Protein AF-A0A7X5E9X2-F1 (afdb_monomer_lite)

Secondary structure (DSSP, 8-state):
-PEEHHHHHHHHHHHHHTTPEE-TT-EEEE--HHHHHHHHHHH--SSS-HHHHHHHHHHHTTSEEE-TTGGGHHHHSS---HHHHHHTEEEEEEGGG--TTS-EEEEEESSTT-EEEEEEE-SSSEEEEEEETTTEEEEEEGGGS---EEEEETTEE-S--S-S-----EEEEEE-GGG-S--HHHHHHTT--EEEEE-B-TTSSBPTTHHHHHHHHHHTT-EEEEEEEE----SHHHHHHHHHHHHHHHTT---EEEEE---GGGTT-TTHHHHHHHHHHHHHHHTT-EEEEEE-HHHIIIIIGGGGGG-----EEEE--TTTT--EETT----GGG-THHHHS-S--SEEEEEEEEE-TTS-S-EEEEEE----S-------------EEEEEEEEE--SSSPEEEESSSSTTSPEEEEE-TT-EEEEEEEETTTEEE-SS-EEEGGGEEE-EEEE-SSSEEEEESSSS--GGGEEEEEETT-EEEEEEE-SSSEEEEE-TT--EEEEEGGGEEE-

Radius of gyration: 31.95 Å; chains: 1; bounding box: 90×64×77 Å

Foldseek 3Di:
DFAALVVLLVLLVCCVVLQEAEDPPAQFDAQDPVVLVVCCVPPNDPVCHNVLSVVSSVVGHRGTYHHFQSPCCVRLVDGDFPLVQLVQFPDKDWPVPDQLQDKFKWFDAPDNNGTHGIWIRNSPQWTWGCQDNVRGIDIDGPVVPNTTMTGHHPSYPPPPPDDPPPPPQQKEFEDACVLPFFQLLQLVVLPHQEYEYAAADPVLDGGPCRVVVVVSNVVNNRYYQYYEDADPDLALVVLLVSLVSSCVSCVPVAHEYEYEDDDPNQPPSAPRNLSSQCSNCCNQVVVPHHYAYEDELVRQVRHVLVCVVPRPHQEYEYEDAPPAQDADESPDDADPVRFRCVRHVNVWYQKYFHYQRYDGPRTPGGTTIMTGSHRRPDDPDPDDDPDFDKDFAQFKKFFADPDDWWFFFAAQDPPGDGQGTHGHGDIFTFGIATPPQWTAGPRHITHNVGIDFKKWFFAPDQKWFFFADQDPDPVGGPDIDGGRFMWGFRDDPDPFWTFTAHPVGDTGITTVVGIDID

Structure (mmCIF, N/CA/C/O backbone):
data_AF-A0A7X5E9X2-F1
#
_entry.id   AF-A0A7X5E9X2-F1
#
loop_
_atom_site.group_PDB
_atom_site.id
_atom_site.type_symbol
_atom_site.label_atom_id
_atom_site.label_alt_id
_atom_site.label_comp_id
_atom_site.label_asym_id
_atom_site.label_entity_id
_atom_site.label_seq_id
_atom_site.pdbx_PDB_ins_code
_atom_site.Cartn_x
_atom_site.Cartn_y
_atom_site.Cartn_z
_atom_site.occupancy
_atom_site.B_iso_or_equiv
_atom_site.auth_seq_id
_atom_site.auth_comp_id
_atom_site.auth_asym_id
_atom_site.auth_atom_id
_atom_site.pdbx_PDB_model_num
ATOM 1 N N . MET A 1 1 ? 10.759 -20.611 -21.727 1.00 53.44 1 MET A N 1
ATOM 2 C CA . MET A 1 1 ? 9.669 -19.755 -21.204 1.00 53.44 1 MET A CA 1
ATOM 3 C C . MET A 1 1 ? 10.205 -18.342 -21.038 1.00 53.44 1 MET A C 1
ATOM 5 O O . MET A 1 1 ? 11.260 -18.200 -20.434 1.00 53.44 1 MET A O 1
ATOM 9 N N . SER A 1 2 ? 9.533 -17.330 -21.590 1.00 65.50 2 SER A N 1
ATOM 10 C CA . SER A 1 2 ? 9.901 -15.914 -21.418 1.00 65.50 2 SER A CA 1
ATOM 11 C C . SER A 1 2 ? 9.785 -15.489 -19.949 1.00 65.50 2 SER A C 1
ATOM 13 O O . SER A 1 2 ? 8.759 -15.764 -19.325 1.00 65.50 2 SER A O 1
ATOM 15 N N . LYS A 1 3 ? 10.807 -14.822 -19.400 1.00 77.50 3 LYS A N 1
ATOM 16 C CA . LYS A 1 3 ? 10.822 -14.332 -18.006 1.00 77.50 3 LYS A CA 1
ATOM 17 C C . LYS A 1 3 ? 10.041 -13.030 -17.864 1.00 77.50 3 LYS A C 1
ATOM 19 O O . LYS A 1 3 ? 10.034 -12.218 -18.790 1.00 77.50 3 LYS A O 1
ATOM 24 N N . ASN A 1 4 ? 9.384 -12.814 -16.724 1.00 82.19 4 ASN A N 1
ATOM 25 C CA . ASN A 1 4 ? 8.644 -11.571 -16.488 1.00 82.19 4 ASN A CA 1
ATOM 26 C C . ASN A 1 4 ? 9.616 -10.391 -16.342 1.00 82.19 4 ASN A C 1
ATOM 28 O O . ASN A 1 4 ? 10.650 -10.521 -15.690 1.00 82.19 4 ASN A O 1
ATOM 32 N N . VAL A 1 5 ? 9.273 -9.220 -16.887 1.00 82.00 5 VAL A N 1
ATOM 33 C CA . VAL A 1 5 ? 10.124 -8.018 -16.798 1.00 82.00 5 VAL A CA 1
ATOM 34 C C . VAL A 1 5 ? 10.571 -7.680 -15.363 1.00 82.00 5 VAL A C 1
ATOM 36 O O . VAL A 1 5 ? 11.719 -7.284 -15.171 1.00 82.00 5 VAL A O 1
ATOM 39 N N . LYS A 1 6 ? 9.732 -7.909 -14.339 1.00 75.44 6 LYS A N 1
ATOM 40 C CA . LYS A 1 6 ? 10.089 -7.706 -12.920 1.00 75.44 6 LYS A CA 1
ATOM 41 C C . LYS A 1 6 ? 11.178 -8.668 -12.446 1.00 75.44 6 LYS A C 1
ATOM 43 O O . LYS A 1 6 ? 12.063 -8.260 -11.698 1.00 75.44 6 LYS A O 1
ATOM 48 N N . GLU A 1 7 ? 11.121 -9.927 -12.875 1.00 81.69 7 GLU A N 1
ATOM 49 C CA . GLU A 1 7 ? 12.140 -10.932 -12.547 1.00 81.69 7 GLU A CA 1
ATOM 50 C C . GLU A 1 7 ? 13.485 -10.538 -13.154 1.00 81.69 7 GLU A C 1
ATOM 52 O O . GLU A 1 7 ? 14.504 -10.575 -12.468 1.00 81.69 7 GLU A O 1
ATOM 57 N N . VAL A 1 8 ? 13.471 -10.080 -14.410 1.00 88.56 8 VAL A N 1
ATOM 58 C CA . VAL A 1 8 ? 14.677 -9.632 -15.114 1.00 88.56 8 VAL A CA 1
ATOM 59 C C . VAL A 1 8 ? 15.272 -8.393 -14.438 1.00 88.56 8 VAL A C 1
ATOM 61 O O . VAL A 1 8 ? 16.457 -8.384 -14.117 1.00 88.56 8 VAL A O 1
ATOM 64 N N . VAL A 1 9 ? 14.457 -7.378 -14.130 1.00 83.44 9 VAL A N 1
ATOM 65 C CA . VAL A 1 9 ? 14.899 -6.183 -13.382 1.00 83.44 9 VAL A CA 1
ATOM 66 C C . VAL A 1 9 ? 15.490 -6.565 -12.022 1.00 83.44 9 VAL A C 1
ATOM 68 O O . VAL A 1 9 ? 16.576 -6.103 -11.677 1.00 83.44 9 VAL A O 1
ATOM 71 N N . SER A 1 10 ? 14.816 -7.439 -11.264 1.00 77.75 10 SER A N 1
ATOM 72 C CA . SER A 1 10 ? 15.302 -7.902 -9.958 1.00 77.75 10 SER A CA 1
ATOM 73 C C . SER A 1 10 ? 16.638 -8.635 -10.067 1.00 77.75 10 SER A C 1
ATOM 75 O O . SER A 1 10 ? 17.515 -8.440 -9.227 1.00 77.75 10 SER A O 1
ATOM 77 N N . TYR A 1 11 ? 16.816 -9.453 -11.104 1.00 93.12 11 TYR A N 1
ATOM 78 C CA . TYR A 1 11 ? 18.072 -10.142 -11.367 1.00 93.12 11 TYR A CA 1
ATOM 79 C C . TYR A 1 11 ? 19.225 -9.155 -11.607 1.00 93.12 11 TYR A C 1
ATOM 81 O O . TYR A 1 11 ? 20.260 -9.267 -10.951 1.00 93.12 11 TYR A O 1
ATOM 89 N N . PHE A 1 12 ? 19.039 -8.143 -12.460 1.00 95.81 12 PHE A N 1
ATOM 90 C CA . PHE A 1 12 ? 20.083 -7.147 -12.721 1.00 95.81 12 PHE A CA 1
ATOM 91 C C . PHE A 1 12 ? 20.389 -6.267 -11.500 1.00 95.81 12 PHE A C 1
ATOM 93 O O . PHE A 1 12 ? 21.558 -6.034 -11.198 1.00 95.81 12 PHE A O 1
ATOM 100 N N . GLU A 1 13 ? 19.382 -5.841 -10.732 1.00 87.25 13 GLU A N 1
ATOM 101 C CA . GLU A 1 13 ? 19.626 -5.128 -9.466 1.00 87.25 13 GLU A CA 1
ATOM 102 C C . GLU A 1 13 ? 20.407 -6.009 -8.465 1.00 87.25 13 GLU A C 1
ATOM 104 O O . GLU A 1 13 ? 21.302 -5.515 -7.778 1.00 87.25 13 GLU A O 1
ATOM 109 N N . LYS A 1 14 ? 20.156 -7.329 -8.425 1.00 85.25 14 LYS A N 1
ATOM 110 C CA . LYS A 1 14 ? 20.931 -8.276 -7.598 1.00 85.25 14 LYS A CA 1
ATOM 111 C C . LYS A 1 14 ? 22.371 -8.448 -8.074 1.00 85.25 14 LYS A C 1
ATOM 113 O O . LYS A 1 14 ? 23.252 -8.554 -7.224 1.00 85.25 14 LYS A O 1
ATOM 118 N N . LEU A 1 15 ? 22.636 -8.456 -9.384 1.00 93.25 15 LEU A N 1
ATOM 119 C CA . LEU A 1 15 ? 24.012 -8.480 -9.897 1.00 93.25 15 LEU A CA 1
ATOM 120 C C . LEU A 1 15 ? 24.807 -7.286 -9.369 1.00 93.25 15 LEU A C 1
ATOM 122 O O . LEU A 1 15 ? 25.919 -7.458 -8.874 1.00 93.25 15 LEU A O 1
ATOM 126 N N . TYR A 1 16 ? 24.218 -6.091 -9.403 1.00 94.62 16 TYR A N 1
ATOM 127 C CA . TYR A 1 16 ? 24.865 -4.901 -8.863 1.00 94.62 16 TYR A CA 1
ATOM 128 C C . TYR A 1 16 ? 25.010 -4.958 -7.335 1.00 94.62 16 TYR A C 1
ATOM 130 O O . TYR A 1 16 ? 26.115 -4.783 -6.821 1.00 94.62 16 TYR A O 1
ATOM 138 N N . ALA A 1 17 ? 23.930 -5.252 -6.604 1.00 82.88 17 ALA A N 1
ATOM 139 C CA . ALA A 1 17 ? 23.932 -5.286 -5.139 1.00 82.88 17 ALA A CA 1
ATOM 140 C C . ALA A 1 17 ? 24.935 -6.304 -4.571 1.00 82.88 17 ALA A C 1
ATOM 142 O O . ALA A 1 17 ? 25.653 -6.011 -3.616 1.00 82.88 17 ALA A O 1
ATOM 143 N N . ASN A 1 18 ? 25.043 -7.470 -5.211 1.00 87.06 18 ASN A N 1
ATOM 144 C CA . ASN A 1 18 ? 25.974 -8.530 -4.822 1.00 87.06 18 ASN A CA 1
ATOM 145 C C . ASN A 1 18 ? 27.372 -8.350 -5.427 1.00 87.06 18 ASN A C 1
ATOM 147 O O . ASN A 1 18 ? 28.225 -9.231 -5.294 1.00 87.06 18 ASN A O 1
ATOM 151 N N . LYS A 1 19 ? 27.616 -7.211 -6.091 1.00 95.31 19 LYS A N 1
ATOM 152 C CA . LYS A 1 19 ? 28.882 -6.866 -6.734 1.00 95.31 19 LYS A CA 1
ATOM 153 C C . LYS A 1 19 ? 29.338 -7.996 -7.671 1.00 95.31 19 LYS A C 1
ATOM 155 O O . LYS A 1 19 ? 30.399 -8.570 -7.467 1.00 95.31 19 LYS A O 1
ATOM 160 N N . ALA A 1 20 ? 28.548 -8.389 -8.661 1.00 97.25 20 ALA A N 1
ATOM 161 C CA . ALA A 1 20 ? 28.956 -9.427 -9.609 1.00 97.25 20 ALA A CA 1
ATOM 162 C C . ALA A 1 20 ? 30.288 -9.066 -10.300 1.00 97.25 20 ALA A C 1
ATOM 164 O O . ALA A 1 20 ? 30.581 -7.891 -10.538 1.00 97.25 20 ALA A O 1
ATOM 165 N N . ILE A 1 21 ? 31.105 -10.078 -10.596 1.00 98.44 21 ILE A N 1
ATOM 166 C CA . ILE A 1 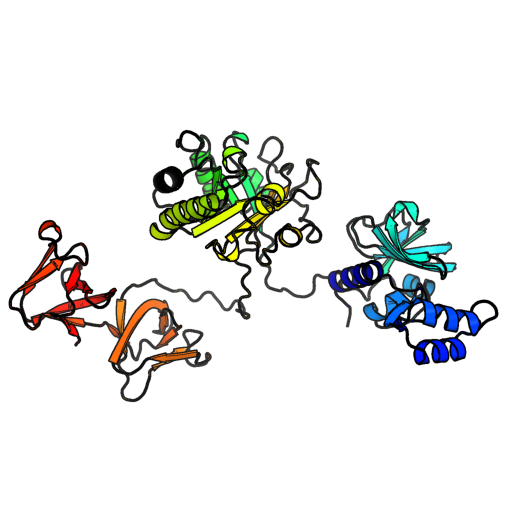21 ? 32.458 -9.933 -11.145 1.00 98.44 21 ILE A CA 1
ATOM 167 C C . ILE A 1 21 ? 32.439 -10.137 -12.656 1.00 98.44 21 ILE A C 1
ATOM 169 O O . ILE A 1 21 ? 31.809 -11.066 -13.159 1.00 98.44 21 ILE A O 1
ATOM 173 N N . TYR A 1 22 ? 33.144 -9.275 -13.391 1.00 98.56 22 TYR A N 1
ATOM 174 C CA . TYR A 1 22 ? 33.296 -9.465 -14.827 1.00 98.56 22 TYR A CA 1
ATOM 175 C C . TYR A 1 22 ? 34.230 -10.645 -15.091 1.00 98.56 22 TYR A C 1
ATOM 177 O O . TYR A 1 22 ? 35.417 -10.583 -14.756 1.00 98.56 22 TYR A O 1
ATOM 185 N N . LEU A 1 23 ? 33.704 -11.693 -15.721 1.00 98.25 23 LEU A N 1
ATOM 186 C CA . LEU A 1 23 ? 34.431 -12.916 -16.045 1.00 98.25 23 LEU A CA 1
ATOM 187 C C . LEU A 1 23 ? 34.164 -13.306 -17.502 1.00 98.25 23 LEU A C 1
ATOM 189 O O . LEU A 1 23 ? 33.044 -13.662 -17.854 1.00 98.25 23 LEU A O 1
ATOM 193 N N . TRP A 1 24 ? 35.196 -13.224 -18.341 1.00 97.69 24 TRP A N 1
ATOM 194 C CA . TRP A 1 24 ? 35.096 -13.472 -19.780 1.00 97.69 24 TRP A CA 1
ATOM 195 C C . TRP A 1 24 ? 34.615 -14.892 -20.102 1.00 97.69 24 TRP A C 1
ATOM 197 O O . TRP A 1 24 ? 35.242 -15.871 -19.678 1.00 97.69 24 TRP A O 1
ATOM 207 N N . GLY A 1 25 ? 33.522 -14.983 -20.868 1.00 95.44 25 GLY A N 1
ATOM 208 C CA . GLY A 1 25 ? 32.873 -16.231 -21.265 1.00 95.44 25 GLY A CA 1
ATOM 209 C C . GLY A 1 25 ? 31.906 -16.809 -20.228 1.00 95.44 25 GLY A C 1
ATOM 210 O O . GLY A 1 25 ? 31.318 -17.859 -20.477 1.00 95.44 25 GLY A O 1
ATOM 211 N N . ALA A 1 26 ? 31.751 -16.173 -19.061 1.00 97.50 26 ALA A N 1
ATOM 212 C CA . ALA A 1 26 ? 30.787 -16.604 -18.055 1.00 97.50 26 ALA A CA 1
ATOM 213 C C . ALA A 1 26 ? 29.387 -16.041 -18.339 1.00 97.50 26 ALA A C 1
ATOM 215 O O . ALA A 1 26 ? 29.221 -14.884 -18.729 1.00 97.50 26 ALA A O 1
ATOM 216 N N . ASN A 1 27 ? 28.384 -16.852 -18.033 1.00 96.56 27 ASN A N 1
ATOM 217 C CA . ASN A 1 27 ? 26.962 -16.672 -18.285 1.00 96.56 27 ASN A CA 1
ATOM 218 C C . ASN A 1 27 ? 26.158 -16.491 -16.986 1.00 96.56 27 ASN A C 1
ATOM 220 O O . ASN A 1 27 ? 25.036 -16.980 -16.860 1.00 96.56 27 ASN A O 1
ATOM 224 N N . GLY A 1 28 ? 26.729 -15.795 -15.997 1.00 92.31 28 GLY A N 1
ATOM 225 C CA . GLY A 1 28 ? 26.076 -15.541 -14.712 1.00 92.31 28 GLY A CA 1
ATOM 226 C C . GLY A 1 28 ? 26.182 -16.697 -13.717 1.00 92.31 28 GLY A C 1
ATOM 227 O O . GLY A 1 28 ? 25.336 -16.800 -12.826 1.00 92.31 28 GLY A O 1
ATOM 228 N N . GLU A 1 29 ? 27.188 -17.563 -13.851 1.00 94.81 29 GLU A N 1
ATOM 229 C CA . GLU A 1 29 ? 27.446 -18.659 -12.913 1.00 94.81 29 GLU A CA 1
ATOM 230 C C . GLU A 1 29 ? 28.222 -18.202 -11.666 1.00 94.81 29 GLU A C 1
ATOM 232 O O . GLU A 1 29 ? 28.869 -17.156 -11.647 1.00 94.81 29 GLU A O 1
ATOM 237 N N . ILE A 1 30 ? 28.193 -19.015 -10.607 1.00 95.12 30 ILE A N 1
ATOM 238 C CA . ILE A 1 30 ? 29.048 -18.804 -9.434 1.00 95.12 30 ILE A CA 1
ATOM 239 C C . ILE A 1 30 ? 30.503 -19.101 -9.796 1.00 95.12 30 ILE A C 1
ATOM 241 O O . ILE A 1 30 ? 30.813 -20.156 -10.345 1.00 95.12 30 ILE A O 1
ATOM 245 N N . ILE A 1 31 ? 31.402 -18.185 -9.440 1.00 97.44 31 ILE A N 1
ATOM 246 C CA . ILE A 1 31 ? 32.835 -18.312 -9.684 1.00 97.44 31 ILE A CA 1
ATOM 247 C C . ILE A 1 31 ? 33.413 -19.423 -8.809 1.00 97.44 31 ILE A C 1
ATOM 249 O O . ILE A 1 31 ? 33.545 -19.281 -7.590 1.00 97.44 31 ILE A O 1
ATOM 253 N N . THR A 1 32 ? 33.793 -20.516 -9.466 1.00 97.56 32 THR A N 1
ATOM 254 C CA . THR A 1 32 ? 34.533 -21.648 -8.904 1.00 97.56 32 THR A CA 1
ATOM 255 C C . THR A 1 32 ? 35.834 -21.859 -9.677 1.00 97.56 32 THR A C 1
ATOM 257 O O . THR A 1 32 ? 36.011 -21.326 -10.777 1.00 97.56 32 THR A O 1
ATOM 260 N N . LYS A 1 33 ? 36.759 -22.647 -9.115 1.00 95.81 33 LYS A N 1
ATOM 261 C CA . LYS A 1 33 ? 37.994 -23.008 -9.819 1.00 95.81 33 LYS A CA 1
ATOM 262 C C . LYS A 1 33 ? 37.675 -23.756 -11.117 1.00 95.81 33 LYS A C 1
ATOM 264 O O . LYS A 1 33 ? 38.172 -23.367 -12.169 1.00 95.81 33 LYS A O 1
ATOM 269 N N . ASP A 1 34 ? 36.759 -24.720 -11.051 1.00 97.62 34 ASP A N 1
ATOM 270 C CA . ASP A 1 34 ? 36.306 -25.501 -12.207 1.00 97.62 34 ASP A CA 1
ATOM 271 C C . ASP A 1 34 ? 35.678 -24.628 -13.297 1.00 97.62 34 ASP A C 1
ATOM 273 O O . ASP A 1 34 ? 35.927 -24.843 -14.485 1.00 97.62 34 ASP A O 1
ATOM 277 N N . LEU A 1 35 ? 34.898 -23.607 -12.911 1.00 97.25 35 LEU A N 1
ATOM 278 C CA . LEU A 1 35 ? 34.363 -22.634 -13.861 1.00 97.25 35 LEU A CA 1
ATOM 279 C C . LEU A 1 35 ? 35.505 -21.924 -14.592 1.00 97.25 35 LEU A C 1
ATOM 281 O O . LEU A 1 35 ? 35.532 -21.911 -15.820 1.00 97.25 35 LEU A O 1
ATOM 285 N N . CYS A 1 36 ? 36.457 -21.356 -13.852 1.00 97.81 36 CYS A N 1
ATOM 286 C CA . CYS A 1 36 ? 37.596 -20.648 -14.432 1.00 97.81 36 CYS A CA 1
ATOM 287 C C . CYS A 1 36 ? 38.446 -21.546 -15.343 1.00 97.81 36 CYS A C 1
ATOM 289 O O . CYS A 1 36 ? 38.874 -21.104 -16.408 1.00 97.81 36 CYS A O 1
ATOM 291 N N . ASP A 1 37 ? 38.658 -22.805 -14.963 1.00 96.69 37 ASP A N 1
ATOM 292 C CA . ASP A 1 37 ? 39.434 -23.768 -15.746 1.00 96.69 37 ASP A CA 1
ATOM 293 C C . ASP A 1 37 ? 38.720 -24.132 -17.055 1.00 96.69 37 ASP A C 1
ATOM 295 O O . ASP A 1 37 ? 39.335 -24.122 -18.128 1.00 96.69 37 ASP A O 1
ATOM 299 N N . ARG A 1 38 ? 37.402 -24.362 -16.995 1.00 98.00 38 ARG A N 1
ATOM 300 C CA . ARG A 1 38 ? 36.560 -24.595 -18.176 1.00 98.00 38 ARG A CA 1
ATOM 301 C C . ARG A 1 38 ? 36.560 -23.394 -19.119 1.00 98.00 38 ARG A C 1
ATOM 303 O O . ARG A 1 38 ? 36.712 -23.567 -20.331 1.00 98.00 38 ARG A O 1
ATOM 310 N N . LEU A 1 39 ? 36.379 -22.188 -18.583 1.00 97.69 39 LEU A N 1
ATOM 311 C CA . LEU A 1 39 ? 36.338 -20.966 -19.385 1.00 97.69 39 LEU A CA 1
ATOM 312 C C . LEU A 1 39 ? 37.690 -20.679 -20.034 1.00 97.69 39 LEU A C 1
ATOM 314 O O . LEU A 1 39 ? 37.720 -20.382 -21.223 1.00 97.69 39 LEU A O 1
ATOM 318 N N . PHE A 1 40 ? 38.802 -20.866 -19.318 1.00 97.94 40 PHE A N 1
ATOM 319 C CA . PHE A 1 40 ? 40.140 -20.755 -19.899 1.00 97.94 40 PHE A CA 1
ATOM 320 C C . PHE A 1 40 ? 40.332 -21.726 -21.069 1.00 97.94 40 PHE A C 1
ATOM 322 O O . PHE A 1 40 ? 40.741 -21.317 -22.154 1.00 97.94 40 PHE A O 1
ATOM 329 N N . LYS A 1 41 ? 39.969 -23.003 -20.891 1.00 97.62 41 LYS A N 1
ATOM 330 C CA . LYS A 1 41 ? 40.073 -24.005 -21.963 1.00 97.62 41 LYS A CA 1
ATOM 331 C C . LYS A 1 41 ? 39.269 -23.619 -23.211 1.00 97.62 41 LYS A C 1
ATOM 333 O O . LYS A 1 41 ? 39.672 -23.958 -24.317 1.00 97.62 41 LYS A O 1
ATOM 338 N N . THR A 1 42 ? 38.150 -22.920 -23.029 1.00 96.06 42 THR A N 1
ATOM 339 C CA . THR A 1 42 ? 37.213 -22.589 -24.112 1.00 96.06 42 THR A CA 1
ATOM 340 C C . THR A 1 42 ? 37.533 -21.253 -24.790 1.00 96.06 42 THR A C 1
ATOM 342 O O . THR A 1 42 ? 37.432 -21.145 -26.007 1.00 96.06 42 THR A O 1
ATOM 345 N N . TYR A 1 43 ? 37.919 -20.236 -24.017 1.00 95.25 43 TYR A N 1
ATOM 346 C CA . TYR A 1 43 ? 37.955 -18.837 -24.459 1.00 95.25 43 TYR A CA 1
ATOM 347 C C . TYR A 1 43 ? 39.320 -18.159 -24.283 1.00 95.25 43 TYR A C 1
ATOM 349 O O . TYR A 1 43 ? 39.409 -16.933 -24.399 1.00 95.25 43 TYR A O 1
ATOM 357 N N . SER A 1 44 ? 40.373 -18.924 -23.974 1.00 94.44 44 SER A N 1
ATOM 358 C CA . SER A 1 44 ? 41.711 -18.365 -23.772 1.00 94.44 44 SER A CA 1
ATOM 359 C C . SER A 1 44 ? 42.206 -17.552 -24.965 1.00 94.44 44 SER A C 1
ATOM 361 O O . SER A 1 44 ? 41.982 -17.869 -26.132 1.00 94.44 44 SER A O 1
ATOM 363 N N . SER A 1 45 ? 42.917 -16.478 -24.642 1.00 95.06 45 SER A N 1
ATOM 364 C CA . SER A 1 45 ? 43.611 -15.631 -25.605 1.00 95.06 45 SER A CA 1
ATOM 365 C C . SER A 1 45 ? 44.792 -14.942 -24.924 1.00 95.06 45 SER A C 1
ATOM 367 O O . SER A 1 45 ? 45.002 -15.095 -23.717 1.00 95.06 45 SER A O 1
ATOM 369 N N . SER A 1 46 ? 45.551 -14.137 -25.669 1.00 94.19 46 SER A N 1
ATOM 370 C CA . SER A 1 46 ? 46.585 -13.277 -25.079 1.00 94.19 46 SER A CA 1
ATOM 371 C C . SER A 1 46 ? 46.011 -12.293 -24.048 1.00 94.19 46 SER A C 1
ATOM 373 O O . SER A 1 46 ? 46.675 -11.979 -23.065 1.00 94.19 46 SER A O 1
ATOM 375 N N . THR A 1 47 ? 44.766 -11.837 -24.232 1.00 92.38 47 THR A N 1
ATOM 376 C CA . THR A 1 47 ? 44.057 -10.958 -23.286 1.00 92.38 47 THR A CA 1
ATOM 377 C C . THR A 1 47 ? 43.445 -11.734 -22.117 1.00 92.38 47 THR A C 1
ATOM 379 O O . THR A 1 47 ? 43.509 -11.280 -20.976 1.00 92.38 47 THR A O 1
ATOM 382 N N . TYR A 1 48 ? 42.876 -12.912 -22.381 1.00 95.94 48 TYR A N 1
ATOM 383 C CA . TYR A 1 48 ? 42.224 -13.766 -21.382 1.00 95.94 48 TYR A CA 1
ATOM 384 C C . TYR A 1 48 ? 43.097 -14.987 -21.086 1.00 95.94 48 TYR A C 1
ATOM 386 O O . TYR A 1 48 ? 42.771 -16.127 -21.417 1.00 95.94 48 TYR A O 1
ATOM 394 N N . SER A 1 49 ? 44.261 -14.719 -20.496 1.00 97.31 49 SER A N 1
ATOM 395 C CA . SER A 1 49 ? 45.268 -15.729 -20.170 1.00 97.31 49 SER A CA 1
ATOM 396 C C . SER A 1 49 ? 44.885 -16.566 -18.942 1.00 97.31 49 SER A C 1
ATOM 398 O O . SER A 1 49 ? 43.956 -16.243 -18.202 1.00 97.31 49 SER A O 1
ATOM 400 N N . ARG A 1 50 ? 45.652 -17.623 -18.651 1.00 97.62 50 ARG A N 1
ATOM 401 C CA . ARG A 1 50 ? 45.498 -18.410 -17.412 1.00 97.62 50 ARG A CA 1
ATOM 402 C C . ARG A 1 50 ? 45.531 -17.520 -16.167 1.00 97.62 50 ARG A C 1
ATOM 404 O O . ARG A 1 50 ? 44.698 -17.661 -15.274 1.00 97.62 50 ARG A O 1
ATOM 411 N N . GLN A 1 51 ? 46.444 -16.550 -16.162 1.00 97.88 51 GLN A N 1
ATOM 412 C CA . GLN A 1 51 ? 46.595 -15.582 -15.081 1.00 97.88 51 GLN A CA 1
ATOM 413 C C . GLN A 1 51 ? 45.344 -14.711 -14.902 1.00 97.88 51 GLN A C 1
ATOM 415 O O . GLN A 1 51 ? 44.967 -14.431 -13.767 1.00 97.88 51 GLN A O 1
ATOM 420 N N . TYR A 1 52 ? 44.666 -14.316 -15.988 1.00 98.00 52 TYR A N 1
ATOM 421 C CA . TYR A 1 52 ? 43.391 -13.593 -15.904 1.00 98.00 52 TYR A CA 1
ATOM 422 C C . TYR A 1 52 ? 42.346 -14.401 -15.119 1.00 98.00 52 TYR A C 1
ATOM 424 O O . TYR A 1 52 ? 41.774 -13.894 -14.153 1.00 98.00 52 TYR A O 1
ATOM 432 N N . TYR A 1 53 ? 42.144 -15.669 -15.485 1.00 98.25 53 TYR A N 1
ATOM 433 C CA . TYR A 1 53 ? 41.153 -16.535 -14.843 1.00 98.25 53 TYR A CA 1
ATOM 434 C C . TYR A 1 53 ? 41.505 -16.861 -13.386 1.00 98.25 53 TYR A C 1
ATOM 436 O O . TYR A 1 53 ? 40.620 -16.864 -12.528 1.00 98.25 53 TYR A O 1
ATOM 444 N N . ASP A 1 54 ? 42.787 -17.067 -13.074 1.00 97.75 54 ASP A N 1
ATOM 445 C CA . ASP A 1 54 ? 43.241 -17.255 -11.691 1.00 97.75 54 ASP A CA 1
ATOM 446 C C . ASP A 1 54 ? 43.051 -16.002 -10.834 1.00 97.75 54 ASP A C 1
ATOM 448 O O . ASP A 1 54 ? 42.619 -16.099 -9.684 1.00 97.75 54 ASP A O 1
ATOM 452 N N . ASN A 1 55 ? 43.320 -14.818 -11.387 1.00 97.81 55 ASN A N 1
ATOM 453 C CA . ASN A 1 55 ? 43.092 -13.559 -10.686 1.00 97.81 55 ASN A CA 1
ATOM 454 C C . ASN A 1 55 ? 41.598 -13.323 -10.438 1.00 97.81 55 ASN A C 1
ATOM 456 O O . ASN A 1 55 ? 41.225 -12.936 -9.333 1.00 97.81 55 ASN A O 1
ATOM 460 N N . LYS A 1 56 ? 40.733 -13.622 -11.416 1.00 97.62 56 LYS A N 1
ATOM 461 C CA . LYS A 1 56 ? 39.277 -13.519 -11.245 1.00 97.62 56 LYS A CA 1
ATOM 462 C C . LYS A 1 56 ? 38.716 -14.525 -10.248 1.00 97.62 56 LYS A C 1
ATOM 464 O O . LYS A 1 56 ? 37.832 -14.165 -9.474 1.00 97.62 56 LYS A O 1
ATOM 469 N N . PHE A 1 57 ? 39.262 -15.740 -10.199 1.00 97.75 57 PHE A N 1
ATOM 470 C CA . PHE A 1 57 ? 38.917 -16.695 -9.148 1.00 97.75 57 PHE A CA 1
ATOM 471 C C . PHE A 1 57 ? 39.272 -16.142 -7.761 1.00 97.75 57 PHE A C 1
ATOM 473 O O . PHE A 1 57 ? 38.417 -16.114 -6.881 1.00 97.75 57 PHE A O 1
ATOM 480 N N . LYS A 1 58 ? 40.492 -15.619 -7.582 1.00 97.56 58 LYS A N 1
ATOM 481 C CA . LYS A 1 58 ? 40.925 -15.003 -6.314 1.00 97.56 58 LYS A CA 1
ATOM 482 C C . LYS A 1 58 ? 40.079 -13.788 -5.919 1.00 97.56 58 LYS A C 1
ATOM 484 O O . LYS A 1 58 ? 39.782 -13.611 -4.746 1.00 97.56 58 LYS A O 1
ATOM 489 N N . GLU A 1 59 ? 39.691 -12.958 -6.885 1.00 96.38 59 GLU A N 1
ATOM 490 C CA . GLU A 1 59 ? 38.871 -11.759 -6.660 1.00 96.38 59 GLU A CA 1
ATOM 491 C C . GLU A 1 59 ? 37.414 -12.094 -6.287 1.00 96.38 59 GLU A C 1
ATOM 493 O O . GLU A 1 59 ? 36.770 -11.376 -5.515 1.00 96.38 59 GLU A O 1
ATOM 498 N N . GLY A 1 60 ? 36.869 -13.151 -6.890 1.00 94.44 60 GLY A N 1
ATOM 499 C CA . GLY A 1 60 ? 35.429 -13.339 -7.020 1.00 94.44 60 GLY A CA 1
ATOM 500 C C . GLY A 1 60 ? 34.868 -14.673 -6.550 1.00 94.44 60 GLY A C 1
ATOM 501 O O . GLY A 1 60 ? 33.670 -14.867 -6.731 1.00 94.44 60 GLY A O 1
ATOM 502 N N . ALA A 1 61 ? 35.669 -15.586 -5.989 1.00 96.00 61 ALA A N 1
ATOM 503 C CA . ALA A 1 61 ? 35.199 -16.913 -5.582 1.00 96.00 61 ALA A CA 1
ATOM 504 C C . ALA A 1 61 ? 33.892 -16.848 -4.766 1.00 96.00 61 ALA A C 1
ATOM 506 O O . ALA A 1 61 ? 33.762 -16.061 -3.827 1.00 96.00 61 ALA A O 1
ATOM 507 N N . GLY A 1 62 ? 32.902 -17.656 -5.156 1.00 91.38 62 GLY A N 1
ATOM 508 C CA . GLY A 1 62 ? 31.576 -17.682 -4.525 1.00 91.38 62 GLY A CA 1
ATOM 509 C C . GLY A 1 62 ? 30.617 -16.557 -4.948 1.00 91.38 62 GLY A C 1
ATOM 510 O O . GLY A 1 62 ? 29.449 -16.587 -4.566 1.00 91.38 62 GLY A O 1
ATOM 511 N N . ARG A 1 63 ? 31.056 -15.586 -5.758 1.00 94.88 63 ARG A N 1
ATOM 512 C CA . ARG A 1 63 ? 30.195 -14.540 -6.345 1.00 94.88 63 ARG A CA 1
ATOM 513 C C . ARG A 1 63 ? 29.790 -14.906 -7.767 1.00 94.88 63 ARG A C 1
ATOM 515 O O . ARG A 1 63 ? 30.390 -15.772 -8.393 1.00 94.88 63 ARG A O 1
ATOM 522 N N . ILE A 1 64 ? 28.772 -14.222 -8.282 1.00 96.06 64 ILE A N 1
ATOM 523 C CA . ILE A 1 64 ? 28.339 -14.374 -9.675 1.00 96.06 64 ILE A CA 1
ATOM 524 C C . ILE A 1 64 ? 29.393 -13.768 -10.610 1.00 96.06 64 ILE A C 1
ATOM 526 O O . ILE A 1 64 ? 29.808 -12.623 -10.414 1.00 96.06 64 ILE A O 1
ATOM 530 N N . GLY A 1 65 ? 29.793 -14.535 -11.622 1.00 97.50 65 GLY A N 1
ATOM 531 C CA . GLY A 1 65 ? 30.670 -14.142 -12.715 1.00 97.50 65 GLY A CA 1
ATOM 532 C C . GLY A 1 65 ? 29.913 -14.077 -14.037 1.00 97.50 65 GLY A C 1
ATOM 533 O O . GLY A 1 65 ? 29.177 -14.999 -14.379 1.00 97.50 65 GLY A O 1
ATOM 534 N N . ALA A 1 66 ? 30.090 -12.995 -14.790 1.00 98.06 66 ALA A N 1
ATOM 535 C CA . ALA A 1 66 ? 29.514 -12.856 -16.127 1.00 98.06 66 ALA A CA 1
ATOM 536 C C . ALA A 1 66 ? 30.321 -11.883 -16.988 1.00 98.06 66 ALA A C 1
ATOM 538 O O . ALA A 1 66 ? 30.905 -10.941 -16.453 1.00 98.06 66 ALA A O 1
ATOM 539 N N . ASP A 1 67 ? 30.311 -12.040 -18.309 1.00 97.81 67 ASP A N 1
ATOM 540 C CA . ASP A 1 67 ? 30.663 -10.938 -19.211 1.00 97.81 67 ASP A CA 1
ATOM 541 C C . ASP A 1 67 ? 29.426 -10.09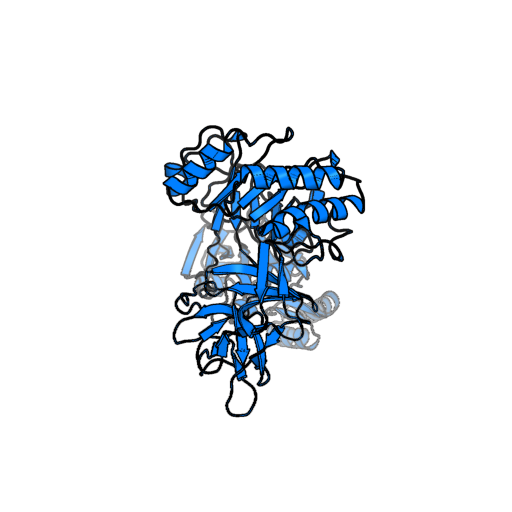9 -19.589 1.00 97.81 67 ASP A C 1
ATOM 543 O O . ASP A 1 67 ? 28.338 -10.279 -19.033 1.00 97.81 67 ASP A O 1
ATOM 547 N N . CYS A 1 68 ? 29.588 -9.110 -20.476 1.00 97.00 68 CYS A N 1
ATOM 548 C CA . CYS A 1 68 ? 28.504 -8.181 -20.808 1.00 97.00 68 CYS A CA 1
ATOM 549 C C . CYS A 1 68 ? 27.290 -8.881 -21.428 1.00 97.00 68 CYS A C 1
ATOM 551 O O . CYS A 1 68 ? 26.163 -8.623 -21.004 1.00 97.00 68 CYS A O 1
ATOM 553 N N . SER A 1 69 ? 27.505 -9.788 -22.380 1.00 97.38 69 SER A N 1
ATOM 554 C CA . SER A 1 69 ? 26.447 -10.606 -22.981 1.00 97.38 69 SER A CA 1
ATOM 555 C C . SER A 1 69 ? 25.999 -11.740 -22.071 1.00 97.38 69 SER A C 1
ATOM 557 O O . SER A 1 69 ? 24.799 -12.000 -21.975 1.00 97.38 69 SER A O 1
ATOM 559 N N . GLY A 1 70 ? 26.930 -12.385 -21.376 1.00 97.19 70 GLY A N 1
ATOM 560 C CA . GLY A 1 70 ? 26.648 -13.553 -20.559 1.00 97.19 70 GLY A CA 1
ATOM 561 C C . GLY A 1 70 ? 25.764 -13.241 -19.356 1.00 97.19 70 GLY A C 1
ATOM 562 O O . GLY A 1 70 ? 24.962 -14.077 -18.945 1.00 97.19 70 GLY A O 1
ATOM 563 N N . ALA A 1 71 ? 25.776 -11.996 -18.868 1.00 97.44 71 ALA A N 1
ATOM 564 C CA . ALA A 1 71 ? 24.828 -11.531 -17.854 1.00 97.44 71 ALA A CA 1
ATOM 565 C C . ALA A 1 71 ? 23.359 -11.634 -18.302 1.00 97.44 71 ALA A C 1
ATOM 567 O O . ALA A 1 71 ? 22.458 -11.656 -17.472 1.00 97.44 71 ALA A O 1
ATOM 568 N N . MET A 1 72 ? 23.084 -11.706 -19.604 1.00 97.19 72 MET A N 1
ATOM 569 C CA . MET A 1 72 ? 21.723 -11.860 -20.117 1.00 97.19 72 MET A CA 1
ATOM 570 C C . MET A 1 72 ? 21.253 -13.321 -20.079 1.00 97.19 72 MET A C 1
ATOM 572 O O . MET A 1 72 ? 20.052 -13.561 -19.948 1.00 97.19 72 MET A O 1
ATOM 576 N N . CYS A 1 73 ? 22.179 -14.287 -20.160 1.00 93.62 73 CYS A N 1
ATOM 577 C CA . CYS A 1 73 ? 21.894 -15.710 -20.365 1.00 93.62 73 CYS A CA 1
ATOM 578 C C . CYS A 1 73 ? 20.938 -16.316 -19.317 1.00 93.62 73 CYS A C 1
ATOM 580 O O . CYS A 1 73 ? 19.982 -16.989 -19.714 1.00 93.62 73 CYS A O 1
ATOM 582 N N . PRO A 1 74 ? 21.078 -16.047 -17.999 1.00 91.69 74 PRO A N 1
ATOM 583 C CA . PRO A 1 74 ? 20.164 -16.610 -17.000 1.00 91.69 74 PRO A CA 1
ATOM 584 C C . PRO A 1 74 ? 18.705 -16.183 -17.188 1.00 91.69 74 PRO A C 1
ATOM 586 O O . PRO A 1 74 ? 17.788 -16.912 -16.804 1.00 91.69 74 PRO A O 1
ATOM 589 N N . MET A 1 75 ? 18.484 -15.002 -17.773 1.00 91.06 75 MET A N 1
ATOM 590 C CA . MET A 1 75 ? 17.152 -14.439 -17.996 1.00 91.06 75 MET A CA 1
ATOM 591 C C . MET A 1 75 ? 16.615 -14.732 -19.398 1.00 91.06 75 MET A C 1
ATOM 593 O O . MET A 1 75 ? 15.421 -14.981 -19.556 1.00 91.06 75 MET A O 1
ATOM 597 N N . SER A 1 76 ? 17.476 -14.715 -20.412 1.00 89.62 76 SER A N 1
ATOM 598 C CA . SER A 1 76 ? 17.102 -14.980 -21.802 1.00 89.62 76 SER A CA 1
ATOM 599 C C . SER A 1 76 ? 16.917 -16.472 -22.093 1.00 89.62 76 SER A C 1
ATOM 601 O O . SER A 1 76 ? 16.148 -16.830 -22.986 1.00 89.62 76 SER A O 1
ATOM 603 N N . GLY A 1 77 ? 17.594 -17.340 -21.333 1.00 89.25 77 GLY A N 1
ATOM 604 C CA . GLY A 1 77 ? 17.627 -18.785 -21.547 1.00 89.25 77 GLY A CA 1
ATOM 605 C C . GLY A 1 77 ? 18.522 -19.224 -22.709 1.00 89.25 77 GLY A C 1
ATOM 606 O O . GLY A 1 77 ? 18.435 -20.376 -23.126 1.00 89.25 77 GLY A O 1
ATOM 607 N N . PHE A 1 78 ? 19.348 -18.330 -23.257 1.00 90.69 78 PHE A N 1
ATOM 608 C CA . PHE A 1 78 ? 20.314 -18.644 -24.309 1.00 90.69 78 PHE A CA 1
ATOM 609 C C . PHE A 1 78 ? 21.541 -17.736 -24.217 1.00 90.69 78 PHE A C 1
ATOM 611 O O . PHE A 1 78 ? 21.442 -16.603 -23.760 1.00 90.69 78 PHE A O 1
ATOM 618 N N . ASP A 1 79 ? 22.681 -18.202 -24.714 1.00 92.25 79 ASP A N 1
ATOM 619 C CA . ASP A 1 79 ? 23.903 -17.403 -24.811 1.00 92.25 79 ASP A CA 1
ATOM 620 C C . ASP A 1 79 ? 24.137 -16.933 -26.257 1.00 92.25 79 ASP A C 1
ATOM 622 O O . ASP A 1 79 ? 23.926 -17.677 -27.218 1.00 92.25 79 ASP A O 1
ATOM 626 N N . THR A 1 80 ? 24.510 -15.665 -26.424 1.00 95.25 80 THR A N 1
ATOM 627 C CA . THR A 1 80 ? 24.888 -15.067 -27.708 1.00 95.25 80 THR A CA 1
ATOM 628 C C . THR A 1 80 ? 25.591 -13.726 -27.490 1.00 95.25 80 THR A C 1
ATOM 630 O O . THR A 1 80 ? 25.497 -13.122 -26.426 1.00 95.25 80 THR A O 1
ATOM 633 N N . THR A 1 81 ? 26.257 -13.204 -28.520 1.00 97.31 81 THR A N 1
ATOM 634 C CA . THR A 1 81 ? 26.977 -11.925 -28.438 1.00 97.31 81 THR A CA 1
ATOM 635 C C . THR A 1 81 ? 26.033 -10.733 -28.238 1.00 97.31 81 THR A C 1
ATOM 637 O O . THR A 1 81 ? 24.834 -10.804 -28.518 1.00 97.31 81 THR A O 1
ATOM 640 N N . ALA A 1 82 ? 26.576 -9.577 -27.842 1.00 97.81 82 ALA A N 1
ATOM 641 C CA . ALA A 1 82 ? 25.819 -8.323 -27.790 1.00 97.81 82 ALA A CA 1
ATOM 642 C C . ALA A 1 82 ? 25.102 -8.007 -29.126 1.00 97.81 82 ALA A C 1
ATOM 644 O O . ALA A 1 82 ? 23.940 -7.594 -29.124 1.00 97.81 82 ALA A O 1
ATOM 645 N N . GLN A 1 83 ? 25.752 -8.280 -30.266 1.00 98.19 83 GLN A N 1
ATOM 646 C CA . GLN A 1 83 ? 25.132 -8.191 -31.594 1.00 98.19 83 GLN A CA 1
ATOM 647 C C . GLN A 1 83 ? 23.988 -9.198 -31.767 1.00 98.19 83 GLN A C 1
ATOM 649 O O . GLN A 1 83 ? 22.932 -8.840 -32.287 1.00 98.19 83 GLN A O 1
ATOM 654 N N . GLY A 1 84 ? 24.163 -10.443 -31.318 1.00 97.50 84 GLY A N 1
ATOM 655 C CA . GLY A 1 84 ? 23.117 -11.466 -31.356 1.00 97.50 84 GLY A CA 1
ATOM 656 C C . GLY A 1 84 ? 21.868 -11.055 -30.572 1.00 97.50 84 GLY A C 1
ATOM 657 O O . GLY A 1 84 ? 20.750 -11.162 -31.081 1.00 97.50 84 GLY A O 1
ATOM 658 N N . TYR A 1 85 ? 22.050 -10.497 -29.374 1.00 98.19 85 TYR A N 1
ATOM 659 C CA . TYR A 1 85 ? 20.958 -9.942 -28.574 1.00 98.19 85 TYR A CA 1
ATOM 660 C C . TYR A 1 85 ? 20.272 -8.764 -29.262 1.00 98.19 85 TYR A C 1
ATOM 662 O O . TYR A 1 85 ? 19.044 -8.741 -29.338 1.00 98.19 85 TYR A O 1
ATOM 670 N N . TYR A 1 86 ? 21.044 -7.823 -29.815 1.00 97.94 86 TYR A N 1
ATOM 671 C CA . TYR A 1 86 ? 20.494 -6.704 -30.579 1.00 97.94 86 TYR A CA 1
ATOM 672 C C . TYR A 1 86 ? 19.659 -7.186 -31.773 1.00 97.94 86 TYR A C 1
ATOM 674 O O . TYR A 1 86 ? 18.563 -6.681 -32.029 1.00 97.94 86 TYR A O 1
ATOM 682 N N . ASN A 1 87 ? 20.134 -8.209 -32.488 1.00 96.75 87 ASN A N 1
ATOM 683 C CA . ASN A 1 87 ? 19.439 -8.791 -33.633 1.00 96.75 87 ASN A CA 1
ATOM 684 C C . ASN A 1 87 ? 18.098 -9.424 -33.235 1.00 96.75 87 ASN A C 1
ATOM 686 O O . ASN A 1 87 ? 17.122 -9.243 -33.961 1.00 96.75 87 ASN A O 1
ATOM 690 N N . LYS A 1 88 ? 18.029 -10.066 -32.063 1.00 94.25 88 LYS A N 1
ATOM 691 C CA . LYS A 1 88 ? 16.838 -10.751 -31.528 1.00 94.25 88 LYS A CA 1
ATOM 692 C C . LYS A 1 88 ? 15.789 -9.834 -30.873 1.00 94.25 88 LYS A C 1
ATOM 694 O O . LYS A 1 88 ? 14.742 -10.326 -30.448 1.00 94.25 88 LYS A O 1
ATOM 699 N N . CYS A 1 89 ? 16.035 -8.529 -30.765 1.00 95.06 89 CYS A N 1
ATOM 700 C CA . CYS A 1 89 ? 15.031 -7.572 -30.287 1.00 95.06 89 CYS A CA 1
ATOM 701 C C . CYS A 1 89 ? 13.894 -7.386 -31.303 1.00 95.06 89 CYS A C 1
ATOM 703 O O . CYS A 1 89 ? 14.160 -7.226 -32.493 1.00 95.06 89 CYS A O 1
ATOM 705 N N . GLY A 1 90 ? 12.643 -7.358 -30.835 1.00 86.56 90 GLY A N 1
ATOM 706 C CA . GLY A 1 90 ? 11.468 -7.130 -31.685 1.00 86.56 90 GLY A CA 1
ATOM 707 C C . GLY A 1 90 ? 11.263 -5.665 -32.060 1.00 86.56 90 GLY A C 1
ATOM 708 O O . GLY A 1 90 ? 10.835 -5.371 -33.168 1.00 86.56 90 GLY A O 1
ATOM 709 N N . ALA A 1 91 ? 11.631 -4.742 -31.170 1.00 90.44 91 ALA A N 1
ATOM 710 C CA . ALA A 1 91 ? 11.668 -3.307 -31.451 1.00 90.44 91 ALA A CA 1
ATOM 711 C C . ALA A 1 91 ? 13.032 -2.733 -31.057 1.00 90.44 91 ALA A C 1
ATOM 713 O O . ALA A 1 91 ? 13.640 -3.192 -30.090 1.00 90.44 91 ALA A O 1
ATOM 714 N N . LYS A 1 92 ? 13.538 -1.760 -31.819 1.00 95.38 92 LYS A N 1
ATOM 715 C CA . LYS A 1 92 ? 14.886 -1.188 -31.662 1.00 95.38 92 LYS A CA 1
ATOM 716 C C . LYS A 1 92 ? 14.857 0.282 -32.060 1.00 95.38 92 LYS A C 1
ATOM 718 O O . LYS A 1 92 ? 14.056 0.662 -32.908 1.00 95.38 92 LYS A O 1
ATOM 723 N N . GLY A 1 93 ? 15.759 1.087 -31.513 1.00 94.06 93 GLY A N 1
ATOM 724 C CA . GLY A 1 93 ? 15.854 2.492 -31.900 1.00 94.06 93 GLY A CA 1
ATOM 725 C C . GLY A 1 93 ? 17.113 3.186 -31.403 1.00 94.06 93 GLY A C 1
ATOM 726 O O . GLY A 1 93 ? 17.943 2.594 -30.707 1.00 94.06 93 GLY A O 1
ATOM 727 N N . SER A 1 94 ? 17.249 4.460 -31.778 1.00 96.56 94 SER A N 1
ATOM 728 C CA . SER A 1 94 ? 18.264 5.360 -31.218 1.00 96.56 94 SER A CA 1
ATOM 729 C C . SER A 1 94 ? 18.040 5.529 -29.720 1.00 96.56 94 SER A C 1
ATOM 731 O O . SER A 1 94 ? 16.894 5.644 -29.275 1.00 96.56 94 SER A O 1
ATOM 733 N N . ILE A 1 95 ? 19.120 5.616 -28.943 1.00 96.81 95 ILE A N 1
ATOM 734 C CA . ILE A 1 95 ? 19.034 5.822 -27.493 1.00 96.81 95 ILE A CA 1
ATOM 735 C C . ILE A 1 95 ? 18.239 7.078 -27.110 1.00 96.81 95 ILE A C 1
ATOM 737 O O . ILE A 1 95 ? 17.572 7.084 -26.083 1.00 96.81 95 ILE A O 1
ATOM 741 N N . SER A 1 96 ? 18.253 8.120 -27.949 1.00 93.19 96 SER A N 1
ATOM 742 C CA . SER A 1 96 ? 17.515 9.370 -27.713 1.00 93.19 96 SER A CA 1
ATOM 743 C C . SER A 1 96 ? 15.995 9.178 -27.678 1.00 93.19 96 SER A C 1
ATOM 745 O O . SER A 1 96 ? 15.285 9.999 -27.109 1.00 93.19 96 SER A O 1
ATOM 747 N N . SER A 1 97 ? 15.507 8.082 -28.262 1.00 91.00 97 SER A N 1
ATOM 748 C CA . SER A 1 97 ? 14.089 7.714 -28.356 1.00 91.00 97 SER A CA 1
ATOM 749 C C . SER A 1 97 ? 13.700 6.551 -27.436 1.00 91.00 97 SER A C 1
ATOM 751 O O . SER A 1 97 ? 12.653 5.936 -27.624 1.00 91.00 97 SER A O 1
ATOM 753 N N . ILE A 1 98 ? 14.555 6.198 -26.473 1.00 92.00 98 ILE A N 1
ATOM 754 C CA . ILE A 1 98 ? 14.291 5.091 -25.551 1.00 92.00 98 ILE A CA 1
ATOM 755 C C . ILE A 1 98 ? 13.008 5.337 -24.729 1.00 92.00 98 ILE A C 1
ATOM 757 O O . ILE A 1 98 ? 12.816 6.441 -24.207 1.00 92.00 98 ILE A O 1
ATOM 761 N N . PRO A 1 99 ? 12.138 4.326 -24.557 1.00 79.81 99 PRO A N 1
ATOM 762 C CA . PRO A 1 99 ? 11.006 4.417 -23.637 1.00 79.81 99 PRO A CA 1
ATOM 763 C C . PRO A 1 99 ? 11.502 4.479 -22.183 1.00 79.81 99 PRO A C 1
ATOM 765 O O . PRO A 1 99 ? 11.984 3.488 -21.636 1.00 79.81 99 PRO A O 1
ATOM 768 N N . LYS A 1 100 ? 11.408 5.660 -21.557 1.00 78.19 100 LYS A N 1
ATOM 769 C CA . LYS A 1 100 ? 11.993 5.939 -20.227 1.00 78.19 100 LYS A CA 1
ATOM 770 C C . LYS A 1 100 ? 11.377 5.125 -19.083 1.00 78.19 100 LYS A C 1
ATOM 772 O O . LYS A 1 100 ? 12.002 4.972 -18.042 1.00 78.19 100 LYS A O 1
ATOM 777 N N . ASP A 1 101 ? 10.170 4.618 -19.273 1.00 75.00 101 ASP A N 1
ATOM 778 C CA . ASP A 1 101 ? 9.383 3.845 -18.311 1.00 75.00 101 ASP A CA 1
ATOM 779 C C . ASP A 1 101 ? 9.410 2.331 -18.589 1.00 75.00 101 ASP A C 1
ATOM 781 O O . ASP A 1 101 ? 8.729 1.556 -17.915 1.00 75.00 101 ASP A O 1
ATOM 785 N N . LYS A 1 102 ? 10.204 1.879 -19.570 1.00 78.44 102 LYS A N 1
ATOM 786 C CA . LYS A 1 102 ? 10.237 0.479 -20.001 1.00 78.44 102 LYS A CA 1
ATOM 787 C C . LYS A 1 102 ? 11.638 -0.102 -19.889 1.00 78.44 102 LYS A C 1
ATOM 789 O O . LYS A 1 102 ? 12.566 0.343 -20.557 1.00 78.44 102 LYS A O 1
ATOM 794 N N . ALA A 1 103 ? 11.780 -1.146 -19.074 1.00 90.38 103 ALA A N 1
ATOM 795 C CA . ALA A 1 103 ? 13.039 -1.874 -18.969 1.00 90.38 103 ALA A CA 1
ATOM 796 C C . ALA A 1 103 ? 13.387 -2.551 -20.304 1.00 90.38 103 ALA A C 1
ATOM 798 O O . ALA A 1 103 ? 12.541 -3.190 -20.931 1.00 90.38 103 ALA A O 1
ATOM 799 N N . CYS A 1 104 ? 14.620 -2.418 -20.771 1.00 95.62 104 CYS A N 1
ATOM 800 C CA . CYS A 1 104 ? 15.028 -2.941 -22.072 1.00 95.62 104 CYS A CA 1
ATOM 801 C C . CYS A 1 104 ? 16.545 -3.105 -22.154 1.00 95.62 104 CYS A C 1
ATOM 803 O O . CYS A 1 104 ? 17.280 -2.749 -21.236 1.00 95.62 104 CYS A O 1
ATOM 805 N N . LEU A 1 105 ? 17.033 -3.636 -23.270 1.00 98.50 105 LEU A N 1
ATOM 806 C CA . LEU A 1 105 ? 18.464 -3.724 -23.528 1.00 98.50 105 LEU A CA 1
ATOM 807 C C . LEU A 1 105 ? 18.967 -2.397 -24.094 1.00 98.50 105 LEU A C 1
ATOM 809 O O . LEU A 1 105 ? 18.271 -1.739 -24.872 1.00 98.50 105 LEU A O 1
ATOM 813 N N . VAL A 1 106 ? 20.186 -2.022 -23.726 1.00 98.50 106 VAL A N 1
ATOM 814 C CA . VAL A 1 106 ? 20.908 -0.872 -24.280 1.00 98.50 106 VAL A CA 1
ATOM 815 C C . VAL A 1 106 ? 22.261 -1.317 -24.804 1.00 98.50 106 VAL A C 1
ATOM 817 O O . VAL A 1 106 ? 22.861 -2.256 -24.286 1.00 98.50 106 VAL A O 1
ATOM 820 N N . PHE A 1 107 ? 22.733 -0.666 -25.863 1.00 98.56 107 PHE A N 1
ATOM 821 C CA . PHE A 1 107 ? 23.844 -1.165 -26.665 1.00 98.56 107 PHE A CA 1
ATOM 822 C C . PHE A 1 107 ? 24.844 -0.067 -27.038 1.00 98.56 107 PHE A C 1
ATOM 824 O O . PHE A 1 107 ? 24.475 1.097 -27.246 1.00 98.56 107 PHE A O 1
ATOM 831 N N . LYS A 1 108 ? 26.118 -0.463 -27.167 1.00 97.06 108 LYS A N 1
ATOM 832 C CA . LYS A 1 108 ? 27.218 0.355 -27.709 1.00 97.06 108 LYS A CA 1
ATOM 833 C C . LYS A 1 108 ? 27.880 -0.386 -28.873 1.00 97.06 108 LYS A C 1
ATOM 835 O O . LYS A 1 108 ? 27.847 -1.614 -28.951 1.00 97.06 108 LYS A O 1
ATOM 840 N N . GLY A 1 109 ? 28.465 0.374 -29.792 1.00 95.56 109 GLY A N 1
ATOM 841 C CA . GLY A 1 109 ? 29.097 -0.170 -30.990 1.00 95.56 109 GLY A CA 1
ATOM 842 C C . GLY A 1 109 ? 29.517 0.902 -31.990 1.00 95.56 109 GLY A C 1
ATOM 843 O O . GLY A 1 109 ? 29.283 2.102 -31.788 1.00 95.56 109 GLY A O 1
ATOM 844 N N . LYS A 1 110 ? 30.139 0.464 -33.087 1.00 96.25 110 LYS A N 1
ATOM 845 C CA . LYS A 1 110 ? 30.491 1.344 -34.214 1.00 96.25 110 LYS A CA 1
ATOM 846 C C . LYS A 1 110 ? 29.253 1.674 -35.053 1.00 96.25 110 LYS A C 1
ATOM 848 O O . LYS A 1 110 ? 29.037 2.835 -35.377 1.00 96.25 110 LYS A O 1
ATOM 853 N N . SER A 1 111 ? 28.413 0.673 -35.306 1.00 96.56 111 SER A N 1
ATOM 854 C CA . SER A 1 111 ? 27.142 0.765 -36.035 1.00 96.56 111 SER A CA 1
ATOM 855 C C . SER A 1 111 ? 26.153 -0.285 -35.509 1.00 96.56 111 SER A C 1
ATOM 857 O O . SER A 1 111 ? 26.521 -1.124 -34.686 1.00 96.56 111 SER A O 1
ATOM 859 N N . THR A 1 112 ? 24.913 -0.279 -36.002 1.00 94.06 112 THR A N 1
ATOM 860 C CA . THR A 1 112 ? 23.886 -1.292 -35.682 1.00 94.06 112 THR A CA 1
ATOM 861 C C . THR A 1 112 ? 24.243 -2.706 -36.161 1.00 94.06 112 THR A C 1
ATOM 863 O O . THR A 1 112 ? 23.699 -3.679 -35.639 1.00 94.06 112 THR A O 1
ATOM 866 N N . SER A 1 113 ? 25.191 -2.829 -37.096 1.00 95.88 113 SER A N 1
ATOM 867 C CA . SER A 1 113 ? 25.774 -4.101 -37.556 1.00 95.88 113 SER A CA 1
ATOM 868 C C . SER A 1 113 ? 27.104 -4.445 -36.868 1.00 95.88 113 SER A C 1
ATOM 870 O O . SER A 1 113 ? 27.731 -5.442 -37.209 1.00 95.88 113 SER A O 1
ATOM 872 N N . SER A 1 114 ? 27.569 -3.604 -35.937 1.00 96.62 114 SER A N 1
ATOM 873 C CA . SER A 1 114 ? 28.831 -3.774 -35.209 1.00 96.62 114 SER A CA 1
ATOM 874 C C . SER A 1 114 ? 28.675 -3.345 -33.744 1.00 96.62 114 SER A C 1
ATOM 876 O O . SER A 1 114 ? 29.368 -2.438 -33.258 1.00 96.62 114 SER A O 1
ATOM 878 N N . ILE A 1 115 ? 27.754 -4.003 -33.045 1.00 97.88 115 ILE A N 1
ATOM 879 C CA . ILE A 1 115 ? 27.511 -3.901 -31.605 1.00 97.88 115 ILE A CA 1
ATOM 880 C C . ILE A 1 115 ? 28.534 -4.754 -30.852 1.00 97.88 115 ILE A C 1
ATOM 882 O O . ILE A 1 115 ? 28.675 -5.946 -31.116 1.00 97.88 115 ILE A O 1
ATOM 886 N N . ASN A 1 116 ? 29.229 -4.149 -29.889 1.00 96.25 116 ASN A N 1
ATOM 887 C CA . ASN A 1 116 ? 30.276 -4.814 -29.107 1.00 96.25 116 ASN A CA 1
ATOM 888 C C . ASN A 1 116 ? 30.019 -4.809 -27.596 1.00 96.25 116 ASN A C 1
ATOM 890 O O . ASN A 1 116 ? 30.787 -5.413 -26.855 1.00 96.25 116 ASN A O 1
ATOM 894 N N . HIS A 1 117 ? 28.963 -4.139 -27.130 1.00 98.06 117 HIS A N 1
ATOM 895 C CA . HIS A 1 117 ? 28.644 -4.077 -25.709 1.00 98.06 117 HIS A CA 1
ATOM 896 C C . HIS A 1 117 ? 27.148 -3.934 -25.464 1.00 98.06 117 HIS A C 1
ATOM 898 O O . HIS A 1 117 ? 26.429 -3.325 -26.263 1.00 98.06 117 HIS A O 1
ATOM 904 N N . ILE A 1 118 ? 26.701 -4.467 -24.333 1.00 98.56 118 ILE A N 1
ATOM 905 C CA . ILE A 1 118 ? 25.299 -4.532 -23.937 1.00 98.56 118 ILE A CA 1
ATOM 906 C C . ILE A 1 118 ? 25.151 -4.261 -22.437 1.00 98.56 118 ILE A C 1
ATOM 908 O O . ILE A 1 118 ? 26.009 -4.623 -21.634 1.00 98.56 118 ILE A O 1
ATOM 912 N N . GLY A 1 119 ? 24.051 -3.614 -22.071 1.00 98.31 119 GLY A N 1
ATOM 913 C CA . GLY A 1 119 ? 23.599 -3.436 -20.698 1.00 98.31 119 GLY A CA 1
ATOM 914 C C . GLY A 1 119 ? 22.083 -3.564 -20.606 1.00 98.31 119 GLY A C 1
ATOM 915 O O . GLY A 1 119 ? 21.384 -3.650 -21.620 1.00 98.31 119 GLY A O 1
ATOM 916 N N . PHE A 1 120 ? 21.572 -3.562 -19.379 1.00 98.44 120 PHE A N 1
ATOM 917 C CA . PHE A 1 120 ? 20.146 -3.661 -19.102 1.00 98.44 120 PHE A CA 1
ATOM 918 C C . PHE A 1 120 ? 19.635 -2.368 -18.460 1.00 98.44 120 PHE A C 1
ATOM 920 O O . PHE A 1 120 ? 19.993 -2.024 -17.332 1.00 98.44 120 PHE A O 1
ATOM 927 N N . TYR A 1 121 ? 18.815 -1.626 -19.203 1.00 97.44 121 TYR A N 1
ATOM 928 C CA . TYR A 1 121 ? 18.109 -0.450 -18.714 1.00 97.44 121 TYR A CA 1
ATOM 929 C C . TYR A 1 121 ? 16.918 -0.876 -17.863 1.00 97.44 121 TYR A C 1
ATOM 931 O O . TYR A 1 121 ? 16.088 -1.671 -18.298 1.00 97.44 121 TYR A O 1
ATOM 939 N N . LEU A 1 122 ? 16.814 -0.321 -16.659 1.00 82.50 122 LEU A N 1
ATOM 940 C CA . LEU A 1 122 ? 15.835 -0.745 -15.659 1.00 82.50 122 LEU A CA 1
ATOM 941 C C . LEU A 1 122 ? 14.453 -0.087 -15.824 1.00 82.50 122 LEU A C 1
ATOM 943 O O . LEU A 1 122 ? 13.534 -0.433 -15.089 1.00 82.50 122 LEU A O 1
ATOM 947 N N . GLY A 1 123 ? 14.291 0.868 -16.749 1.00 80.19 123 GLY A N 1
ATOM 948 C CA . GLY A 1 123 ? 13.042 1.635 -16.896 1.00 80.19 123 GLY A CA 1
ATOM 949 C C . GLY A 1 123 ? 12.856 2.740 -15.847 1.00 80.19 123 GLY A C 1
ATOM 950 O O . GLY A 1 123 ? 11.745 3.209 -15.636 1.00 80.19 123 GLY A O 1
ATOM 951 N N . ASN A 1 124 ? 13.926 3.126 -15.142 1.00 75.50 124 ASN A N 1
ATOM 952 C CA . ASN A 1 124 ? 13.908 4.155 -14.091 1.00 75.50 124 ASN A CA 1
ATOM 953 C C . ASN A 1 124 ? 15.072 5.162 -14.213 1.00 75.50 124 ASN A C 1
ATOM 955 O O . ASN A 1 124 ? 15.467 5.790 -13.233 1.00 75.50 124 ASN A O 1
ATOM 959 N N . GLY A 1 125 ? 15.671 5.277 -15.402 1.00 82.44 125 GLY A N 1
ATOM 960 C CA . GLY A 1 125 ? 16.827 6.152 -15.643 1.00 82.44 125 GLY A CA 1
ATOM 961 C C . GLY A 1 125 ? 18.199 5.520 -15.371 1.00 82.44 125 GLY A C 1
ATOM 962 O O . GLY A 1 125 ? 19.212 6.145 -15.683 1.00 82.44 125 GLY A O 1
ATOM 963 N N . TYR A 1 126 ? 18.260 4.285 -14.864 1.00 91.81 126 TYR A N 1
ATOM 964 C CA . TYR A 1 126 ? 19.516 3.582 -14.584 1.00 91.81 126 TYR A CA 1
ATOM 965 C C . TYR A 1 126 ? 19.736 2.360 -15.477 1.00 91.81 126 TYR A C 1
ATOM 967 O O . TYR A 1 126 ? 18.790 1.694 -15.901 1.00 91.81 126 TYR A O 1
ATOM 975 N N . VAL A 1 127 ? 21.009 2.061 -15.730 1.00 97.44 127 VAL A N 1
ATOM 976 C CA . VAL A 1 127 ? 21.472 0.876 -16.454 1.00 97.44 127 VAL A CA 1
ATOM 977 C C . VAL A 1 127 ? 22.382 0.062 -15.549 1.00 97.44 127 VAL A C 1
ATOM 979 O O . VAL A 1 127 ? 23.277 0.622 -14.912 1.00 97.44 127 VAL A O 1
ATOM 982 N N . VAL A 1 128 ? 22.172 -1.253 -15.525 1.00 98.06 128 VAL A N 1
ATOM 983 C CA . VAL A 1 128 ? 23.126 -2.211 -14.963 1.00 98.06 128 VAL A CA 1
ATOM 984 C C . VAL A 1 128 ? 23.884 -2.878 -16.105 1.00 98.06 128 VAL A C 1
ATOM 986 O O . VAL A 1 128 ? 23.282 -3.349 -17.070 1.00 98.06 128 VAL A O 1
ATOM 989 N N . GLU A 1 129 ? 25.210 -2.911 -16.012 1.00 98.25 129 GLU A N 1
ATOM 990 C CA . GLU A 1 129 ? 26.071 -3.559 -17.001 1.00 98.25 129 GLU A CA 1
ATOM 991 C C . GLU A 1 129 ? 27.258 -4.256 -16.326 1.00 98.25 129 GLU A C 1
ATOM 993 O O . GLU A 1 129 ? 27.822 -3.747 -15.355 1.00 98.25 129 GLU A O 1
ATOM 998 N N . MET A 1 130 ? 27.683 -5.391 -16.886 1.00 98.38 130 MET A N 1
ATOM 999 C CA . MET A 1 130 ? 29.023 -5.926 -16.638 1.00 98.38 130 MET A CA 1
ATOM 1000 C C . MET A 1 130 ? 29.992 -5.108 -17.495 1.00 98.38 130 MET A C 1
ATOM 1002 O O . MET A 1 130 ? 30.178 -5.391 -18.677 1.00 98.38 130 MET A O 1
ATOM 1006 N N . LYS A 1 131 ? 30.543 -4.032 -16.928 1.00 96.69 131 LYS A N 1
ATOM 1007 C CA . LYS A 1 131 ? 31.200 -2.956 -17.684 1.00 96.69 131 LYS A CA 1
ATOM 1008 C C . LYS A 1 131 ? 32.530 -3.374 -18.296 1.00 96.69 131 LYS A C 1
ATOM 1010 O O . LYS A 1 131 ? 32.769 -3.123 -19.473 1.00 96.69 131 LYS A O 1
ATOM 1015 N N . SER A 1 132 ? 33.417 -3.946 -17.491 1.00 96.25 132 SER A N 1
ATOM 1016 C CA . SER A 1 132 ? 34.755 -4.363 -17.917 1.00 96.25 132 SER A CA 1
ATOM 1017 C C . SER A 1 132 ? 35.394 -5.261 -16.861 1.00 96.25 132 SER A C 1
ATOM 1019 O O . SER A 1 132 ? 34.946 -5.288 -15.716 1.00 96.25 132 SER A O 1
ATOM 1021 N N . SER A 1 133 ? 36.498 -5.930 -17.207 1.00 95.00 133 SER A N 1
ATOM 1022 C CA . SER A 1 133 ? 37.317 -6.664 -16.228 1.00 95.00 133 SER A CA 1
ATOM 1023 C C . SER A 1 133 ? 37.765 -5.791 -15.047 1.00 95.00 133 SER A C 1
ATOM 1025 O O . SER A 1 133 ? 37.893 -6.286 -13.933 1.00 95.00 133 SER A O 1
ATOM 1027 N N . LYS A 1 134 ? 37.995 -4.493 -15.268 1.00 95.44 134 LYS A N 1
ATOM 1028 C CA . LYS A 1 134 ? 38.444 -3.572 -14.218 1.00 95.44 134 LYS A CA 1
ATOM 1029 C C . LYS A 1 134 ? 37.293 -3.111 -13.325 1.00 95.44 134 LYS A C 1
ATOM 1031 O O . LYS A 1 134 ? 37.447 -3.053 -12.112 1.00 95.44 134 LYS A O 1
ATOM 1036 N N . ASP A 1 135 ? 36.160 -2.770 -13.933 1.00 96.62 135 ASP A N 1
ATOM 1037 C CA . ASP A 1 135 ? 35.053 -2.105 -13.236 1.00 96.62 135 ASP A CA 1
ATOM 1038 C C . ASP A 1 135 ? 33.971 -3.078 -12.747 1.00 96.62 135 ASP A C 1
ATOM 1040 O O . ASP A 1 135 ? 33.124 -2.699 -11.942 1.00 96.62 135 ASP A O 1
ATOM 1044 N N . ASN A 1 136 ? 33.991 -4.330 -13.216 1.00 98.31 136 ASN A N 1
ATOM 1045 C CA . ASN A 1 136 ? 33.010 -5.364 -12.892 1.00 98.31 136 ASN A CA 1
ATOM 1046 C C . ASN A 1 136 ? 31.557 -4.921 -13.185 1.00 98.31 136 ASN A C 1
ATOM 1048 O O . ASN A 1 136 ? 31.300 -4.244 -14.187 1.00 98.31 136 ASN A O 1
ATOM 1052 N N . CYS A 1 137 ? 30.588 -5.356 -12.372 1.00 98.19 137 CYS A N 1
ATOM 1053 C CA . CYS A 1 137 ? 29.201 -4.913 -12.467 1.00 98.19 137 CYS A CA 1
ATOM 1054 C C . CYS A 1 137 ? 29.043 -3.483 -11.941 1.00 98.19 137 CYS A C 1
ATOM 1056 O O . CYS A 1 13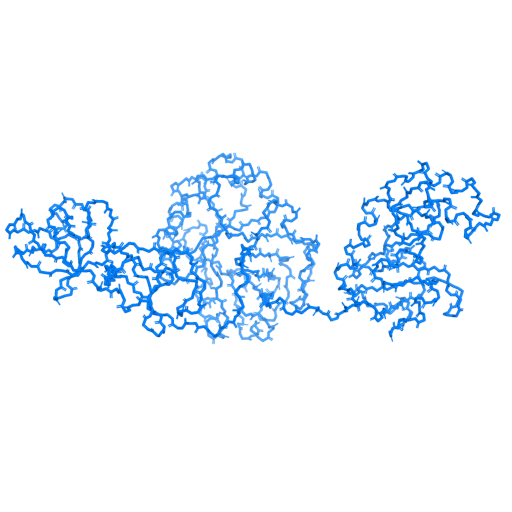7 ? 29.376 -3.194 -10.792 1.00 98.19 137 CYS A O 1
ATOM 1058 N N . VAL A 1 138 ? 28.443 -2.605 -12.742 1.00 97.50 138 VAL A N 1
ATOM 1059 C CA . VAL A 1 138 ? 28.143 -1.225 -12.343 1.00 97.50 138 VAL A CA 1
ATOM 1060 C C . VAL A 1 138 ? 26.674 -0.900 -12.563 1.00 97.50 138 VAL A C 1
ATOM 1062 O O . VAL A 1 138 ? 26.024 -1.461 -13.444 1.00 97.50 138 VAL A O 1
ATOM 1065 N N . ARG A 1 139 ? 26.176 0.064 -11.787 1.00 97.25 139 ARG A N 1
ATOM 1066 C CA . ARG A 1 139 ? 24.875 0.703 -11.981 1.00 97.25 139 ARG A CA 1
ATOM 1067 C C . ARG A 1 139 ? 25.101 2.188 -12.201 1.00 97.25 139 ARG A C 1
ATOM 1069 O O . ARG A 1 139 ? 25.538 2.891 -11.293 1.00 97.25 139 ARG A O 1
ATOM 1076 N N . SER A 1 140 ? 24.828 2.664 -13.405 1.00 95.19 140 SER A N 1
ATOM 1077 C CA . SER A 1 140 ? 25.078 4.051 -13.801 1.00 95.19 140 SER A CA 1
ATOM 1078 C C . SER A 1 140 ? 23.806 4.699 -14.335 1.00 95.19 140 SER A C 1
ATOM 1080 O O . SER A 1 140 ? 22.850 4.016 -14.711 1.00 95.19 140 SER A O 1
ATOM 1082 N N . LYS A 1 141 ? 23.756 6.034 -14.325 1.00 92.31 141 LYS A N 1
ATOM 1083 C CA . LYS A 1 141 ? 22.674 6.752 -15.003 1.00 92.31 141 LYS A CA 1
ATOM 1084 C C . LYS A 1 141 ? 22.785 6.483 -16.504 1.00 92.31 141 LYS A C 1
ATOM 1086 O O . LYS A 1 141 ? 23.885 6.460 -17.050 1.00 92.31 141 LYS A O 1
ATOM 1091 N N . LEU A 1 142 ? 21.650 6.327 -17.179 1.00 91.69 142 LEU A N 1
ATOM 1092 C CA . LEU A 1 142 ? 21.600 6.111 -18.627 1.00 91.69 142 LEU A CA 1
ATOM 1093 C C . LEU A 1 142 ? 22.426 7.167 -19.389 1.00 91.69 142 LEU A C 1
ATOM 1095 O O . LEU A 1 142 ? 23.200 6.833 -20.280 1.00 91.69 142 LEU A O 1
ATOM 1099 N N . GLU A 1 143 ? 22.319 8.428 -18.981 1.00 86.56 143 GLU A N 1
ATOM 1100 C CA . GLU A 1 143 ? 22.975 9.579 -19.617 1.00 86.56 143 GLU A CA 1
ATOM 1101 C C . GLU A 1 143 ? 24.509 9.523 -19.569 1.00 86.56 143 GLU A C 1
ATOM 1103 O O . GLU A 1 143 ? 25.175 10.080 -20.435 1.00 86.56 143 GLU A O 1
ATOM 1108 N N . THR A 1 144 ? 25.095 8.811 -18.601 1.00 80.88 144 THR A N 1
ATOM 1109 C CA . THR A 1 144 ? 26.556 8.747 -18.431 1.00 80.88 144 THR A CA 1
ATOM 1110 C C . THR A 1 144 ? 27.203 7.604 -19.215 1.00 80.88 144 THR A C 1
ATOM 1112 O O . THR A 1 144 ? 28.416 7.424 -19.156 1.00 80.88 144 THR A O 1
ATOM 1115 N N . GLY A 1 145 ? 26.412 6.761 -19.885 1.00 75.31 145 GLY A N 1
ATOM 1116 C CA . GLY A 1 145 ? 26.876 5.460 -20.368 1.00 75.31 145 GLY A CA 1
ATOM 1117 C C . GLY A 1 145 ? 27.373 5.397 -21.812 1.00 75.31 145 GLY A C 1
ATOM 1118 O O . GLY A 1 145 ? 27.745 4.312 -22.247 1.00 75.31 145 GLY A O 1
ATOM 1119 N N . SER A 1 146 ? 27.394 6.493 -22.574 1.00 91.75 146 SER A N 1
ATOM 1120 C CA . SER A 1 146 ? 27.732 6.493 -24.017 1.00 91.75 146 SER A CA 1
ATOM 1121 C C . SER A 1 146 ? 26.950 5.448 -24.840 1.00 91.75 146 SER A C 1
ATOM 1123 O O . SER A 1 146 ? 27.453 4.906 -25.827 1.00 91.75 146 SER A O 1
ATOM 1125 N N . TRP A 1 147 ? 25.726 5.120 -24.408 1.00 97.81 147 TRP A N 1
ATOM 1126 C CA . TRP A 1 147 ? 24.811 4.219 -25.111 1.00 97.81 147 TRP A CA 1
ATOM 1127 C C . TRP A 1 147 ? 24.380 4.847 -26.435 1.00 97.81 147 TRP A C 1
ATOM 1129 O O . TRP A 1 147 ? 24.187 6.055 -26.500 1.00 97.81 147 TRP A O 1
ATOM 1139 N N . LYS A 1 148 ? 24.230 4.043 -27.492 1.00 97.75 148 LYS A N 1
ATOM 1140 C CA . LYS A 1 148 ? 23.839 4.535 -28.828 1.00 97.75 148 LYS A CA 1
ATOM 1141 C C . LYS A 1 148 ? 22.479 4.015 -29.279 1.00 97.75 148 LYS A C 1
ATOM 1143 O O . LYS A 1 148 ? 21.747 4.731 -29.959 1.00 97.75 148 LYS A O 1
ATOM 1148 N N . TRP A 1 149 ? 22.114 2.804 -28.858 1.00 98.44 149 TRP A N 1
ATOM 1149 C CA . TRP A 1 149 ? 20.860 2.161 -29.251 1.00 98.44 149 TRP A CA 1
ATOM 1150 C C . TRP A 1 149 ? 20.192 1.453 -28.080 1.00 98.44 149 TRP A C 1
ATOM 1152 O O . TRP A 1 149 ? 20.860 1.042 -27.130 1.00 98.44 149 TRP A O 1
ATOM 1162 N N . TYR A 1 150 ? 18.881 1.266 -28.189 1.00 98.25 150 TYR A N 1
ATOM 1163 C CA . TYR A 1 150 ? 18.116 0.372 -27.328 1.00 98.25 150 TYR A CA 1
ATOM 1164 C C . TYR A 1 150 ? 17.458 -0.739 -28.151 1.00 98.25 150 TYR A C 1
ATOM 1166 O O . TYR A 1 150 ? 17.309 -0.633 -29.373 1.00 98.25 150 TYR A O 1
ATOM 1174 N N . GLY A 1 151 ? 17.044 -1.800 -27.467 1.00 96.00 151 GLY A N 1
ATOM 1175 C CA . GLY A 1 151 ? 16.255 -2.876 -28.046 1.00 96.00 151 GLY A CA 1
ATOM 1176 C C . GLY A 1 151 ? 15.330 -3.514 -27.017 1.00 96.00 151 GLY A C 1
ATOM 1177 O O . GLY A 1 151 ? 15.719 -3.743 -25.874 1.00 96.00 151 GLY A O 1
ATOM 1178 N N . ILE A 1 152 ? 14.099 -3.791 -27.433 1.00 93.25 152 ILE A N 1
ATOM 1179 C CA . ILE A 1 152 ? 13.071 -4.490 -26.666 1.00 93.25 152 ILE A CA 1
ATOM 1180 C C . ILE A 1 152 ? 13.154 -5.980 -27.037 1.00 93.25 152 ILE A C 1
ATOM 1182 O O . ILE A 1 152 ? 12.730 -6.355 -28.136 1.00 93.25 152 ILE A O 1
ATOM 1186 N N . PRO A 1 153 ? 13.749 -6.833 -26.187 1.00 91.88 153 PRO A N 1
ATOM 1187 C CA . PRO A 1 153 ? 13.887 -8.262 -26.456 1.00 91.88 153 PRO A CA 1
ATOM 1188 C C . PRO A 1 153 ? 12.552 -9.009 -26.444 1.00 91.88 153 PRO A C 1
ATOM 1190 O O . PRO A 1 153 ? 11.751 -8.845 -25.532 1.00 91.88 153 PRO A O 1
ATOM 1193 N N . ASN A 1 154 ? 12.359 -9.935 -27.385 1.00 86.69 154 ASN A N 1
ATOM 1194 C CA . ASN A 1 154 ? 11.152 -10.776 -27.429 1.00 86.69 154 ASN A CA 1
ATOM 1195 C C . ASN A 1 154 ? 11.121 -11.873 -26.348 1.00 86.69 154 ASN A C 1
ATOM 1197 O O . ASN A 1 154 ? 10.082 -12.472 -26.099 1.00 86.69 154 ASN A O 1
ATOM 1201 N N . TRP A 1 155 ? 12.261 -12.160 -25.713 1.00 86.19 155 TRP A N 1
ATOM 1202 C CA . TRP A 1 155 ? 12.379 -13.170 -24.655 1.00 86.19 155 TRP A CA 1
ATOM 1203 C C . TRP A 1 155 ? 11.999 -12.645 -23.263 1.00 86.19 155 TRP A C 1
ATOM 1205 O O . TRP A 1 155 ? 11.885 -13.435 -22.323 1.00 86.19 155 TRP A O 1
ATOM 1215 N N . ILE A 1 156 ? 11.760 -11.336 -23.128 1.00 86.00 156 ILE A N 1
ATOM 1216 C CA . ILE A 1 156 ? 11.161 -10.753 -21.927 1.00 86.00 156 ILE A CA 1
ATOM 1217 C C . ILE A 1 156 ? 9.654 -10.690 -22.127 1.00 86.00 156 ILE A C 1
ATOM 1219 O O . ILE A 1 156 ? 9.156 -10.101 -23.086 1.00 86.00 156 ILE A O 1
ATOM 1223 N N . ASN A 1 157 ? 8.922 -11.259 -21.175 1.00 81.06 157 ASN A N 1
ATOM 1224 C CA . ASN A 1 157 ? 7.493 -11.060 -21.098 1.00 81.06 157 ASN A CA 1
ATOM 1225 C C . ASN A 1 157 ? 7.206 -9.664 -20.528 1.00 81.06 157 ASN A C 1
ATOM 1227 O O . ASN A 1 157 ? 7.271 -9.438 -19.316 1.00 81.06 157 ASN A O 1
ATOM 1231 N N . TYR A 1 158 ? 6.937 -8.731 -21.441 1.00 71.06 158 TYR A N 1
ATOM 1232 C CA . TYR A 1 158 ? 6.445 -7.385 -21.139 1.00 71.06 158 TYR A CA 1
ATOM 1233 C C . TYR A 1 158 ? 4.941 -7.338 -20.930 1.00 71.06 158 TYR A C 1
ATOM 1235 O O . TYR A 1 158 ? 4.439 -6.393 -20.324 1.00 71.06 158 TYR A O 1
ATOM 1243 N N . SER A 1 159 ? 4.232 -8.355 -21.418 1.00 57.91 159 SER A N 1
ATOM 1244 C CA . SER A 1 159 ? 2.897 -8.647 -20.932 1.00 57.91 159 SER A CA 1
ATOM 1245 C C . SER A 1 159 ? 3.051 -8.900 -19.441 1.00 57.91 159 SER A C 1
ATOM 1247 O O . SER A 1 159 ? 3.847 -9.733 -19.007 1.00 57.91 159 SER A O 1
ATOM 1249 N N . SER A 1 160 ? 2.317 -8.152 -18.638 1.00 44.78 160 SER A N 1
ATOM 1250 C CA . SER A 1 160 ? 2.033 -8.529 -17.265 1.00 44.78 160 SER A CA 1
ATOM 1251 C C . SER A 1 160 ? 1.561 -9.994 -17.254 1.00 44.78 160 SER A C 1
ATOM 1253 O O . SER A 1 160 ? 0.414 -10.263 -17.599 1.00 44.78 160 SER A O 1
ATOM 1255 N N . THR A 1 161 ? 2.448 -10.961 -16.966 1.00 32.38 161 THR A N 1
ATOM 1256 C CA . THR A 1 161 ? 2.050 -12.366 -16.772 1.00 32.38 161 THR A CA 1
ATOM 1257 C C . THR A 1 161 ? 1.032 -12.438 -15.636 1.00 32.38 161 THR A C 1
ATOM 1259 O O . THR A 1 161 ? 1.047 -11.560 -14.771 1.00 32.38 161 THR A O 1
ATOM 1262 N N . PRO A 1 162 ? 0.299 -13.559 -15.569 1.00 31.61 162 PRO A N 1
ATOM 1263 C CA . PRO A 1 162 ? -1.159 -13.625 -15.610 1.00 31.61 162 PRO A CA 1
ATOM 1264 C C . PRO A 1 162 ? -1.791 -12.813 -14.481 1.00 31.61 162 PRO A C 1
ATOM 1266 O O . PRO A 1 162 ? -1.146 -12.493 -13.489 1.00 31.61 162 PRO A O 1
ATOM 1269 N N . THR A 1 163 ? -3.083 -12.542 -14.582 1.00 28.23 163 THR A N 1
ATOM 1270 C CA . THR A 1 163 ? -3.878 -12.137 -13.429 1.00 28.23 163 THR A CA 1
ATOM 1271 C C . THR A 1 163 ? -3.671 -13.116 -12.247 1.00 28.23 163 THR A C 1
ATOM 1273 O O . THR A 1 163 ? -4.456 -14.036 -12.049 1.00 28.23 163 THR A O 1
ATOM 1276 N N . LEU A 1 164 ? -2.677 -12.866 -11.374 1.00 29.23 164 LEU A N 1
ATOM 1277 C CA . LEU A 1 164 ? -3.016 -12.564 -9.986 1.00 29.23 164 LEU A CA 1
ATOM 1278 C C . LEU A 1 164 ? -4.217 -11.665 -10.143 1.00 29.23 164 LEU A C 1
ATOM 1280 O O . LEU A 1 164 ? -4.062 -10.652 -10.835 1.00 29.23 164 LEU A O 1
ATOM 1284 N N . ASN A 1 165 ? -5.395 -12.085 -9.665 1.00 26.98 165 ASN A N 1
ATOM 1285 C CA . ASN A 1 165 ? -6.545 -11.195 -9.596 1.00 26.98 165 ASN A CA 1
ATOM 1286 C C . ASN A 1 165 ? -5.983 -9.805 -9.380 1.00 26.98 165 ASN A C 1
ATOM 1288 O O . ASN A 1 165 ? -5.188 -9.606 -8.453 1.00 26.98 165 ASN A O 1
ATOM 1292 N N . ALA A 1 166 ? -6.266 -8.899 -10.312 1.00 32.53 166 ALA A N 1
ATOM 1293 C CA . ALA A 1 166 ? -6.155 -7.520 -9.961 1.00 32.53 166 ALA A CA 1
ATOM 1294 C C . ALA A 1 166 ? -7.014 -7.421 -8.687 1.00 32.53 166 ALA A C 1
ATOM 1296 O O . ALA A 1 166 ? -8.223 -7.253 -8.764 1.00 32.53 166 ALA A O 1
ATOM 1297 N N . SER A 1 167 ? -6.389 -7.480 -7.508 1.00 39.69 167 SER A N 1
ATOM 1298 C CA . SER A 1 167 ? -6.493 -6.327 -6.646 1.00 39.69 167 SER A CA 1
ATOM 1299 C C . SER A 1 167 ? -6.026 -5.211 -7.554 1.00 39.69 167 SER A C 1
ATOM 1301 O O . SER A 1 167 ? -4.831 -4.973 -7.733 1.00 39.69 167 SER A O 1
ATOM 1303 N N . SER A 1 168 ? -6.992 -4.690 -8.312 1.00 49.62 168 SER A N 1
ATOM 1304 C CA . SER A 1 168 ? -6.907 -3.442 -9.024 1.00 49.62 168 SER A CA 1
ATOM 1305 C C . SER A 1 168 ? -6.097 -2.552 -8.109 1.00 49.62 168 SER A C 1
ATOM 1307 O O . SER A 1 168 ? -6.483 -2.394 -6.953 1.00 49.62 168 SER A O 1
ATOM 1309 N N . ILE A 1 169 ? -4.934 -2.081 -8.562 1.00 63.00 169 ILE A N 1
ATOM 1310 C CA . ILE A 1 169 ? -4.239 -1.021 -7.844 1.00 63.00 169 ILE A CA 1
ATOM 1311 C C . ILE A 1 169 ? -5.246 0.121 -7.838 1.00 63.00 169 ILE A C 1
ATOM 1313 O O . ILE A 1 169 ? -5.457 0.793 -8.848 1.00 63.00 169 ILE A O 1
ATOM 1317 N N . ILE A 1 170 ? -5.973 0.227 -6.734 1.00 82.50 170 ILE A N 1
ATOM 1318 C CA . ILE A 1 170 ? -7.138 1.077 -6.637 1.00 82.50 170 ILE A CA 1
ATOM 1319 C C . ILE A 1 170 ? -6.588 2.467 -6.393 1.00 82.50 170 ILE A C 1
ATOM 1321 O O . ILE A 1 170 ? -5.982 2.739 -5.355 1.00 82.50 170 ILE A O 1
ATOM 1325 N N . LYS A 1 171 ? -6.745 3.338 -7.390 1.00 86.38 171 LYS A N 1
ATOM 1326 C CA . LYS A 1 171 ? -6.401 4.747 -7.256 1.00 86.38 171 LYS A CA 1
ATOM 1327 C C . LYS A 1 171 ? -7.402 5.408 -6.328 1.00 86.38 171 LYS A C 1
ATOM 1329 O O . LYS A 1 171 ? -8.604 5.392 -6.594 1.00 86.38 171 LYS A O 1
ATOM 1334 N N . CYS A 1 172 ? -6.873 6.007 -5.274 1.00 94.62 172 CYS A N 1
ATOM 1335 C CA . CYS A 1 172 ? -7.648 6.694 -4.262 1.00 94.62 172 CYS A CA 1
ATOM 1336 C C . CYS A 1 172 ? -7.087 8.101 -4.055 1.00 94.62 172 CYS A C 1
ATOM 1338 O O . CYS A 1 172 ? -5.872 8.297 -4.086 1.00 94.62 172 CYS A O 1
ATOM 1340 N N . VAL A 1 173 ? -7.962 9.076 -3.841 1.00 98.19 173 VAL A N 1
ATOM 1341 C CA . VAL A 1 173 ? -7.574 10.392 -3.313 1.00 98.19 173 VAL A CA 1
ATOM 1342 C C . VAL A 1 173 ? -7.859 10.428 -1.823 1.00 98.19 173 VAL A C 1
ATOM 1344 O O . VAL A 1 173 ? -8.810 9.791 -1.374 1.00 98.19 173 VAL A O 1
ATOM 1347 N N . ASP A 1 174 ? -7.086 11.181 -1.057 1.00 98.69 174 ASP A N 1
ATOM 1348 C CA . ASP A 1 174 ? -7.541 11.619 0.259 1.00 98.69 174 ASP A CA 1
ATOM 1349 C C . ASP A 1 174 ? -7.686 13.140 0.288 1.00 98.69 174 ASP A C 1
ATOM 1351 O O . ASP A 1 174 ? -6.914 13.870 -0.332 1.00 98.69 174 ASP A O 1
ATOM 1355 N N . VAL A 1 175 ? -8.790 13.614 0.874 1.00 98.62 175 VAL A N 1
ATOM 1356 C CA . VAL A 1 175 ? -9.200 15.023 0.788 1.00 98.62 175 VAL A CA 1
ATOM 1357 C C . VAL A 1 175 ? -9.798 15.529 2.095 1.00 98.62 175 VAL A C 1
ATOM 1359 O O . VAL A 1 175 ? -10.282 14.775 2.942 1.00 98.62 175 VAL A O 1
ATOM 1362 N N . SER A 1 176 ? -9.795 16.847 2.239 1.00 98.38 176 SER A N 1
ATOM 1363 C CA . SER A 1 176 ? -10.300 17.583 3.398 1.00 98.38 176 SER A CA 1
ATOM 1364 C C . SER A 1 176 ? -10.916 18.913 2.964 1.00 98.38 176 SER A C 1
ATOM 1366 O O . SER A 1 176 ? -11.063 19.187 1.769 1.00 98.38 176 SER A O 1
ATOM 1368 N N . SER A 1 177 ? -11.207 19.795 3.923 1.00 97.81 177 SER A N 1
ATOM 1369 C CA . SER A 1 177 ? -11.590 21.170 3.623 1.00 97.81 177 SER A CA 1
ATOM 1370 C C . SER A 1 177 ? -10.560 21.953 2.801 1.00 97.81 177 SER A C 1
ATOM 1372 O O . SER A 1 177 ? -10.937 22.919 2.138 1.00 97.81 177 SER A O 1
ATOM 1374 N N . TYR A 1 178 ? -9.280 21.557 2.813 1.00 96.94 178 TYR A N 1
ATOM 1375 C CA . TYR A 1 178 ? -8.214 22.264 2.091 1.00 96.94 178 TYR A CA 1
ATOM 1376 C C . TYR A 1 178 ? -8.381 22.233 0.567 1.00 96.94 178 TYR A C 1
ATOM 1378 O O . TYR A 1 178 ? -7.952 23.166 -0.106 1.00 96.94 178 TYR A O 1
ATOM 1386 N N . GLN A 1 179 ? -9.053 21.217 0.020 1.00 97.75 179 GLN A N 1
ATOM 1387 C CA . GLN A 1 179 ? -9.340 21.130 -1.414 1.00 97.75 179 GLN A CA 1
ATOM 1388 C C . GLN A 1 179 ? -10.528 22.012 -1.849 1.00 97.75 179 GLN A C 1
ATOM 1390 O O . GLN A 1 179 ? -10.800 22.142 -3.043 1.00 97.75 179 GLN A O 1
ATOM 1395 N N . GLY A 1 180 ? -11.233 22.653 -0.909 1.00 96.06 180 GLY A N 1
ATOM 1396 C CA . GLY A 1 180 ? -12.353 23.540 -1.210 1.00 96.06 180 GLY A CA 1
ATOM 1397 C C . GLY A 1 180 ? -13.547 22.802 -1.825 1.00 96.06 180 GLY A C 1
ATOM 1398 O O . GLY A 1 180 ? -14.015 21.802 -1.287 1.00 96.06 180 GLY A O 1
ATOM 1399 N N . ASN A 1 181 ? -14.098 23.337 -2.917 1.00 94.44 181 ASN A N 1
ATOM 1400 C CA . ASN A 1 181 ? -15.191 22.698 -3.652 1.00 94.44 181 ASN A CA 1
ATOM 1401 C C . ASN A 1 181 ? -14.623 21.745 -4.710 1.00 94.44 181 ASN A C 1
ATOM 1403 O O . ASN A 1 181 ? -13.940 22.189 -5.630 1.00 94.44 181 ASN A O 1
ATOM 1407 N N . ILE A 1 182 ? -14.954 20.457 -4.599 1.00 97.38 182 ILE A N 1
ATOM 1408 C CA . ILE A 1 182 ? -14.515 19.408 -5.526 1.00 97.38 182 ILE A CA 1
ATOM 1409 C C . ILE A 1 182 ? -15.629 19.092 -6.531 1.00 97.38 182 ILE A C 1
ATOM 1411 O O . ILE A 1 182 ? -16.779 18.869 -6.146 1.00 97.38 182 ILE A O 1
ATOM 1415 N N . ASN A 1 183 ? -15.284 19.021 -7.819 1.00 91.56 183 ASN A N 1
ATOM 1416 C CA . ASN A 1 183 ? -16.165 18.482 -8.854 1.00 91.56 183 ASN A CA 1
ATOM 1417 C C . ASN A 1 183 ? -15.960 16.964 -8.971 1.00 91.56 183 ASN A C 1
ATOM 1419 O O . ASN A 1 183 ? -15.110 16.486 -9.724 1.00 91.56 183 ASN A O 1
ATOM 1423 N N . TRP A 1 184 ? -16.759 16.207 -8.220 1.00 93.56 184 TRP A N 1
ATOM 1424 C CA . TRP A 1 184 ? -16.635 14.751 -8.123 1.00 93.56 184 TRP A CA 1
ATOM 1425 C C . TRP A 1 184 ? -16.918 14.008 -9.437 1.00 93.56 184 TRP A C 1
ATOM 1427 O O . TRP A 1 184 ? -16.315 12.965 -9.678 1.00 93.56 184 TRP A O 1
ATOM 1437 N N . SER A 1 185 ? -17.737 14.561 -10.339 1.00 84.94 185 SER A N 1
ATOM 1438 C CA . SER A 1 185 ? -17.962 13.978 -11.673 1.00 84.94 185 SER A CA 1
ATOM 1439 C C . SER A 1 185 ? -16.699 14.012 -12.534 1.00 84.94 185 SER A C 1
ATOM 1441 O O . SER A 1 185 ? -16.395 13.044 -13.235 1.00 84.94 185 SER A O 1
ATOM 1443 N N . LEU A 1 186 ? -15.926 15.102 -12.457 1.00 80.31 186 LEU A N 1
ATOM 1444 C CA . LEU A 1 186 ? -14.627 15.190 -13.129 1.00 80.31 186 LEU A CA 1
ATOM 1445 C C . LEU A 1 186 ? -13.587 14.275 -12.474 1.00 80.31 186 LEU A C 1
ATOM 1447 O O . LEU A 1 186 ? -12.829 13.629 -13.192 1.00 80.31 186 LEU A O 1
ATOM 1451 N N . VAL A 1 187 ? -13.604 14.145 -11.144 1.00 90.94 187 VAL A N 1
ATOM 1452 C CA . VAL A 1 187 ? -12.728 13.213 -10.410 1.00 90.94 187 VAL A CA 1
ATOM 1453 C C . VAL A 1 187 ? -12.997 11.763 -10.829 1.00 90.94 187 VAL A C 1
ATOM 1455 O O . VAL A 1 187 ? -12.061 11.026 -11.147 1.00 90.94 187 VAL A O 1
ATOM 1458 N N . LYS A 1 188 ? -14.277 11.373 -10.916 1.00 86.38 188 LYS A N 1
ATOM 1459 C CA . LYS A 1 188 ? -14.711 10.060 -11.414 1.00 86.38 188 LYS A CA 1
ATOM 1460 C C . LYS A 1 188 ? -14.248 9.829 -12.850 1.00 86.38 188 LYS A C 1
ATOM 1462 O O . LYS A 1 188 ? -13.678 8.784 -13.154 1.00 86.38 188 LYS A O 1
ATOM 1467 N N . SER A 1 189 ? -14.433 10.828 -13.714 1.00 78.19 189 SER A N 1
ATOM 1468 C CA . SER A 1 189 ? -14.023 10.775 -15.124 1.00 78.19 189 SER A CA 1
ATOM 1469 C C . SER A 1 189 ? -12.501 10.709 -15.300 1.00 78.19 189 SER A C 1
ATOM 1471 O O . SER A 1 189 ? -12.021 10.115 -16.260 1.00 78.19 189 SER A O 1
ATOM 1473 N N . ALA A 1 190 ? -11.731 11.260 -14.356 1.00 80.00 190 ALA A N 1
ATOM 1474 C CA . ALA A 1 190 ? -10.274 11.149 -14.327 1.00 80.00 190 ALA A CA 1
ATOM 1475 C C . ALA A 1 190 ? -9.780 9.742 -13.928 1.00 80.00 190 ALA A C 1
ATOM 1477 O O . ALA A 1 190 ? -8.583 9.470 -14.007 1.00 80.00 190 ALA A O 1
ATOM 1478 N N . GLY A 1 191 ? -10.681 8.839 -13.520 1.00 81.19 191 GLY A N 1
ATOM 1479 C CA . GLY A 1 191 ? -10.368 7.451 -13.177 1.00 81.19 191 GLY A CA 1
ATOM 1480 C C . GLY A 1 191 ? -10.217 7.180 -11.678 1.00 81.19 191 GLY A C 1
ATOM 1481 O O . GLY A 1 191 ? -9.853 6.063 -11.303 1.00 81.19 191 GLY A O 1
ATOM 1482 N N . ILE A 1 192 ? -10.512 8.155 -10.809 1.00 89.12 192 ILE A N 1
ATOM 1483 C CA . ILE A 1 192 ? -10.615 7.909 -9.365 1.00 89.12 192 ILE A CA 1
ATOM 1484 C C . ILE A 1 192 ? -11.955 7.249 -9.065 1.00 89.12 192 ILE A C 1
ATOM 1486 O O . ILE A 1 192 ? -13.017 7.779 -9.381 1.00 89.12 192 ILE A O 1
ATOM 1490 N N . ASN A 1 193 ? -11.897 6.099 -8.402 1.00 87.06 193 ASN A N 1
ATOM 1491 C CA . ASN A 1 193 ? -13.084 5.356 -7.984 1.00 87.06 193 ASN A CA 1
ATOM 1492 C C . ASN A 1 193 ? -13.187 5.213 -6.465 1.00 87.06 193 ASN A C 1
ATOM 1494 O O . ASN A 1 193 ? -14.166 4.649 -5.991 1.00 87.06 193 ASN A O 1
ATOM 1498 N N . HIS A 1 194 ? -12.197 5.720 -5.730 1.00 94.62 194 HIS A N 1
ATOM 1499 C CA . HIS A 1 194 ? -12.029 5.520 -4.298 1.00 94.62 194 HIS A CA 1
ATOM 1500 C C . HIS A 1 194 ? -11.564 6.816 -3.620 1.00 94.62 194 HIS A C 1
ATOM 1502 O O . HIS A 1 194 ? -10.805 7.592 -4.212 1.00 94.62 194 HIS A O 1
ATOM 1508 N N . ALA A 1 195 ? -12.028 7.065 -2.400 1.00 97.62 195 ALA A N 1
ATOM 1509 C CA . ALA A 1 195 ? -11.675 8.246 -1.624 1.00 97.62 195 ALA A CA 1
ATOM 1510 C C . ALA A 1 195 ? -11.561 7.948 -0.122 1.00 97.62 195 ALA A C 1
ATOM 1512 O O . ALA A 1 195 ? -12.313 7.143 0.429 1.00 97.62 195 ALA A O 1
ATOM 1513 N N . ILE A 1 196 ? -10.663 8.664 0.554 1.00 98.75 196 ILE A N 1
ATOM 1514 C CA . ILE A 1 196 ? -10.578 8.736 2.017 1.00 98.75 196 ILE A CA 1
ATOM 1515 C C . ILE A 1 196 ? -10.834 10.190 2.433 1.00 98.75 196 ILE A C 1
ATOM 1517 O O . ILE A 1 196 ? -10.257 11.121 1.874 1.00 98.75 196 ILE A O 1
ATOM 1521 N N . LEU A 1 197 ? -11.732 10.417 3.391 1.00 98.88 197 LEU A N 1
ATOM 1522 C CA . LEU A 1 197 ? -12.221 11.767 3.706 1.00 98.88 197 LEU A CA 1
ATOM 1523 C C . LEU A 1 197 ? -11.825 12.205 5.117 1.00 98.88 197 LEU A C 1
ATOM 1525 O O . LEU A 1 197 ? -12.000 11.454 6.077 1.00 98.88 197 LEU A O 1
ATOM 1529 N N . LYS A 1 198 ? -11.361 13.443 5.292 1.00 98.81 198 LYS A N 1
ATOM 1530 C CA . LYS A 1 198 ? -11.180 14.000 6.639 1.00 98.81 198 LYS A CA 1
ATOM 1531 C C . LYS A 1 198 ? -12.532 14.125 7.330 1.00 98.81 198 LYS A C 1
ATOM 1533 O O . LYS A 1 198 ? -13.419 14.786 6.797 1.00 98.81 198 LYS A O 1
ATOM 1538 N N . VAL A 1 199 ? -12.694 13.524 8.509 1.00 98.75 199 VAL A N 1
ATOM 1539 C CA . VAL A 1 199 ? -13.981 13.562 9.237 1.00 98.75 199 VAL A CA 1
ATOM 1540 C C . VAL A 1 199 ? -14.054 14.685 10.263 1.00 98.75 199 VAL A C 1
ATOM 1542 O O . VAL A 1 199 ? -15.126 15.236 10.498 1.00 98.75 199 VAL A O 1
ATOM 1545 N N . ILE A 1 200 ? -12.932 15.041 10.886 1.00 98.31 200 ILE A N 1
ATOM 1546 C CA . ILE A 1 200 ? -12.933 15.872 12.091 1.00 98.31 200 ILE A CA 1
ATOM 1547 C C . ILE A 1 200 ? -11.747 16.842 12.118 1.00 98.31 200 ILE A C 1
ATOM 1549 O O . ILE A 1 200 ? -10.664 16.570 11.594 1.00 98.31 200 ILE A O 1
ATOM 1553 N N . ARG A 1 201 ? -11.971 18.001 12.734 1.00 97.62 201 ARG A N 1
ATOM 1554 C CA . ARG A 1 201 ? -10.981 19.045 12.998 1.00 97.62 201 ARG A CA 1
ATOM 1555 C C . ARG A 1 201 ? -10.414 18.938 14.414 1.00 97.62 201 ARG A C 1
ATOM 1557 O O . ARG A 1 201 ? -10.970 18.282 15.289 1.00 97.62 201 ARG A O 1
ATOM 1564 N N . LYS A 1 202 ? -9.338 19.687 14.666 1.00 95.31 202 LYS A N 1
ATOM 1565 C CA . LYS A 1 202 ? -8.678 19.787 15.979 1.00 95.31 202 LYS A CA 1
ATOM 1566 C C . LYS A 1 202 ? -9.614 20.206 17.122 1.00 95.31 202 LYS A C 1
ATOM 1568 O O . LYS A 1 202 ? -9.425 19.768 18.252 1.00 95.31 202 LYS A O 1
ATOM 1573 N N . ASP A 1 203 ? -10.601 21.050 16.832 1.00 96.00 203 ASP A N 1
ATOM 1574 C CA . ASP A 1 203 ? -11.614 21.544 17.775 1.00 96.00 203 ASP A CA 1
ATOM 1575 C C . ASP A 1 203 ? -12.801 20.582 17.953 1.00 96.00 203 ASP A C 1
ATOM 1577 O O . ASP A 1 203 ? -13.803 20.948 18.558 1.00 96.00 203 ASP A O 1
ATOM 1581 N N . LEU A 1 204 ? -12.690 19.354 17.433 1.00 94.62 204 LEU A N 1
ATOM 1582 C CA . LEU A 1 204 ? -13.697 18.296 17.512 1.00 94.62 204 LEU A CA 1
ATOM 1583 C C . LEU A 1 204 ? -15.006 18.590 16.764 1.00 94.62 204 LEU A C 1
ATOM 1585 O O . LEU A 1 204 ? -15.975 17.838 16.886 1.00 94.62 204 LEU A O 1
ATOM 1589 N N . ASN A 1 205 ? -15.029 19.631 15.934 1.00 97.38 205 ASN A N 1
ATOM 1590 C CA . ASN A 1 205 ? -16.087 19.837 14.953 1.00 97.38 205 ASN A CA 1
ATOM 1591 C C . ASN A 1 205 ? -15.816 19.008 13.685 1.00 97.38 205 ASN A C 1
ATOM 1593 O O . ASN A 1 205 ? -14.654 18.702 13.395 1.00 97.38 205 ASN A O 1
ATOM 1597 N N . PRO A 1 206 ? -16.854 18.646 12.908 1.00 98.19 206 PRO A N 1
ATOM 1598 C CA . PRO A 1 206 ? -16.659 18.024 11.603 1.00 98.19 206 PRO A CA 1
ATOM 1599 C C . PRO A 1 206 ? -15.748 18.864 10.704 1.00 98.19 206 PRO A C 1
ATOM 1601 O O . PRO A 1 206 ? -15.771 20.097 10.767 1.00 98.19 206 PRO A O 1
ATOM 1604 N N . ASP A 1 207 ? -14.971 18.211 9.839 1.00 98.69 207 ASP A N 1
ATOM 1605 C CA . ASP A 1 207 ? -14.333 18.918 8.724 1.00 98.69 207 ASP A CA 1
ATOM 1606 C C . ASP A 1 207 ? -15.410 19.648 7.905 1.00 98.69 207 ASP A C 1
ATOM 1608 O O . ASP A 1 207 ? -16.474 19.097 7.614 1.00 98.69 207 ASP A O 1
ATOM 1612 N N . THR A 1 208 ? -15.160 20.914 7.560 1.00 98.44 208 THR A N 1
ATOM 1613 C CA . THR A 1 208 ? -16.189 21.791 6.974 1.00 98.44 208 THR A CA 1
ATOM 1614 C C . THR A 1 208 ? -16.638 21.344 5.585 1.00 98.44 208 THR A C 1
ATOM 1616 O O . THR A 1 208 ? -17.661 21.822 5.097 1.00 98.44 208 THR A O 1
ATOM 1619 N N . LYS A 1 209 ? -15.904 20.423 4.947 1.00 98.19 209 LYS A N 1
ATOM 1620 C CA . LYS A 1 209 ? -16.264 19.800 3.673 1.00 98.19 209 LYS A CA 1
ATOM 1621 C C . LYS A 1 209 ? -16.638 18.327 3.799 1.00 98.19 209 LYS A C 1
ATOM 1623 O O . LYS A 1 209 ? -16.977 17.736 2.778 1.00 98.19 209 LYS A O 1
ATOM 1628 N N . PHE A 1 210 ? -16.654 17.741 5.000 1.00 98.44 210 PHE A N 1
ATOM 1629 C CA . PHE A 1 210 ? -16.910 16.309 5.190 1.00 98.44 210 PHE A CA 1
ATOM 1630 C C . PHE A 1 210 ? -18.212 15.838 4.526 1.00 98.44 210 PHE A C 1
ATOM 1632 O O . PHE A 1 210 ? -18.172 14.978 3.651 1.00 98.44 210 PHE A O 1
ATOM 1639 N N . GLU A 1 211 ? -19.354 16.441 4.872 1.00 97.94 211 GLU A N 1
ATOM 1640 C CA . GLU A 1 211 ? -20.658 16.040 4.317 1.00 97.94 211 GLU A CA 1
ATOM 1641 C C . GLU A 1 211 ? -20.761 16.311 2.811 1.00 97.94 211 GLU A C 1
ATOM 1643 O O . GLU A 1 211 ? -21.302 15.500 2.061 1.00 97.94 211 GLU A O 1
ATOM 1648 N N . GLN A 1 212 ? -20.201 17.432 2.345 1.00 97.50 212 GLN A N 1
ATOM 1649 C CA . GLN A 1 212 ? -20.171 17.764 0.919 1.00 97.50 212 GLN A CA 1
ATOM 1650 C C . GLN A 1 212 ? -19.360 16.728 0.129 1.00 97.50 212 GLN A C 1
ATOM 1652 O O . GLN A 1 212 ? -19.796 16.285 -0.932 1.00 97.50 212 GLN A O 1
ATOM 1657 N N . ASN A 1 213 ? -18.202 16.320 0.648 1.00 97.88 213 ASN A N 1
ATOM 1658 C CA . ASN A 1 213 ? -17.337 15.328 0.021 1.00 97.88 213 ASN A CA 1
ATOM 1659 C C . ASN A 1 213 ? -17.950 13.927 0.077 1.00 97.88 213 ASN A C 1
ATOM 1661 O O . ASN A 1 213 ? -17.937 13.223 -0.930 1.00 97.88 213 ASN A O 1
ATOM 1665 N N . TRP A 1 214 ? -18.547 13.549 1.210 1.00 98.12 214 TRP A N 1
ATOM 1666 C CA . TRP A 1 214 ? -19.246 12.274 1.375 1.00 98.12 214 TRP A CA 1
ATOM 1667 C C . TRP A 1 214 ? -20.386 12.129 0.361 1.00 98.12 214 TRP A C 1
ATOM 1669 O O . TRP A 1 214 ? -20.453 11.151 -0.384 1.00 98.12 214 TRP A O 1
ATOM 1679 N N . ASN A 1 215 ? -21.262 13.133 0.283 1.00 94.94 215 ASN A N 1
ATOM 1680 C CA . ASN A 1 215 ? -22.392 13.127 -0.646 1.00 94.94 215 ASN A CA 1
ATOM 1681 C C . ASN A 1 215 ? -21.939 13.227 -2.106 1.00 94.94 215 ASN A C 1
ATOM 1683 O O . ASN A 1 215 ? -22.510 12.562 -2.968 1.00 94.94 215 ASN A O 1
ATOM 1687 N N . GLY A 1 216 ? -20.893 14.012 -2.373 1.00 87.81 216 GLY A N 1
ATOM 1688 C CA . GLY A 1 216 ? -20.295 14.138 -3.697 1.00 87.81 216 GLY A CA 1
ATOM 1689 C C . GLY A 1 216 ? -19.680 12.837 -4.212 1.00 87.81 216 GLY A C 1
ATOM 1690 O O . GLY A 1 216 ? -19.854 12.521 -5.382 1.00 87.81 216 GLY A O 1
ATOM 1691 N N . CYS A 1 217 ? -19.030 12.045 -3.353 1.00 93.56 217 CYS A N 1
ATOM 1692 C CA . CYS A 1 217 ? -18.548 10.711 -3.722 1.00 93.56 217 CYS A CA 1
ATOM 1693 C C . CYS A 1 217 ? -19.712 9.766 -4.050 1.00 93.56 217 CYS A C 1
ATOM 1695 O O . CYS A 1 217 ? -19.721 9.134 -5.108 1.00 93.56 217 CYS A O 1
ATOM 1697 N N . ASN A 1 218 ? -20.718 9.705 -3.169 1.00 91.88 218 ASN A N 1
ATOM 1698 C CA . ASN A 1 218 ? -21.861 8.804 -3.333 1.00 91.88 218 ASN A CA 1
ATOM 1699 C C . ASN A 1 218 ? -22.666 9.094 -4.605 1.00 91.88 218 ASN A C 1
ATOM 1701 O O . ASN A 1 218 ? -23.099 8.157 -5.271 1.00 91.88 218 ASN A O 1
ATOM 1705 N N . SER A 1 219 ? -22.846 10.368 -4.971 1.00 84.25 219 SER A N 1
ATOM 1706 C CA . SER A 1 219 ? -23.650 10.750 -6.141 1.00 84.25 219 SER A CA 1
ATOM 1707 C C . SER A 1 219 ? -23.053 10.297 -7.476 1.00 84.25 219 SER A C 1
ATOM 1709 O O . SER A 1 219 ? -23.793 10.119 -8.441 1.00 84.25 219 SER A O 1
ATOM 1711 N N . VAL A 1 220 ? -21.738 10.068 -7.534 1.00 81.75 220 VAL A N 1
ATOM 1712 C CA . VAL A 1 220 ? -21.024 9.605 -8.739 1.00 81.75 220 VAL A CA 1
ATOM 1713 C C . VAL A 1 220 ? -20.475 8.180 -8.597 1.00 81.75 220 VAL A C 1
ATOM 1715 O O . VAL A 1 220 ? -19.706 7.712 -9.442 1.00 81.75 220 VAL A O 1
ATOM 1718 N N . GLY A 1 221 ? -20.844 7.480 -7.519 1.00 85.31 221 GLY A N 1
ATOM 1719 C CA . GLY A 1 221 ? -20.404 6.113 -7.244 1.00 85.31 221 GLY A CA 1
ATOM 1720 C C . GLY A 1 221 ? -18.892 5.985 -7.027 1.00 85.31 221 GLY A C 1
ATOM 1721 O O . GLY A 1 221 ? -18.282 5.036 -7.523 1.00 85.31 221 GLY A O 1
ATOM 1722 N N . ILE A 1 222 ? -18.260 6.954 -6.360 1.00 90.75 222 ILE A N 1
ATOM 1723 C CA . ILE A 1 222 ? -16.906 6.805 -5.801 1.00 90.75 222 ILE A CA 1
ATOM 1724 C C . ILE A 1 222 ? -17.039 6.133 -4.433 1.00 90.75 222 ILE A C 1
ATOM 1726 O O . ILE A 1 222 ? -17.767 6.622 -3.570 1.00 90.75 222 ILE A O 1
ATOM 1730 N N . ALA A 1 223 ? -16.351 5.008 -4.245 1.00 91.50 223 ALA A N 1
ATOM 1731 C CA . ALA A 1 223 ? -16.313 4.294 -2.979 1.00 91.50 223 ALA A CA 1
ATOM 1732 C C . ALA A 1 223 ? -15.551 5.106 -1.921 1.00 91.50 223 ALA A C 1
ATOM 1734 O O . ALA A 1 223 ? -14.556 5.760 -2.221 1.00 91.50 223 ALA A O 1
ATOM 1735 N N . ILE A 1 224 ? -16.019 5.055 -0.676 1.00 95.56 224 ILE A N 1
ATOM 1736 C CA . ILE A 1 224 ? -15.366 5.715 0.456 1.00 95.56 224 ILE A CA 1
ATOM 1737 C C . ILE A 1 224 ? -14.675 4.634 1.292 1.00 95.56 224 ILE A C 1
ATOM 1739 O O . ILE A 1 224 ? -15.325 3.942 2.075 1.00 95.56 224 ILE A O 1
ATOM 1743 N N . ASP A 1 225 ? -13.361 4.474 1.126 1.00 91.19 225 ASP A N 1
ATOM 1744 C CA . ASP A 1 225 ? -12.566 3.440 1.817 1.00 91.19 225 ASP A CA 1
ATOM 1745 C C . ASP A 1 225 ? -12.318 3.754 3.288 1.00 91.19 225 ASP A C 1
ATOM 1747 O O . ASP A 1 225 ? -11.894 2.896 4.070 1.00 91.19 225 ASP A O 1
ATOM 1751 N N . GLY A 1 226 ? -12.599 4.987 3.690 1.00 97.31 226 GLY A N 1
ATOM 1752 C CA . GLY A 1 226 ? -12.570 5.365 5.080 1.00 97.31 226 GLY A CA 1
ATOM 1753 C C . GLY A 1 226 ? -12.658 6.855 5.307 1.00 97.31 226 GLY A C 1
ATOM 1754 O O . GLY A 1 226 ? -12.813 7.668 4.394 1.00 97.31 226 GLY A O 1
ATOM 1755 N N . VAL A 1 227 ? -12.510 7.194 6.576 1.00 98.88 227 VAL A N 1
ATOM 1756 C CA . VAL A 1 227 ? -12.316 8.559 7.032 1.00 98.88 227 VAL A CA 1
ATOM 1757 C C . VAL A 1 227 ? -11.079 8.651 7.902 1.00 98.88 227 VAL A C 1
ATOM 1759 O O . VAL A 1 227 ? -10.719 7.664 8.540 1.00 98.88 227 VAL A O 1
ATOM 1762 N N . TYR A 1 228 ? -10.446 9.818 7.968 1.00 98.88 228 TYR A N 1
ATOM 1763 C CA . TYR A 1 228 ? -9.271 10.009 8.816 1.00 98.88 228 TYR A CA 1
ATOM 1764 C C . TYR A 1 228 ? -9.449 11.109 9.861 1.00 98.88 228 TYR A C 1
ATOM 1766 O O . TYR A 1 228 ? -10.115 12.127 9.638 1.00 98.88 228 TYR A O 1
ATOM 1774 N N . ASN A 1 229 ? -8.825 10.877 11.014 1.00 98.81 229 ASN A N 1
ATOM 1775 C CA . ASN A 1 229 ? -8.707 11.822 12.114 1.00 98.81 229 ASN A CA 1
ATOM 1776 C C . ASN A 1 229 ? -7.232 12.157 12.345 1.00 98.81 229 ASN A C 1
ATOM 1778 O O . ASN A 1 229 ? -6.516 11.350 12.941 1.00 98.81 229 ASN A O 1
ATOM 1782 N N . TYR A 1 230 ? -6.823 13.354 11.916 1.00 98.62 230 TYR A N 1
ATOM 1783 C CA . TYR A 1 230 ? -5.518 13.928 12.243 1.00 98.62 230 TYR A CA 1
ATOM 1784 C C . TYR A 1 230 ? -5.418 14.123 13.757 1.00 98.62 230 TYR A C 1
ATOM 1786 O O . TYR A 1 230 ? -6.075 15.001 14.330 1.00 98.62 230 TYR A O 1
ATOM 1794 N N . SER A 1 231 ? -4.635 13.275 14.418 1.00 98.19 231 SER A N 1
ATOM 1795 C CA . SER A 1 231 ? -4.671 13.171 15.869 1.00 98.19 231 SER A CA 1
ATOM 1796 C C . SER A 1 231 ? -3.818 14.234 16.552 1.00 98.19 231 SER A C 1
ATOM 1798 O O . SER A 1 231 ? -2.648 14.423 16.248 1.00 98.19 231 SER A O 1
ATOM 1800 N N . TYR A 1 232 ? -4.398 14.867 17.571 1.00 98.25 232 TYR A N 1
ATOM 1801 C CA . TYR A 1 232 ? -3.671 15.695 18.540 1.00 98.25 232 TYR A CA 1
ATOM 1802 C C . TYR A 1 232 ? -3.760 15.102 19.952 1.00 98.25 232 TYR A C 1
ATOM 1804 O O . TYR A 1 232 ? -3.647 15.820 20.949 1.00 98.25 232 TYR A O 1
ATOM 1812 N N . ALA A 1 233 ? -4.088 13.813 20.067 1.00 98.00 233 ALA A N 1
ATOM 1813 C CA . ALA A 1 233 ? -4.261 13.166 21.356 1.00 98.00 233 ALA A CA 1
ATOM 1814 C C . ALA A 1 233 ? -2.894 12.868 21.982 1.00 98.00 233 ALA A C 1
ATOM 1816 O O . ALA A 1 233 ? -2.122 12.078 21.446 1.00 98.00 233 ALA A O 1
ATOM 1817 N N . THR A 1 234 ? -2.631 13.474 23.139 1.00 98.31 234 THR A N 1
ATOM 1818 C CA . THR A 1 234 ? -1.454 13.206 23.986 1.00 98.31 234 THR A CA 1
ATOM 1819 C C . THR A 1 234 ? -1.812 12.436 25.257 1.00 98.31 234 THR A C 1
ATOM 1821 O O . THR A 1 234 ? -0.947 12.144 26.076 1.00 98.31 234 THR A O 1
ATOM 1824 N N . THR A 1 235 ? -3.089 12.079 25.431 1.00 98.44 235 THR A N 1
ATOM 1825 C CA . THR A 1 235 ? -3.586 11.291 26.564 1.00 98.44 235 THR A CA 1
ATOM 1826 C C . THR A 1 235 ? -4.599 10.247 26.103 1.00 98.44 235 THR A C 1
ATOM 1828 O O . THR A 1 235 ? -5.337 10.451 25.135 1.00 98.44 235 THR A O 1
ATOM 1831 N N . VAL A 1 236 ? -4.689 9.140 26.844 1.00 98.50 236 VAL A N 1
ATOM 1832 C CA . VAL A 1 236 ? -5.696 8.082 26.640 1.00 98.50 236 VAL A CA 1
ATOM 1833 C C . VAL A 1 236 ? -7.125 8.633 26.703 1.00 98.50 236 VAL A C 1
ATOM 1835 O O . VAL A 1 236 ? -7.979 8.236 25.913 1.00 98.50 236 VAL A O 1
ATOM 1838 N N . ALA A 1 237 ? -7.393 9.561 27.627 1.00 96.69 237 ALA A N 1
ATOM 1839 C CA . ALA A 1 237 ? -8.708 10.178 27.772 1.00 96.69 237 ALA A CA 1
ATOM 1840 C C . ALA A 1 237 ? -9.095 10.973 26.517 1.00 96.69 237 ALA A C 1
ATOM 1842 O O . ALA A 1 237 ? -10.184 10.774 25.983 1.00 96.69 237 ALA A O 1
ATOM 1843 N N . LYS A 1 238 ? -8.178 11.800 25.994 1.00 97.88 238 LYS A N 1
ATOM 1844 C CA . LYS A 1 238 ? -8.410 12.551 24.756 1.00 97.88 238 LYS A CA 1
ATOM 1845 C C . LYS A 1 238 ? -8.635 11.617 23.569 1.00 97.88 238 LYS A C 1
ATOM 1847 O O . LYS A 1 238 ? -9.572 11.827 22.815 1.00 97.88 238 LYS A O 1
ATOM 1852 N N . ALA A 1 239 ? -7.842 10.553 23.448 1.00 98.44 239 ALA A N 1
ATOM 1853 C CA . ALA A 1 239 ? -7.995 9.567 22.379 1.00 98.44 239 ALA A CA 1
ATOM 1854 C C . ALA A 1 239 ? -9.408 8.953 22.345 1.00 98.44 239 ALA A C 1
ATOM 1856 O O . ALA A 1 239 ? -10.010 8.837 21.279 1.00 98.44 239 ALA A O 1
ATOM 1857 N N . LYS A 1 240 ? -9.968 8.620 23.516 1.00 98.19 240 LYS A N 1
ATOM 1858 C CA . LYS A 1 240 ? -11.344 8.112 23.629 1.00 98.19 240 LYS A CA 1
ATOM 1859 C C . LYS A 1 240 ? -12.378 9.163 23.230 1.00 98.19 240 LYS A C 1
ATOM 1861 O O . LYS A 1 240 ? -13.282 8.840 22.464 1.00 98.19 240 LYS A O 1
ATOM 1866 N N . THR A 1 241 ? -12.237 10.400 23.711 1.00 97.75 241 THR A N 1
ATOM 1867 C CA . THR A 1 241 ? -13.136 11.512 23.358 1.00 97.75 241 THR A CA 1
ATOM 1868 C C . THR A 1 241 ? -13.131 11.778 21.852 1.00 97.75 241 THR A C 1
ATOM 1870 O O . THR A 1 241 ? -14.194 11.884 21.240 1.00 97.75 241 THR A O 1
ATOM 1873 N N . ASP A 1 242 ? -11.949 11.820 21.238 1.00 98.38 242 ASP A N 1
ATOM 1874 C CA . ASP A 1 242 ? -11.784 12.074 19.806 1.00 98.38 242 ASP A CA 1
ATOM 1875 C C . ASP A 1 242 ? -12.429 10.942 18.988 1.00 98.38 242 ASP A C 1
ATOM 1877 O O . ASP A 1 242 ? -13.186 11.206 18.053 1.00 98.38 242 ASP A O 1
ATOM 1881 N N . ALA A 1 243 ? -12.213 9.678 19.378 1.00 98.44 243 ALA A N 1
ATOM 1882 C CA . ALA A 1 243 ? -12.844 8.519 18.743 1.00 98.44 243 ALA A CA 1
ATOM 1883 C C . ALA A 1 243 ? -14.378 8.544 18.868 1.00 98.44 243 ALA A C 1
ATOM 1885 O O . ALA A 1 243 ? -15.085 8.337 17.882 1.00 98.44 243 ALA A O 1
ATOM 1886 N N . GLN A 1 244 ? -14.914 8.849 20.054 1.00 98.06 244 GLN A N 1
ATOM 1887 C CA . GLN A 1 244 ? -16.360 8.980 20.275 1.00 98.06 244 GLN A CA 1
ATOM 1888 C C . GLN A 1 244 ? -16.967 10.087 19.409 1.00 98.06 244 GLN A C 1
ATOM 1890 O O . GLN A 1 244 ? -18.050 9.911 18.845 1.00 98.06 244 GLN A O 1
ATOM 1895 N N . LYS A 1 245 ? -16.265 11.215 19.258 1.00 98.19 245 LYS A N 1
ATOM 1896 C CA . LYS A 1 245 ? -16.734 12.308 18.410 1.00 98.19 245 LYS A CA 1
ATOM 1897 C C . LYS A 1 245 ? -16.724 11.926 16.933 1.00 98.19 245 LYS A C 1
ATOM 1899 O O . LYS A 1 245 ? -17.706 12.202 16.250 1.00 98.19 245 LYS A O 1
ATOM 1904 N N . VAL A 1 246 ? -15.691 11.230 16.458 1.00 98.75 246 VAL A N 1
ATOM 1905 C CA . VAL A 1 246 ? -15.668 10.671 15.096 1.00 98.75 246 VAL A CA 1
ATOM 1906 C C . VAL A 1 246 ? -16.869 9.757 14.851 1.00 98.75 246 VAL A C 1
ATOM 1908 O O . VAL A 1 246 ? -17.571 9.931 13.858 1.00 98.75 246 VAL A O 1
ATOM 1911 N N . LEU A 1 247 ? -17.175 8.845 15.779 1.00 98.19 247 LEU A N 1
ATOM 1912 C CA . LEU A 1 247 ? -18.344 7.964 15.670 1.00 98.19 247 LEU A CA 1
ATOM 1913 C C . LEU A 1 247 ? -19.669 8.740 15.630 1.00 98.19 247 LEU A C 1
ATOM 1915 O O . LEU A 1 247 ? -20.566 8.382 14.865 1.00 98.19 247 LEU A O 1
ATOM 1919 N N . SER A 1 248 ? -19.785 9.811 16.420 1.00 96.81 248 SER A N 1
ATOM 1920 C CA . SER A 1 248 ? -20.955 10.696 16.408 1.00 96.81 248 SER A CA 1
ATOM 1921 C C . SER A 1 248 ? -21.139 11.394 15.058 1.00 96.81 248 SER A C 1
ATOM 1923 O O . SER A 1 248 ? -22.269 11.488 14.592 1.00 96.81 248 SER A O 1
ATOM 1925 N N . ILE A 1 249 ? -20.055 11.845 14.419 1.00 97.62 249 ILE A N 1
ATOM 1926 C CA . ILE A 1 249 ? -20.099 12.488 13.094 1.00 97.62 249 ILE A CA 1
ATOM 1927 C C . ILE A 1 249 ? -20.444 11.461 12.006 1.00 97.62 249 ILE A C 1
ATOM 1929 O O . ILE A 1 249 ? -21.236 11.732 11.103 1.00 97.62 249 ILE A O 1
ATOM 1933 N N . LEU A 1 250 ? -19.897 10.246 12.103 1.00 96.94 250 LEU A N 1
ATOM 1934 C CA . LEU A 1 250 ? -20.203 9.166 11.164 1.00 96.94 250 LEU A CA 1
ATOM 1935 C C . LEU A 1 250 ? -21.670 8.735 11.226 1.00 96.94 250 LEU A C 1
ATOM 1937 O O . LEU A 1 250 ? -22.203 8.305 10.206 1.00 96.94 250 LEU A O 1
ATOM 1941 N N . ASN A 1 251 ? -22.334 8.883 12.377 1.00 91.94 251 ASN A N 1
ATOM 1942 C CA . ASN A 1 251 ? -23.768 8.632 12.543 1.00 91.94 251 ASN A CA 1
ATOM 1943 C C . ASN A 1 251 ? -24.212 7.264 11.974 1.00 91.94 251 ASN A C 1
ATOM 1945 O O . ASN A 1 251 ? -25.199 7.146 11.254 1.00 91.94 251 ASN A O 1
ATOM 1949 N N . GLY A 1 252 ? -23.420 6.221 12.240 1.00 89.56 252 GLY A N 1
ATOM 1950 C CA . GLY A 1 252 ? -23.698 4.851 11.792 1.00 89.56 252 GLY A CA 1
ATOM 1951 C C . GLY A 1 252 ? -23.150 4.480 10.408 1.00 89.56 252 GLY A C 1
ATOM 1952 O O . GLY A 1 252 ? -23.186 3.298 10.066 1.00 89.56 252 GLY A O 1
ATOM 1953 N N . ARG A 1 253 ? -22.607 5.430 9.632 1.00 92.75 253 ARG A N 1
ATOM 1954 C CA . ARG A 1 253 ? -22.013 5.182 8.305 1.00 92.75 253 ARG A CA 1
ATOM 1955 C C . ARG A 1 253 ? -20.721 4.371 8.421 1.00 92.75 253 ARG A C 1
ATOM 1957 O O . ARG A 1 253 ? -19.655 4.928 8.658 1.00 92.75 253 ARG A O 1
ATOM 1964 N N . LYS A 1 254 ? -20.830 3.047 8.286 1.00 89.50 254 LYS A N 1
ATOM 1965 C CA . LYS A 1 254 ? -19.721 2.098 8.462 1.00 89.50 254 LYS A CA 1
ATOM 1966 C C . LYS A 1 254 ? -18.646 2.260 7.391 1.00 89.50 254 LYS A C 1
ATOM 1968 O O . LYS A 1 254 ? -18.938 2.186 6.204 1.00 89.50 254 LYS A O 1
ATOM 1973 N N . CYS A 1 255 ? -17.409 2.437 7.840 1.00 91.88 255 CYS A N 1
ATOM 1974 C CA . CYS A 1 255 ? -16.203 2.525 7.023 1.00 91.88 255 CYS A CA 1
ATOM 1975 C C . CYS A 1 255 ? -14.964 2.275 7.907 1.00 91.88 255 CYS A C 1
ATOM 1977 O O . CYS A 1 255 ? -15.095 2.082 9.122 1.00 91.88 255 CYS A O 1
ATOM 1979 N N . THR A 1 256 ? -13.769 2.293 7.310 1.00 97.31 256 THR A N 1
ATOM 1980 C CA . THR A 1 256 ? -12.511 2.310 8.070 1.00 97.31 256 THR A CA 1
ATOM 1981 C C . THR A 1 256 ? -12.281 3.689 8.684 1.00 97.31 256 THR A C 1
ATOM 1983 O O . THR A 1 256 ? -12.394 4.703 7.996 1.00 97.31 256 THR A O 1
ATOM 1986 N N . VAL A 1 257 ? -11.913 3.739 9.963 1.00 98.75 257 VAL A N 1
ATOM 1987 C CA . VAL A 1 257 ? -11.432 4.954 10.627 1.00 98.75 257 VAL A CA 1
ATOM 1988 C C . VAL A 1 257 ? -9.913 4.888 10.739 1.00 98.75 257 VAL A C 1
ATOM 1990 O O . VAL A 1 257 ? -9.363 4.052 11.458 1.00 98.75 257 VAL A O 1
ATOM 1993 N N . TRP A 1 258 ? -9.246 5.788 10.025 1.00 98.88 258 TRP A N 1
ATOM 1994 C CA . TRP A 1 258 ? -7.800 5.950 10.023 1.00 98.88 258 TRP A CA 1
ATOM 1995 C C . TRP A 1 258 ? -7.383 6.928 11.123 1.00 98.88 258 TRP A C 1
ATOM 1997 O O . TRP A 1 258 ? -7.749 8.107 11.100 1.00 98.88 258 TRP A O 1
ATOM 2007 N N . LEU A 1 259 ? -6.617 6.440 12.098 1.00 98.88 259 LEU A N 1
ATOM 2008 C CA . LEU A 1 259 ? -5.924 7.298 13.051 1.00 98.88 259 LEU A CA 1
ATOM 2009 C C . LEU A 1 259 ? -4.641 7.806 12.399 1.00 98.88 259 LEU A C 1
ATOM 2011 O O . LEU A 1 259 ? -3.706 7.036 12.186 1.00 98.88 259 LEU A O 1
ATOM 2015 N N . ASP A 1 260 ? -4.629 9.091 12.080 1.00 98.81 260 ASP A N 1
ATOM 2016 C CA . ASP A 1 260 ? -3.512 9.770 11.438 1.00 98.81 260 ASP A CA 1
ATOM 2017 C C . ASP A 1 260 ? -2.535 10.276 12.517 1.00 98.81 260 ASP A C 1
ATOM 2019 O O . ASP A 1 260 ? -2.900 11.076 13.388 1.00 98.81 260 ASP A O 1
ATOM 2023 N N . LEU A 1 261 ? -1.324 9.703 12.500 1.00 98.69 261 LEU A N 1
ATOM 2024 C CA . LEU A 1 261 ? -0.244 9.904 13.465 1.00 98.69 261 LEU A CA 1
ATOM 2025 C C . LEU A 1 261 ? 0.984 10.504 12.780 1.00 98.69 261 LEU A C 1
ATOM 2027 O O . LEU A 1 261 ? 1.855 9.787 12.266 1.00 98.69 261 LEU A O 1
ATOM 2031 N N . GLU A 1 262 ? 1.068 11.827 12.829 1.00 97.69 262 GLU A N 1
ATOM 2032 C CA . GLU A 1 262 ? 2.208 12.578 12.301 1.00 97.69 262 GLU A CA 1
ATOM 2033 C C . GLU A 1 262 ? 2.485 13.908 13.026 1.00 97.69 262 GLU A C 1
ATOM 2035 O O . GLU A 1 262 ? 3.463 14.590 12.707 1.00 97.69 262 GLU A O 1
ATOM 2040 N N . ASP A 1 263 ? 1.677 14.279 14.030 1.00 98.25 263 ASP A N 1
ATOM 2041 C CA . ASP A 1 263 ? 1.818 15.566 14.712 1.00 98.25 263 ASP A CA 1
ATOM 2042 C C . ASP A 1 263 ? 2.995 15.590 15.695 1.00 98.25 263 ASP A C 1
ATOM 2044 O O . ASP A 1 263 ? 3.303 14.627 16.405 1.00 98.25 263 ASP A O 1
ATOM 2048 N N . LYS A 1 264 ? 3.629 16.757 15.799 1.00 97.75 264 LYS A N 1
ATOM 2049 C CA . LYS A 1 264 ? 4.754 16.984 16.710 1.00 97.75 264 LYS A CA 1
ATOM 2050 C C . LYS A 1 264 ? 4.386 16.779 18.179 1.00 97.75 264 LYS A C 1
ATOM 2052 O O . LYS A 1 264 ? 5.245 16.354 18.943 1.00 97.75 264 LYS A O 1
ATOM 2057 N N . CYS A 1 265 ? 3.143 17.037 18.591 1.00 97.81 265 CYS A N 1
ATOM 2058 C CA . CYS A 1 265 ? 2.729 16.881 19.989 1.00 97.81 265 CYS A CA 1
ATOM 2059 C C . CYS A 1 265 ? 2.757 15.422 20.469 1.00 97.81 265 CYS A C 1
ATOM 2061 O O . CYS A 1 265 ? 2.778 15.174 21.673 1.00 97.81 265 CYS A O 1
ATOM 2063 N N . GLN A 1 266 ? 2.775 14.467 19.536 1.00 98.19 266 GLN A N 1
ATOM 2064 C CA . GLN A 1 266 ? 2.831 13.037 19.826 1.00 98.19 266 GLN A CA 1
ATOM 2065 C C . GLN A 1 266 ? 4.262 12.477 19.792 1.00 98.19 266 GLN A C 1
ATOM 2067 O O . GLN A 1 266 ? 4.488 11.324 20.168 1.00 98.19 266 GLN A O 1
ATOM 2072 N N . GLN A 1 267 ? 5.243 13.286 19.382 1.00 97.31 267 GLN A N 1
ATOM 2073 C CA . GLN A 1 267 ? 6.654 12.910 19.391 1.00 97.31 267 GLN A CA 1
ATOM 2074 C C . GLN A 1 267 ? 7.169 12.833 20.832 1.00 97.31 267 GLN A C 1
ATOM 2076 O O . GLN A 1 267 ? 6.895 13.702 21.654 1.00 97.31 267 GLN A O 1
ATOM 2081 N N . GLY A 1 268 ? 7.931 11.785 21.150 1.00 92.75 268 GLY A N 1
ATOM 2082 C CA . GLY A 1 268 ? 8.548 11.636 22.475 1.00 92.75 268 GLY A CA 1
ATOM 2083 C C . GLY A 1 268 ? 7.608 11.189 23.604 1.00 92.75 268 GLY A C 1
ATOM 2084 O O . GLY A 1 268 ? 8.063 11.070 24.735 1.00 92.75 268 GLY A O 1
ATOM 2085 N N . LEU A 1 269 ? 6.341 10.856 23.320 1.00 96.88 269 LEU A N 1
ATOM 2086 C CA . LEU A 1 269 ? 5.413 10.297 24.321 1.00 96.88 269 LEU A CA 1
ATOM 2087 C C . LEU A 1 269 ? 5.840 8.917 24.862 1.00 96.88 269 LEU A C 1
ATOM 2089 O O . LEU A 1 269 ? 5.288 8.436 25.851 1.00 96.88 269 LEU A O 1
ATOM 2093 N N . GLY A 1 270 ? 6.796 8.254 24.210 1.00 97.06 270 GLY A N 1
ATOM 2094 C CA . GLY A 1 270 ? 7.241 6.921 24.599 1.00 97.06 270 GLY A CA 1
ATOM 2095 C C . GLY A 1 270 ? 6.108 5.895 24.503 1.00 97.06 270 GLY A C 1
ATOM 2096 O O . GLY A 1 270 ? 5.319 5.907 23.557 1.00 97.06 270 GLY A O 1
ATOM 2097 N N . SER A 1 271 ? 6.021 4.999 25.487 1.00 96.62 271 SER A N 1
ATOM 2098 C CA . SER A 1 271 ? 5.042 3.905 25.508 1.00 96.62 271 SER A CA 1
ATOM 2099 C C . SER A 1 271 ? 3.591 4.386 25.568 1.00 96.62 271 SER A C 1
ATOM 2101 O O . SER A 1 271 ? 2.706 3.664 25.108 1.00 96.62 271 SER A O 1
ATOM 2103 N N . LEU A 1 272 ? 3.347 5.615 26.041 1.00 98.00 272 LEU A N 1
ATOM 2104 C CA . LEU A 1 272 ? 2.014 6.218 26.082 1.00 98.00 272 LEU A CA 1
ATOM 2105 C C . LEU A 1 272 ? 1.388 6.336 24.684 1.00 98.00 272 LEU A C 1
ATOM 2107 O O . LEU A 1 272 ? 0.168 6.249 24.557 1.00 98.00 272 LEU A O 1
ATOM 2111 N N . LEU A 1 273 ? 2.195 6.475 23.623 1.00 98.50 273 LEU A N 1
ATOM 2112 C CA . LEU A 1 273 ? 1.684 6.520 22.250 1.00 98.50 273 LEU A CA 1
ATOM 2113 C C . LEU A 1 273 ? 0.922 5.237 21.885 1.00 98.50 273 LEU A C 1
ATOM 2115 O O . LEU A 1 273 ? -0.158 5.299 21.302 1.00 98.50 273 LEU A O 1
ATOM 2119 N N . LYS A 1 274 ? 1.438 4.069 22.284 1.00 98.06 274 LYS A N 1
ATOM 2120 C CA . LYS A 1 274 ? 0.752 2.784 22.090 1.00 98.06 274 LYS A CA 1
ATOM 2121 C C . LYS A 1 274 ? -0.577 2.744 22.852 1.00 98.06 274 LYS A C 1
ATOM 2123 O O . LYS A 1 274 ? -1.576 2.290 22.299 1.00 98.06 274 LYS A O 1
ATOM 2128 N N . ASP A 1 275 ? -0.606 3.246 24.083 1.00 98.06 275 ASP A N 1
ATOM 2129 C CA . ASP A 1 275 ? -1.823 3.247 24.902 1.00 98.06 275 ASP A CA 1
ATOM 2130 C C . ASP A 1 275 ? -2.889 4.200 24.328 1.00 98.06 275 ASP A C 1
ATOM 2132 O O . ASP A 1 275 ? -4.077 3.879 24.327 1.00 98.06 275 ASP A O 1
ATOM 2136 N N . ILE A 1 276 ? -2.471 5.338 23.760 1.00 98.75 276 ILE A N 1
ATOM 2137 C CA . ILE A 1 276 ? -3.325 6.263 22.994 1.00 98.75 276 ILE A CA 1
ATOM 2138 C C . ILE A 1 276 ? -3.919 5.567 21.764 1.00 98.75 276 ILE A C 1
ATOM 2140 O O . ILE A 1 276 ? -5.129 5.645 21.543 1.00 98.75 276 ILE A O 1
ATOM 2144 N N . ILE A 1 277 ? -3.091 4.848 20.997 1.00 98.81 277 ILE A N 1
ATOM 2145 C CA . ILE A 1 277 ? -3.523 4.078 19.821 1.00 98.81 277 ILE A CA 1
ATOM 2146 C C . ILE A 1 277 ? -4.569 3.031 20.215 1.00 98.81 277 ILE A C 1
ATOM 2148 O O . ILE A 1 277 ? -5.630 2.962 19.596 1.00 98.81 277 ILE A O 1
ATOM 2152 N N . HIS A 1 278 ? -4.300 2.225 21.248 1.00 98.56 278 HIS A N 1
ATOM 2153 C CA . HIS A 1 278 ? -5.235 1.196 21.716 1.00 98.56 278 HIS A CA 1
ATOM 2154 C C . HIS A 1 278 ? -6.541 1.802 22.220 1.00 98.56 278 HIS A C 1
ATOM 2156 O O . HIS A 1 278 ? -7.609 1.319 21.863 1.00 98.56 278 HIS A O 1
ATOM 2162 N N . ALA A 1 279 ? -6.474 2.891 22.986 1.00 97.81 279 ALA A N 1
ATOM 2163 C CA . ALA A 1 279 ? -7.659 3.557 23.506 1.00 97.81 279 ALA A CA 1
ATOM 2164 C C . ALA A 1 279 ? -8.564 4.108 22.396 1.00 97.81 279 ALA A C 1
ATOM 2166 O O . ALA A 1 279 ? -9.785 3.966 22.480 1.00 97.81 279 ALA A O 1
ATOM 2167 N N . TYR A 1 280 ? -7.975 4.707 21.357 1.00 98.81 280 TYR A N 1
ATOM 2168 C CA . TYR A 1 280 ? -8.714 5.166 20.184 1.00 98.81 280 TYR A CA 1
ATOM 2169 C C . TYR A 1 280 ? -9.336 3.980 19.436 1.00 98.81 280 TYR A C 1
ATOM 2171 O O . TYR A 1 280 ? -10.547 3.939 19.210 1.00 98.81 280 TYR A O 1
ATOM 2179 N N . ARG A 1 281 ? -8.512 2.979 19.104 1.00 98.56 281 ARG A N 1
ATOM 2180 C CA . ARG A 1 281 ? -8.927 1.761 18.404 1.00 98.56 281 ARG A CA 1
ATOM 2181 C C . ARG A 1 281 ? -10.088 1.066 19.098 1.00 98.56 281 ARG A C 1
ATOM 2183 O O . ARG A 1 281 ? -11.050 0.693 18.437 1.00 98.56 281 ARG A O 1
ATOM 2190 N N . ASP A 1 282 ? -9.991 0.847 20.405 1.00 97.12 282 ASP A N 1
ATOM 2191 C CA . ASP A 1 282 ? -10.963 0.044 21.140 1.00 97.12 282 ASP A CA 1
ATOM 2192 C C . ASP A 1 282 ? -12.348 0.698 21.126 1.00 97.12 282 ASP A C 1
ATOM 2194 O O . ASP A 1 282 ? -13.346 -0.011 21.016 1.00 97.12 282 ASP A O 1
ATOM 2198 N N . VAL A 1 283 ? -12.427 2.034 21.137 1.00 97.25 283 VAL A N 1
ATOM 2199 C CA . VAL A 1 283 ? -13.690 2.766 20.948 1.00 97.25 283 VAL A CA 1
ATOM 2200 C C . VAL A 1 283 ? -14.262 2.533 19.545 1.00 97.25 283 VAL A C 1
ATOM 2202 O O . VAL A 1 283 ? -15.436 2.180 19.419 1.00 97.25 283 VAL A O 1
ATOM 2205 N N . ILE A 1 284 ? -13.443 2.683 18.499 1.00 98.19 284 ILE A N 1
ATOM 2206 C CA . ILE A 1 284 ? -13.859 2.497 17.097 1.00 98.19 284 ILE A CA 1
ATOM 2207 C C . ILE A 1 284 ? -14.338 1.060 16.841 1.00 98.19 284 ILE A C 1
ATOM 2209 O O . ILE A 1 284 ? -15.451 0.842 16.355 1.00 98.19 284 ILE A O 1
ATOM 2213 N N . VAL A 1 285 ? -13.527 0.072 17.220 1.00 95.81 285 VAL A N 1
ATOM 2214 C CA . VAL A 1 285 ? -13.801 -1.351 16.977 1.00 95.81 285 VAL A CA 1
ATOM 2215 C C . VAL A 1 285 ? -14.986 -1.837 17.810 1.00 95.81 285 VAL A C 1
ATOM 2217 O O . VAL A 1 285 ? -15.827 -2.571 17.293 1.00 95.81 285 VAL A O 1
ATOM 2220 N N . SER A 1 286 ? -15.128 -1.392 19.065 1.00 87.19 286 SER A N 1
ATOM 2221 C CA . SER A 1 286 ? -16.292 -1.754 19.895 1.00 87.19 286 SER A CA 1
ATOM 2222 C C . SER A 1 286 ? -17.604 -1.204 19.335 1.00 87.19 286 SER A C 1
ATOM 2224 O O . SER A 1 286 ? -18.655 -1.816 19.513 1.00 87.19 286 SER A O 1
ATOM 2226 N N . ALA A 1 287 ? -17.555 -0.078 18.619 1.00 84.31 287 ALA A N 1
ATOM 2227 C CA . ALA A 1 287 ? -18.701 0.456 17.892 1.00 84.31 287 ALA A CA 1
ATOM 2228 C C . ALA A 1 287 ? -18.972 -0.280 16.564 1.00 84.31 287 ALA A C 1
ATOM 2230 O O . ALA A 1 287 ? -19.940 0.048 15.873 1.00 84.31 287 ALA A O 1
ATOM 2231 N N . GLY A 1 288 ? -18.147 -1.266 16.194 1.00 90.00 288 GLY A N 1
ATOM 2232 C CA . GLY A 1 288 ? -18.272 -2.085 14.989 1.00 90.00 288 GLY A CA 1
ATOM 2233 C C . GLY A 1 288 ? -17.806 -1.378 13.719 1.00 90.00 288 GLY A C 1
ATOM 2234 O O . GLY A 1 288 ? -18.495 -1.475 12.706 1.00 90.00 288 GLY A O 1
ATOM 2235 N N . TYR A 1 289 ? -16.745 -0.576 13.799 1.00 95.44 289 TYR A N 1
ATOM 2236 C CA . TYR A 1 289 ? -16.069 0.036 12.652 1.00 95.44 289 TYR A CA 1
ATOM 2237 C C . TYR A 1 289 ? -14.685 -0.588 12.479 1.00 95.44 289 TYR A C 1
ATOM 2239 O O . TYR A 1 289 ? -14.087 -1.056 13.452 1.00 95.44 289 TYR A O 1
ATOM 2247 N N . ASP A 1 290 ? -14.168 -0.547 11.256 1.00 95.69 290 ASP A N 1
ATOM 2248 C CA . ASP A 1 290 ? -12.789 -0.937 10.989 1.00 95.69 290 ASP A CA 1
ATOM 2249 C C . ASP A 1 290 ? -11.833 0.160 11.459 1.00 95.69 290 ASP A C 1
ATOM 2251 O O . ASP A 1 290 ? -12.157 1.348 11.431 1.00 95.69 290 ASP A O 1
ATOM 2255 N N . PHE A 1 291 ? -10.637 -0.235 11.885 1.00 98.19 291 PHE A N 1
ATOM 2256 C CA . PHE A 1 291 ? -9.605 0.673 12.374 1.00 98.19 291 PHE A CA 1
ATOM 2257 C C . PHE A 1 291 ? -8.310 0.468 11.592 1.00 98.19 291 PHE A C 1
ATOM 2259 O O . PHE A 1 291 ? -7.904 -0.670 11.362 1.00 98.19 291 PHE A O 1
ATOM 2266 N N . GLY A 1 292 ? -7.644 1.566 11.247 1.00 98.06 292 GLY A N 1
ATOM 2267 C CA . GLY A 1 292 ? -6.305 1.551 10.673 1.00 98.06 292 GLY A CA 1
ATOM 2268 C C . GLY A 1 292 ? -5.455 2.713 11.173 1.00 98.06 292 GLY A C 1
ATOM 2269 O O . GLY A 1 292 ? -5.963 3.663 11.770 1.00 98.06 292 GLY A O 1
ATOM 2270 N N . ILE A 1 293 ? -4.150 2.638 10.927 1.00 98.69 293 ILE A N 1
ATOM 2271 C CA . ILE A 1 293 ? -3.196 3.704 11.253 1.00 98.69 293 ILE A CA 1
ATOM 2272 C C . ILE A 1 293 ? -2.665 4.298 9.956 1.00 98.69 293 ILE A C 1
ATOM 2274 O O . ILE A 1 293 ? -2.210 3.554 9.082 1.00 98.69 293 ILE A O 1
ATOM 2278 N N . TYR A 1 294 ? -2.692 5.627 9.869 1.00 98.75 294 TYR A N 1
ATOM 2279 C CA . TYR A 1 294 ? -1.947 6.376 8.870 1.00 98.75 294 TYR A CA 1
ATOM 2280 C C . TYR A 1 294 ? -0.714 7.038 9.483 1.00 98.75 294 TYR A C 1
ATOM 2282 O O . TYR A 1 294 ? -0.783 7.571 10.590 1.00 98.75 294 TYR A O 1
ATOM 2290 N N . THR A 1 295 ? 0.426 6.954 8.793 1.00 98.62 295 THR A N 1
ATOM 2291 C CA . THR A 1 295 ? 1.682 7.593 9.217 1.00 98.62 295 THR A CA 1
ATOM 2292 C C . THR A 1 295 ? 2.742 7.570 8.102 1.00 98.62 295 THR A C 1
ATOM 2294 O O . THR A 1 295 ? 2.645 6.803 7.142 1.00 98.62 295 THR A O 1
ATOM 2297 N N . GLY A 1 296 ? 3.811 8.356 8.245 1.00 97.69 296 GLY A N 1
ATOM 2298 C CA . GLY A 1 296 ? 5.002 8.306 7.388 1.00 97.69 296 GLY A CA 1
ATOM 2299 C C . GLY A 1 296 ? 6.219 7.663 8.081 1.00 97.69 296 GLY A C 1
ATOM 2300 O O . GLY A 1 296 ? 6.315 7.701 9.309 1.00 97.69 296 GLY A O 1
ATOM 2301 N N . PRO A 1 297 ? 7.217 7.132 7.337 1.00 96.12 297 PRO A N 1
ATOM 2302 C CA . PRO A 1 297 ? 8.437 6.541 7.898 1.00 96.12 297 PRO A CA 1
ATOM 2303 C C . PRO A 1 297 ? 9.188 7.432 8.896 1.00 96.12 297 PRO A C 1
ATOM 2305 O O . PRO A 1 297 ? 9.827 6.914 9.809 1.00 96.12 297 PRO A O 1
ATOM 2308 N N . SER A 1 298 ? 9.125 8.757 8.728 1.00 95.88 298 SER A N 1
ATOM 2309 C CA . SER A 1 298 ? 9.767 9.733 9.618 1.00 95.88 298 SER A CA 1
ATOM 2310 C C . SER A 1 298 ? 9.159 9.762 11.019 1.00 95.88 298 SER A C 1
ATOM 2312 O O . SER A 1 298 ? 9.889 9.984 11.977 1.00 95.88 298 SER A O 1
ATOM 2314 N N . PHE A 1 299 ? 7.854 9.521 11.148 1.00 98.06 299 PHE A N 1
ATOM 2315 C CA . PHE A 1 299 ? 7.175 9.414 12.438 1.00 98.06 299 PHE A CA 1
ATOM 2316 C C . PHE A 1 299 ? 7.181 7.964 12.934 1.00 98.06 299 PHE A C 1
ATOM 2318 O O . PHE A 1 299 ? 7.499 7.686 14.091 1.00 98.06 299 PHE A O 1
ATOM 2325 N N . TYR A 1 300 ? 6.910 7.021 12.030 1.00 98.00 300 TYR A N 1
ATOM 2326 C CA . TYR A 1 300 ? 6.855 5.599 12.334 1.00 98.00 300 TYR A CA 1
ATOM 2327 C C . TYR A 1 300 ? 8.146 5.080 12.979 1.00 98.00 300 TYR A C 1
ATOM 2329 O O . TYR A 1 300 ? 8.096 4.494 14.058 1.00 98.00 300 TYR A O 1
ATOM 2337 N N . ASN A 1 301 ? 9.302 5.296 12.342 1.00 97.19 301 ASN A N 1
ATOM 2338 C CA . ASN A 1 301 ? 10.563 4.684 12.766 1.00 97.19 301 ASN A CA 1
ATOM 2339 C C . ASN A 1 301 ? 11.025 5.097 14.175 1.00 97.19 301 ASN A C 1
ATOM 2341 O O . ASN A 1 301 ? 11.407 4.212 14.937 1.00 97.19 301 ASN A O 1
ATOM 2345 N N . PRO A 1 302 ? 11.006 6.386 14.557 1.00 96.94 302 PRO A N 1
ATOM 2346 C CA . PRO A 1 302 ? 11.405 6.783 15.905 1.00 96.94 302 PRO A CA 1
ATOM 2347 C C . PRO A 1 302 ? 10.325 6.552 16.971 1.00 96.94 302 PRO A C 1
ATOM 2349 O O . PRO A 1 302 ? 10.678 6.281 18.117 1.00 96.94 302 PRO A O 1
ATOM 2352 N N . TYR A 1 303 ? 9.030 6.660 16.639 1.00 97.81 303 TYR A N 1
ATOM 2353 C CA . TYR A 1 303 ? 7.981 6.747 17.667 1.00 97.81 303 TYR A CA 1
ATOM 2354 C C . TYR A 1 303 ? 7.050 5.534 17.736 1.00 97.81 303 TYR A C 1
ATOM 2356 O O . TYR A 1 303 ? 6.623 5.166 18.827 1.00 97.81 303 TYR A O 1
ATOM 2364 N N . ILE A 1 304 ? 6.750 4.883 16.609 1.00 97.19 304 ILE A N 1
ATOM 2365 C CA . ILE A 1 304 ? 5.808 3.751 16.559 1.00 97.19 304 ILE A CA 1
ATOM 2366 C C . ILE A 1 304 ? 6.557 2.417 16.583 1.00 97.19 304 ILE A C 1
ATOM 2368 O O . ILE A 1 304 ? 6.202 1.528 17.361 1.00 97.19 304 ILE A O 1
ATOM 2372 N N . LYS A 1 305 ? 7.617 2.291 15.774 1.00 96.00 305 LYS A N 1
ATOM 2373 C CA . LYS A 1 305 ? 8.423 1.073 15.607 1.00 96.00 305 LYS A CA 1
ATOM 2374 C C . LYS A 1 305 ? 8.820 0.403 16.932 1.00 96.00 305 LYS A C 1
ATOM 2376 O O . LYS A 1 305 ? 8.649 -0.814 17.019 1.00 96.00 305 LYS A O 1
ATOM 2381 N N . PRO A 1 306 ? 9.257 1.129 17.986 1.00 96.06 306 PRO A N 1
ATOM 2382 C CA . PRO A 1 306 ? 9.628 0.501 19.260 1.00 96.06 306 PRO A CA 1
ATOM 2383 C C . PRO A 1 306 ? 8.502 -0.299 19.938 1.00 96.06 306 PRO A C 1
ATOM 2385 O O . PRO A 1 306 ? 8.776 -1.149 20.782 1.00 96.06 306 PRO A O 1
ATOM 2388 N N . TYR A 1 307 ? 7.238 -0.052 19.579 1.00 96.00 307 TYR A N 1
ATOM 2389 C CA . TYR A 1 307 ? 6.062 -0.649 20.217 1.00 96.00 307 TYR A CA 1
ATOM 2390 C C . TYR A 1 307 ? 5.269 -1.585 19.302 1.00 96.00 307 TYR A C 1
ATOM 2392 O O . TYR A 1 307 ? 4.238 -2.108 19.725 1.00 96.00 307 TYR A O 1
ATOM 2400 N N . ILE A 1 308 ? 5.730 -1.831 18.073 1.00 92.94 308 ILE A N 1
ATOM 2401 C CA . ILE A 1 308 ? 4.994 -2.609 17.064 1.00 92.94 308 ILE A CA 1
ATOM 2402 C C . ILE A 1 308 ? 4.523 -3.983 17.537 1.00 92.94 308 ILE A C 1
ATOM 2404 O O . ILE A 1 308 ? 3.343 -4.268 17.334 1.00 92.94 308 ILE A O 1
ATOM 2408 N N . PRO A 1 309 ? 5.333 -4.798 18.244 1.00 90.81 309 PRO A N 1
ATOM 2409 C CA . PRO A 1 309 ? 4.868 -6.092 18.753 1.00 90.81 309 PRO A CA 1
ATOM 2410 C C . PRO A 1 309 ? 3.649 -5.999 19.686 1.00 90.81 309 PRO A C 1
ATOM 2412 O O . PRO A 1 309 ? 2.979 -6.996 19.934 1.00 90.81 309 PRO A O 1
ATOM 2415 N N . GLN A 1 310 ? 3.369 -4.811 20.227 1.00 94.25 310 GLN A N 1
ATOM 2416 C CA . GLN A 1 310 ? 2.280 -4.553 21.163 1.00 94.25 310 GLN A CA 1
ATOM 2417 C C . GLN A 1 310 ? 1.114 -3.789 20.511 1.00 94.25 310 GLN A C 1
ATOM 2419 O O . GLN A 1 310 ? 0.022 -3.743 21.079 1.00 94.25 310 GLN A O 1
ATOM 2424 N N . ILE A 1 311 ? 1.307 -3.164 19.345 1.00 94.75 311 ILE A N 1
ATOM 2425 C CA . ILE A 1 311 ? 0.266 -2.391 18.657 1.00 94.75 311 ILE A CA 1
ATOM 2426 C C . ILE A 1 311 ? -0.716 -3.345 17.970 1.00 94.75 311 ILE A C 1
ATOM 2428 O O . ILE A 1 311 ? -0.346 -4.169 17.141 1.00 94.75 311 ILE A O 1
ATOM 2432 N N . LYS A 1 312 ? -2.007 -3.209 18.292 1.00 91.75 312 LYS A N 1
ATOM 2433 C CA . LYS A 1 312 ? -3.083 -4.005 17.691 1.00 91.75 312 LYS A CA 1
ATOM 2434 C C . LYS A 1 312 ? -3.567 -3.312 16.419 1.00 91.75 312 LYS A C 1
ATOM 2436 O O . LYS A 1 312 ? -4.568 -2.609 16.453 1.00 91.75 312 LYS A O 1
ATOM 2441 N N . CYS A 1 313 ? -2.863 -3.466 15.308 1.00 91.56 313 CYS A N 1
ATOM 2442 C CA . CYS A 1 313 ? -3.268 -2.878 14.030 1.00 91.56 313 CYS A CA 1
ATOM 2443 C C . CYS A 1 313 ? -2.892 -3.805 12.875 1.00 91.56 313 CYS A C 1
ATOM 2445 O O . CYS A 1 313 ? -1.755 -4.266 12.805 1.00 91.56 313 CYS A O 1
ATOM 2447 N N . ASP A 1 314 ? -3.837 -4.062 11.976 1.00 87.25 314 ASP A N 1
ATOM 2448 C CA . ASP A 1 314 ? -3.641 -4.854 10.762 1.00 87.25 314 ASP A CA 1
ATOM 2449 C C . ASP A 1 314 ? -3.912 -4.078 9.466 1.00 87.25 314 ASP A C 1
ATOM 2451 O O . ASP A 1 314 ? -3.647 -4.604 8.389 1.00 87.25 314 ASP A O 1
ATOM 2455 N N . LYS A 1 315 ? -4.351 -2.816 9.560 1.00 93.69 315 LYS A N 1
ATOM 2456 C CA . LYS A 1 315 ? -4.525 -1.911 8.419 1.00 93.69 315 LYS A CA 1
ATOM 2457 C C . LYS A 1 315 ? -3.564 -0.730 8.524 1.00 93.69 315 LYS A C 1
ATOM 2459 O O . LYS A 1 315 ? -3.769 0.189 9.317 1.00 93.69 315 LYS A O 1
ATOM 2464 N N . TRP A 1 316 ? -2.521 -0.751 7.698 1.00 96.44 316 TRP A N 1
ATOM 2465 C CA . TRP A 1 316 ? -1.509 0.307 7.632 1.00 96.44 316 TRP A CA 1
ATOM 2466 C C . TRP A 1 316 ? -1.631 1.105 6.338 1.00 96.44 316 TRP A C 1
ATOM 2468 O O . TRP A 1 316 ? -1.474 0.558 5.246 1.00 96.44 316 TRP A O 1
ATOM 2478 N N . TRP A 1 317 ? -1.881 2.403 6.462 1.00 97.94 317 TRP A N 1
ATOM 2479 C CA . TRP A 1 317 ? -1.847 3.359 5.363 1.00 97.94 317 TRP A CA 1
ATOM 2480 C C . TRP A 1 317 ? -0.577 4.200 5.501 1.00 97.94 317 TRP A C 1
ATOM 2482 O O . TRP A 1 317 ? -0.456 5.026 6.394 1.00 97.94 317 TRP A O 1
ATOM 2492 N N . LEU A 1 318 ? 0.431 3.944 4.670 1.00 97.94 318 LEU A N 1
ATOM 2493 C CA . LEU A 1 318 ? 1.739 4.576 4.845 1.00 97.94 318 LEU A CA 1
ATOM 2494 C C . LEU A 1 318 ? 1.996 5.661 3.803 1.00 97.94 318 LEU A C 1
ATOM 2496 O O . LEU A 1 318 ? 1.776 5.436 2.614 1.00 97.94 318 LEU A O 1
ATOM 2500 N N . ALA A 1 319 ? 2.543 6.797 4.228 1.00 98.00 319 ALA A N 1
ATOM 2501 C CA . ALA A 1 319 ? 2.969 7.870 3.336 1.00 98.00 319 ALA A CA 1
ATOM 2502 C C . ALA A 1 319 ? 4.446 7.737 2.951 1.00 98.00 319 ALA A C 1
ATOM 2504 O O . ALA A 1 319 ? 5.317 7.596 3.806 1.00 98.00 319 ALA A O 1
ATOM 2505 N N . ARG A 1 320 ? 4.766 7.821 1.655 1.00 96.31 320 ARG A N 1
ATOM 2506 C CA . ARG A 1 320 ? 6.149 8.015 1.183 1.00 96.31 320 ARG A CA 1
ATOM 2507 C C . ARG A 1 320 ? 6.170 8.648 -0.198 1.00 96.31 320 ARG A C 1
ATOM 2509 O O . ARG A 1 320 ? 5.868 7.988 -1.190 1.00 96.31 320 ARG A O 1
ATOM 2516 N N . TYR A 1 321 ? 6.615 9.899 -0.258 1.00 95.62 321 TYR A N 1
ATOM 2517 C CA . TYR A 1 321 ? 6.676 10.679 -1.493 1.00 95.62 321 TYR A CA 1
ATOM 2518 C C . TYR A 1 321 ? 8.023 10.497 -2.181 1.00 95.62 321 TYR A C 1
ATOM 2520 O O . TYR A 1 321 ? 8.971 11.252 -1.974 1.00 95.62 321 TYR A O 1
ATOM 2528 N N . TYR A 1 322 ? 8.125 9.457 -3.005 1.00 89.50 322 TYR A N 1
ATOM 2529 C CA . TYR A 1 322 ? 9.390 9.103 -3.652 1.00 89.50 322 TYR A CA 1
ATOM 2530 C C . TYR A 1 322 ? 9.848 10.120 -4.705 1.00 89.50 322 TYR A C 1
ATOM 2532 O O . TYR A 1 322 ? 11.035 10.186 -5.010 1.00 89.50 322 TYR A O 1
ATOM 2540 N N . ASN A 1 323 ? 8.919 10.917 -5.242 1.00 87.75 323 ASN A N 1
ATOM 2541 C CA . ASN A 1 323 ? 9.200 11.981 -6.205 1.00 87.75 323 ASN A CA 1
ATOM 2542 C C . ASN A 1 323 ? 9.209 13.386 -5.566 1.00 87.75 323 ASN A C 1
ATOM 2544 O O . ASN A 1 323 ? 9.096 14.387 -6.275 1.00 87.75 323 ASN A O 1
ATOM 2548 N N . GLY A 1 324 ? 9.287 13.477 -4.233 1.00 90.62 324 GLY A N 1
ATOM 2549 C CA . GLY A 1 324 ? 9.136 14.744 -3.513 1.00 90.62 324 GLY A CA 1
ATOM 2550 C C . GLY A 1 324 ? 7.795 15.430 -3.806 1.00 90.62 324 GLY A C 1
ATOM 2551 O O . GLY A 1 324 ? 6.785 14.761 -4.024 1.00 90.62 324 GLY A O 1
ATOM 2552 N N . TYR A 1 325 ? 7.806 16.766 -3.844 1.00 92.31 325 TYR A N 1
ATOM 2553 C CA . TYR A 1 325 ? 6.630 17.620 -4.090 1.00 92.31 325 TYR A CA 1
ATOM 2554 C C . TYR A 1 325 ? 6.451 18.002 -5.569 1.00 92.31 325 TYR A C 1
ATOM 2556 O O . TYR A 1 325 ? 5.868 19.032 -5.907 1.00 92.31 325 TYR A O 1
ATOM 2564 N N . ASN A 1 326 ? 7.007 17.200 -6.479 1.00 92.69 326 ASN A N 1
ATOM 2565 C CA . ASN A 1 326 ? 6.825 17.417 -7.909 1.00 92.69 326 ASN A CA 1
ATOM 2566 C C . ASN A 1 326 ? 5.411 17.009 -8.329 1.00 92.69 326 ASN A C 1
ATOM 2568 O O . ASN A 1 326 ? 4.909 15.964 -7.908 1.00 92.69 326 ASN A O 1
ATOM 2572 N N . LYS A 1 327 ? 4.801 17.805 -9.215 1.00 93.75 327 LYS A N 1
ATOM 2573 C CA . LYS A 1 327 ? 3.473 17.514 -9.768 1.00 93.75 327 LYS A CA 1
ATOM 2574 C C . LYS A 1 327 ? 3.433 16.123 -10.395 1.00 93.75 327 LYS A C 1
ATOM 2576 O O . LYS A 1 327 ? 4.332 15.753 -11.151 1.00 93.75 327 LYS A O 1
ATOM 2581 N N . MET A 1 328 ? 2.368 15.378 -10.118 1.00 89.44 328 MET A N 1
ATOM 2582 C CA . MET A 1 328 ? 2.210 14.007 -10.591 1.00 89.44 328 MET A CA 1
ATOM 2583 C C . MET A 1 328 ? 0.834 13.804 -11.216 1.00 89.44 328 MET A C 1
ATOM 2585 O O . MET A 1 328 ? -0.187 14.094 -10.600 1.00 89.44 328 MET A O 1
ATOM 2589 N N . ALA A 1 329 ? 0.797 13.308 -12.451 1.00 87.00 329 ALA A N 1
ATOM 2590 C CA . ALA A 1 329 ? -0.464 12.971 -13.097 1.00 87.00 329 ALA A CA 1
ATOM 2591 C C . ALA A 1 329 ? -1.080 11.719 -12.456 1.00 87.00 329 ALA A C 1
ATOM 2593 O O . ALA A 1 329 ? -0.370 10.782 -12.094 1.00 87.00 329 ALA A O 1
ATOM 2594 N N . ILE A 1 330 ? -2.409 11.678 -12.387 1.00 83.44 330 ILE A N 1
ATOM 2595 C CA . ILE A 1 330 ? -3.183 10.532 -11.888 1.00 83.44 330 ILE A CA 1
ATOM 2596 C C . ILE A 1 330 ? -2.834 9.190 -12.560 1.00 83.44 330 ILE A C 1
ATOM 2598 O O . ILE A 1 330 ? -2.861 8.142 -11.912 1.00 83.44 330 ILE A O 1
ATOM 2602 N N . SER A 1 331 ? -2.472 9.222 -13.845 1.00 79.50 331 SER A N 1
ATOM 2603 C CA . SER A 1 331 ? -2.101 8.045 -14.638 1.00 79.50 331 SER A CA 1
ATOM 2604 C C . SER A 1 331 ? -0.783 7.400 -14.199 1.00 79.50 331 SER A C 1
ATOM 2606 O O . SER A 1 331 ? -0.503 6.262 -14.572 1.00 79.50 331 SER A O 1
ATOM 2608 N N . ILE A 1 332 ? 0.028 8.091 -13.394 1.00 77.00 332 ILE A N 1
ATOM 2609 C CA . ILE A 1 332 ? 1.303 7.575 -12.902 1.00 77.00 332 ILE A CA 1
ATOM 2610 C C . ILE A 1 332 ? 1.049 6.607 -11.750 1.00 77.00 332 ILE A C 1
ATOM 2612 O O . ILE A 1 332 ? 0.570 6.988 -10.683 1.00 77.00 332 ILE A O 1
ATOM 2616 N N . ASN A 1 333 ? 1.376 5.331 -11.946 1.00 80.38 333 ASN A N 1
ATOM 2617 C CA . ASN A 1 333 ? 1.405 4.349 -10.864 1.00 80.38 333 ASN A CA 1
ATOM 2618 C C . ASN A 1 333 ? 2.622 4.559 -9.961 1.00 80.38 333 ASN A C 1
ATOM 2620 O O . ASN A 1 333 ? 3.693 4.921 -10.457 1.00 80.38 333 ASN A O 1
ATOM 2624 N N . PRO A 1 334 ? 2.479 4.340 -8.644 1.00 80.81 334 PRO A N 1
ATOM 2625 C CA . PRO A 1 334 ? 3.597 4.508 -7.743 1.00 80.81 334 PRO A CA 1
ATOM 2626 C C . PRO A 1 334 ? 4.662 3.445 -7.994 1.00 80.81 334 PRO A C 1
ATOM 2628 O O . PRO A 1 334 ? 4.372 2.300 -8.347 1.00 80.81 334 PRO A O 1
ATOM 2631 N N . ASN A 1 335 ? 5.921 3.831 -7.817 1.00 80.62 335 ASN A N 1
ATOM 2632 C CA . ASN A 1 335 ? 7.041 2.938 -8.068 1.00 80.62 335 ASN A CA 1
ATOM 2633 C C . ASN A 1 335 ? 7.306 2.046 -6.846 1.00 80.62 335 ASN A C 1
ATOM 2635 O O . ASN A 1 335 ? 7.910 2.490 -5.875 1.00 80.62 335 ASN A O 1
ATOM 2639 N N . GLU A 1 336 ? 6.918 0.773 -6.926 1.00 82.25 336 GLU A N 1
ATOM 2640 C CA . GLU A 1 336 ? 7.067 -0.231 -5.859 1.00 82.25 336 GLU A CA 1
ATOM 2641 C C . GLU A 1 336 ? 8.485 -0.359 -5.264 1.00 82.25 336 GLU A C 1
ATOM 2643 O O . GLU A 1 336 ? 8.625 -0.763 -4.111 1.00 82.25 336 GLU A O 1
ATOM 2648 N N . GLN A 1 337 ? 9.547 0.034 -5.983 1.00 79.56 337 GLN A N 1
ATOM 2649 C CA . GLN A 1 337 ? 10.911 0.106 -5.429 1.00 79.56 337 GLN A CA 1
ATOM 2650 C C . GLN A 1 337 ? 11.013 1.073 -4.237 1.00 79.56 337 GLN A C 1
ATOM 2652 O O . GLN A 1 337 ? 11.879 0.933 -3.373 1.00 79.56 337 GLN A O 1
ATOM 2657 N N . TYR A 1 338 ? 10.122 2.057 -4.188 1.00 82.81 338 TYR A N 1
ATOM 2658 C CA . TYR A 1 338 ? 10.023 3.040 -3.122 1.00 82.81 338 TYR A CA 1
ATOM 2659 C C . TYR A 1 338 ? 8.831 2.788 -2.203 1.00 82.81 338 TYR A C 1
ATOM 2661 O O . TYR A 1 338 ? 8.478 3.672 -1.427 1.00 82.81 338 TYR A O 1
ATOM 2669 N N . ASN A 1 339 ? 8.233 1.598 -2.232 1.00 88.00 339 ASN A N 1
ATOM 2670 C CA . ASN A 1 339 ? 7.121 1.279 -1.348 1.00 88.00 339 ASN A CA 1
ATOM 2671 C C . ASN A 1 339 ? 7.539 1.474 0.134 1.00 88.00 339 ASN A C 1
ATOM 2673 O O . ASN A 1 339 ? 8.624 1.025 0.529 1.00 88.00 339 ASN A O 1
ATOM 2677 N N . PRO A 1 340 ? 6.744 2.176 0.968 1.00 90.94 340 PRO A N 1
ATOM 2678 C CA . PRO A 1 340 ? 7.082 2.473 2.362 1.00 90.94 340 PRO A CA 1
ATOM 2679 C C . PRO A 1 340 ? 7.252 1.231 3.240 1.00 90.94 340 PRO A C 1
ATOM 2681 O O . PRO A 1 340 ? 7.957 1.315 4.247 1.00 90.94 340 PRO A O 1
ATOM 2684 N N . LYS A 1 341 ? 6.708 0.069 2.851 1.00 88.12 341 LYS A N 1
ATOM 2685 C CA . LYS A 1 341 ? 6.960 -1.209 3.544 1.00 88.12 341 LYS A CA 1
ATOM 2686 C C . LYS A 1 341 ? 8.450 -1.533 3.669 1.00 88.12 341 LYS A C 1
ATOM 2688 O O . LYS A 1 341 ? 8.911 -2.041 4.685 1.00 88.12 341 LYS A O 1
ATOM 2693 N N . LEU A 1 342 ? 9.234 -1.131 2.664 1.00 84.56 342 LEU A N 1
ATOM 2694 C CA . LEU A 1 342 ? 10.687 -1.322 2.623 1.00 84.56 342 LEU A CA 1
ATOM 2695 C C . LEU A 1 342 ? 11.437 -0.453 3.648 1.00 84.56 342 LEU A C 1
ATOM 2697 O O . LEU A 1 342 ? 12.629 -0.651 3.853 1.00 84.56 342 LEU A O 1
ATOM 2701 N N . MET A 1 343 ? 10.760 0.518 4.269 1.00 86.56 343 MET A N 1
ATOM 2702 C CA . MET A 1 343 ? 11.323 1.407 5.289 1.00 86.56 343 MET A CA 1
ATOM 2703 C C . MET A 1 343 ? 10.725 1.204 6.681 1.00 86.56 343 MET A C 1
ATOM 2705 O O . MET A 1 343 ? 11.191 1.851 7.616 1.00 86.56 343 MET A O 1
ATOM 2709 N N . THR A 1 344 ? 9.678 0.387 6.817 1.00 79.81 344 THR A N 1
ATOM 2710 C CA . THR A 1 344 ? 8.846 0.363 8.029 1.00 79.81 344 THR A CA 1
ATOM 2711 C C . THR A 1 344 ? 8.708 -1.010 8.682 1.00 79.81 344 THR A C 1
ATOM 2713 O O . THR A 1 344 ? 8.010 -1.110 9.673 1.00 79.81 344 THR A O 1
ATOM 2716 N N . GLU A 1 345 ? 9.362 -2.083 8.232 1.00 80.06 345 GLU A N 1
ATOM 2717 C CA . GLU A 1 345 ? 9.180 -3.456 8.785 1.00 80.06 345 GLU A CA 1
ATOM 2718 C C . GLU A 1 345 ? 7.724 -3.983 8.769 1.00 80.06 345 GLU A C 1
ATOM 2720 O O . GLU A 1 345 ? 7.489 -5.153 9.055 1.00 80.06 345 GLU A O 1
ATOM 2725 N N . ILE A 1 346 ? 6.750 -3.167 8.359 1.00 83.62 346 ILE A N 1
ATOM 2726 C CA . ILE A 1 346 ? 5.382 -3.563 8.057 1.00 83.62 346 ILE A CA 1
ATOM 2727 C C . ILE A 1 346 ? 5.401 -4.196 6.672 1.00 83.62 346 ILE A C 1
ATOM 2729 O O . ILE A 1 346 ? 5.446 -3.490 5.668 1.00 83.62 346 ILE A O 1
ATOM 2733 N N . SER A 1 347 ? 5.399 -5.526 6.602 1.00 72.94 347 SER A N 1
ATOM 2734 C CA . SER A 1 347 ? 5.399 -6.256 5.326 1.00 72.94 347 SER A CA 1
ATOM 2735 C C . SER A 1 347 ? 4.096 -6.079 4.541 1.00 72.94 347 SER A C 1
ATOM 2737 O O . SER A 1 347 ? 4.120 -6.033 3.307 1.00 72.94 347 SER A O 1
ATOM 2739 N N . ASP A 1 348 ? 2.994 -5.918 5.274 1.00 81.19 348 ASP A N 1
ATOM 2740 C CA . ASP A 1 348 ? 1.619 -5.952 4.789 1.00 81.19 348 ASP A CA 1
ATOM 2741 C C . ASP A 1 348 ? 0.969 -4.584 5.028 1.00 81.19 348 ASP A C 1
ATOM 2743 O O . ASP A 1 348 ? 0.478 -4.279 6.117 1.00 81.19 348 ASP A O 1
ATOM 2747 N N . ILE A 1 349 ? 1.021 -3.722 4.010 1.00 88.31 349 ILE A N 1
ATOM 2748 C CA . ILE A 1 349 ? 0.369 -2.407 4.042 1.00 88.31 349 ILE A CA 1
ATOM 2749 C C . ILE A 1 349 ? -0.963 -2.468 3.298 1.00 88.31 349 ILE A C 1
ATOM 2751 O O . ILE A 1 349 ? -1.074 -3.124 2.262 1.00 88.31 349 ILE A O 1
ATOM 2755 N N . TYR A 1 350 ? -1.967 -1.771 3.822 1.00 91.69 350 TYR A N 1
ATOM 2756 C CA . TYR A 1 350 ? -3.293 -1.660 3.217 1.00 91.69 350 TYR A CA 1
ATOM 2757 C C . TYR A 1 350 ? -3.306 -0.622 2.095 1.00 91.69 350 TYR A C 1
ATOM 2759 O O . TYR A 1 350 ? -3.891 -0.843 1.035 1.00 91.69 350 TYR A O 1
ATOM 2767 N N . ALA A 1 351 ? -2.637 0.511 2.312 1.00 94.12 351 ALA A N 1
ATOM 2768 C CA . ALA A 1 351 ? -2.561 1.594 1.343 1.00 94.12 351 ALA A CA 1
ATOM 2769 C C . ALA A 1 351 ? -1.201 2.296 1.376 1.00 94.12 351 ALA A C 1
ATOM 2771 O O . ALA A 1 351 ? -0.510 2.320 2.397 1.00 94.12 351 ALA A O 1
ATOM 2772 N N . TRP A 1 352 ? -0.834 2.899 0.248 1.00 95.56 352 TRP A N 1
ATOM 2773 C CA . TRP A 1 352 ? 0.331 3.769 0.125 1.00 95.56 352 TRP A CA 1
ATOM 2774 C C . TRP A 1 352 ? -0.076 5.127 -0.447 1.00 95.56 352 TRP A C 1
ATOM 2776 O O . TRP A 1 352 ? -0.478 5.198 -1.609 1.00 95.56 352 TRP A O 1
ATOM 2786 N N . GLN A 1 353 ? 0.096 6.194 0.338 1.00 98.06 353 GLN A N 1
ATOM 2787 C CA . GLN A 1 353 ? 0.070 7.575 -0.150 1.00 98.06 353 GLN A CA 1
ATOM 2788 C C . GLN A 1 353 ? 1.430 7.923 -0.764 1.00 98.06 353 GLN A C 1
ATOM 2790 O O . GLN A 1 353 ? 2.449 8.041 -0.072 1.00 98.06 353 GLN A O 1
ATOM 2795 N N . TYR A 1 354 ? 1.481 8.019 -2.087 1.00 95.62 354 TYR A N 1
ATOM 2796 C CA . TYR A 1 354 ? 2.743 8.071 -2.830 1.00 95.62 354 TYR A CA 1
ATOM 2797 C C . TYR A 1 354 ? 3.124 9.470 -3.311 1.00 95.62 354 TYR A C 1
ATOM 2799 O O . TYR A 1 354 ? 4.255 9.677 -3.758 1.00 95.62 354 TYR A O 1
ATOM 2807 N N . THR A 1 355 ? 2.215 10.437 -3.202 1.00 96.94 355 THR A N 1
ATOM 2808 C CA . THR A 1 355 ? 2.474 11.856 -3.460 1.00 96.94 355 THR A CA 1
ATOM 2809 C C . THR A 1 355 ? 1.381 12.720 -2.839 1.00 96.94 355 THR A C 1
ATOM 2811 O O . THR A 1 355 ? 0.230 12.297 -2.812 1.00 96.94 355 THR A O 1
ATOM 2814 N N . SER A 1 356 ? 1.740 13.941 -2.436 1.00 96.94 356 SER A N 1
ATOM 2815 C CA . SER A 1 356 ? 0.809 15.025 -2.085 1.00 96.94 356 SER A CA 1
ATOM 2816 C C . SER A 1 356 ? 0.610 16.064 -3.190 1.00 96.94 356 SER A C 1
ATOM 2818 O O . SER A 1 356 ? -0.032 17.097 -3.023 1.00 96.94 356 SER A O 1
ATOM 2820 N N . SER A 1 357 ? 1.234 15.836 -4.344 1.00 96.88 357 SER A N 1
ATOM 2821 C CA . SER A 1 357 ? 1.291 16.777 -5.466 1.00 96.88 357 SER A CA 1
ATOM 2822 C C . SER A 1 357 ? 0.591 16.214 -6.703 1.00 96.88 357 SER A C 1
ATOM 2824 O O . SER A 1 357 ? 0.926 16.555 -7.841 1.00 96.88 357 SER A O 1
ATOM 2826 N N . GLY A 1 358 ? -0.391 15.337 -6.492 1.00 96.81 358 GLY A N 1
ATOM 2827 C CA . GLY A 1 358 ? -1.236 14.790 -7.540 1.00 96.81 358 GLY A CA 1
ATOM 2828 C C . GLY A 1 358 ? -2.007 15.871 -8.283 1.00 96.81 358 GLY A C 1
ATOM 2829 O O . GLY A 1 358 ? -2.361 16.901 -7.715 1.00 96.81 358 GLY A O 1
ATOM 2830 N N . GLN A 1 359 ? -2.259 15.651 -9.568 1.00 96.00 359 GLN A N 1
ATOM 2831 C CA . GLN A 1 359 ? -3.065 16.521 -10.419 1.00 96.00 359 GLN A CA 1
ATOM 2832 C C . GLN A 1 359 ? -4.277 15.724 -10.905 1.00 96.00 359 GLN A C 1
ATOM 2834 O O . GLN A 1 359 ? -4.132 14.784 -11.692 1.00 96.00 359 GLN A O 1
ATOM 2839 N N . VAL A 1 360 ? -5.459 16.085 -10.402 1.00 95.44 360 VAL A N 1
ATOM 2840 C CA . VAL A 1 360 ? -6.728 15.403 -10.687 1.00 95.44 360 VAL A CA 1
ATOM 2841 C C . VAL A 1 360 ? -7.750 16.435 -11.135 1.00 95.44 360 VAL A C 1
ATOM 2843 O O . VAL A 1 360 ? -8.032 17.395 -10.420 1.00 95.44 360 VAL A O 1
ATOM 2846 N N . SER A 1 361 ? -8.324 16.233 -12.320 1.00 90.44 361 SER A N 1
ATOM 2847 C CA . SER A 1 361 ? -9.398 17.087 -12.826 1.00 90.44 361 SER A CA 1
ATOM 2848 C C . SER A 1 361 ? -10.567 17.124 -11.840 1.00 90.44 361 SER A C 1
ATOM 2850 O O . SER A 1 361 ? -11.040 16.086 -11.386 1.00 90.44 361 SER A O 1
ATOM 2852 N N . GLY A 1 362 ? -11.037 18.330 -11.518 1.00 92.00 362 GLY A N 1
ATOM 2853 C CA . GLY A 1 362 ? -12.096 18.554 -10.531 1.00 92.00 362 GLY A CA 1
ATOM 2854 C C . GLY A 1 362 ? -11.608 18.879 -9.119 1.00 92.00 362 GLY A C 1
ATOM 2855 O O . GLY A 1 362 ? -12.437 19.243 -8.288 1.00 92.00 362 GLY A O 1
ATOM 2856 N N . ILE A 1 363 ? -10.298 18.810 -8.854 1.00 96.88 363 ILE A N 1
ATOM 2857 C CA . ILE A 1 363 ? -9.682 19.241 -7.593 1.00 96.88 363 ILE A CA 1
ATOM 2858 C C . ILE A 1 363 ? -8.681 20.359 -7.892 1.00 96.88 363 ILE A C 1
ATOM 2860 O O . ILE A 1 363 ? -7.830 20.230 -8.770 1.00 96.88 363 ILE A O 1
ATOM 2864 N N . ASN A 1 364 ? -8.788 21.471 -7.166 1.00 90.56 364 ASN A N 1
ATOM 2865 C CA . ASN A 1 364 ? -7.875 22.598 -7.327 1.00 90.56 364 ASN A CA 1
ATOM 2866 C C . ASN A 1 364 ? -6.549 22.335 -6.600 1.00 90.56 364 ASN A C 1
ATOM 2868 O O . ASN A 1 364 ? -6.545 21.897 -5.452 1.00 90.56 364 ASN A O 1
ATOM 2872 N N . GLY A 1 365 ? -5.427 22.677 -7.237 1.00 92.25 365 GLY A N 1
ATOM 2873 C CA . GLY A 1 365 ? -4.097 22.545 -6.638 1.00 92.25 365 GLY A CA 1
ATOM 2874 C C . GLY A 1 365 ? -3.548 21.114 -6.645 1.00 92.25 365 GLY A C 1
ATOM 2875 O O . GLY A 1 365 ? -3.845 20.323 -7.539 1.00 92.25 365 GLY A O 1
ATOM 2876 N N . GLY A 1 366 ? -2.659 20.816 -5.696 1.00 94.31 366 GLY A N 1
ATOM 2877 C CA . GLY A 1 366 ? -2.155 19.463 -5.456 1.00 94.31 366 GLY A CA 1
ATOM 2878 C C . GLY A 1 366 ? -3.133 18.652 -4.606 1.00 94.31 366 GLY A C 1
ATOM 2879 O O . GLY A 1 366 ? -3.761 19.200 -3.700 1.00 94.31 366 GLY A O 1
ATOM 2880 N N . VAL A 1 367 ? -3.256 17.358 -4.894 1.00 98.00 367 VAL A N 1
ATOM 2881 C CA . VAL A 1 367 ? -4.034 16.415 -4.081 1.00 98.00 367 VAL A CA 1
ATOM 2882 C C . VAL A 1 367 ? -3.211 15.184 -3.735 1.00 98.00 367 VAL A C 1
ATOM 2884 O O . VAL A 1 367 ? -2.369 14.743 -4.525 1.00 98.00 367 VAL A O 1
ATOM 2887 N N . ASP A 1 368 ? -3.480 14.626 -2.564 1.00 98.50 368 ASP A N 1
ATOM 2888 C CA . ASP A 1 368 ? -2.883 13.383 -2.119 1.00 98.50 368 ASP A CA 1
ATOM 2889 C C . ASP A 1 368 ? -3.392 12.205 -2.958 1.00 98.50 368 ASP A C 1
ATOM 2891 O O . ASP A 1 368 ? -4.597 12.004 -3.147 1.00 98.50 368 ASP A O 1
ATOM 2895 N N . LEU A 1 369 ? -2.452 11.439 -3.517 1.00 97.50 369 LEU A N 1
ATOM 2896 C CA . LEU A 1 369 ? -2.752 10.240 -4.288 1.00 97.50 369 LEU A CA 1
ATOM 2897 C C . LEU A 1 369 ? -2.274 8.994 -3.563 1.00 97.50 369 LEU A C 1
ATOM 2899 O O . LEU A 1 369 ? -1.127 8.883 -3.119 1.00 97.50 369 LEU A O 1
ATOM 2903 N N . ASN A 1 370 ? -3.161 8.010 -3.573 1.00 97.31 370 ASN A N 1
ATOM 2904 C CA . ASN A 1 370 ? -3.013 6.739 -2.903 1.00 97.31 370 ASN A CA 1
ATOM 2905 C C . ASN A 1 370 ? -3.189 5.585 -3.874 1.00 97.31 370 ASN A C 1
ATOM 2907 O O . ASN A 1 370 ? -3.903 5.676 -4.881 1.00 97.31 370 ASN A O 1
ATOM 2911 N N . VAL A 1 371 ? -2.558 4.475 -3.525 1.00 91.81 371 VAL A N 1
ATOM 2912 C CA . VAL A 1 371 ? -2.953 3.160 -4.007 1.00 91.81 371 VAL A CA 1
ATOM 2913 C C . VAL A 1 371 ? -3.441 2.321 -2.842 1.00 91.81 371 VAL A C 1
ATOM 2915 O O . VAL A 1 371 ? -2.792 2.283 -1.797 1.00 91.81 371 VAL A O 1
ATOM 2918 N N . ILE A 1 372 ? -4.580 1.662 -3.025 1.00 89.12 372 ILE A N 1
ATOM 2919 C CA . ILE A 1 372 ? -5.123 0.701 -2.067 1.00 89.12 372 ILE A CA 1
ATOM 2920 C C . ILE A 1 372 ? -4.758 -0.700 -2.552 1.00 89.12 372 ILE A C 1
ATOM 2922 O O . ILE A 1 372 ? -5.079 -1.085 -3.677 1.00 89.12 372 ILE A O 1
ATOM 2926 N N . TYR A 1 373 ? -4.066 -1.443 -1.693 1.00 82.06 373 TYR A N 1
ATOM 2927 C CA . TYR A 1 373 ? -3.768 -2.863 -1.878 1.00 82.06 373 TYR A CA 1
ATOM 2928 C C . TYR A 1 373 ? -4.864 -3.751 -1.280 1.00 82.06 373 TYR A C 1
ATOM 2930 O O . TYR A 1 373 ? -5.078 -4.861 -1.766 1.00 82.06 373 TYR A O 1
ATOM 2938 N N . GLY A 1 374 ? -5.558 -3.250 -0.253 1.00 76.00 374 GLY A N 1
ATOM 2939 C CA . GLY A 1 374 ? -6.512 -4.015 0.547 1.00 76.00 374 GLY A CA 1
ATOM 2940 C C . GLY A 1 374 ? -5.820 -4.820 1.648 1.00 76.00 374 GLY A C 1
ATOM 2941 O O . GLY A 1 374 ? -4.640 -4.617 1.937 1.00 76.00 374 GLY A O 1
ATOM 2942 N N . ASP A 1 375 ? -6.547 -5.739 2.278 1.00 65.12 375 ASP A N 1
ATOM 2943 C CA . ASP A 1 375 ? -5.983 -6.609 3.311 1.00 65.12 375 ASP A CA 1
ATOM 2944 C C . ASP A 1 375 ? -4.953 -7.570 2.682 1.00 65.12 375 ASP A C 1
ATOM 2946 O O . ASP A 1 375 ? -5.296 -8.500 1.955 1.00 65.12 375 ASP A O 1
ATOM 2950 N N . THR A 1 376 ? -3.664 -7.316 2.933 1.00 45.66 376 THR A N 1
ATOM 2951 C CA . THR A 1 376 ? -2.520 -8.001 2.297 1.00 45.66 376 THR A CA 1
ATOM 2952 C C . THR A 1 376 ? -2.088 -9.292 2.993 1.00 45.66 376 THR A C 1
ATOM 2954 O O . THR A 1 376 ? -1.206 -9.986 2.482 1.00 45.66 376 THR A O 1
ATOM 2957 N N . LYS A 1 377 ? -2.750 -9.686 4.095 1.00 34.59 377 LYS A N 1
ATOM 2958 C CA . LYS A 1 377 ? -2.607 -11.037 4.656 1.00 34.59 377 LYS A CA 1
ATOM 2959 C C . LYS A 1 377 ? -2.939 -12.028 3.551 1.00 34.59 377 LYS A C 1
ATOM 2961 O O . LYS A 1 377 ? -4.074 -12.053 3.081 1.00 34.59 377 LYS A O 1
ATOM 2966 N N . SER A 1 378 ? -1.940 -12.812 3.139 1.00 26.44 378 SER A N 1
ATOM 2967 C CA . SER A 1 378 ? -2.072 -13.841 2.107 1.00 26.44 378 SER A CA 1
ATOM 2968 C C . SER A 1 378 ? -3.345 -14.643 2.337 1.00 26.44 378 SER A C 1
ATOM 2970 O O . SER A 1 378 ? -3.415 -15.523 3.194 1.00 26.44 378 SER A O 1
ATOM 2972 N N . SER A 1 379 ? -4.357 -14.322 1.539 1.00 25.23 379 SER A N 1
ATOM 2973 C CA . SER A 1 379 ? -5.447 -15.230 1.272 1.00 25.23 379 SER A CA 1
ATOM 2974 C C . SER A 1 379 ? -4.792 -16.438 0.624 1.00 25.23 379 SER A C 1
ATOM 2976 O O . SER A 1 379 ? -4.262 -16.333 -0.484 1.00 25.23 379 SER A O 1
ATOM 2978 N N . ALA A 1 380 ? -4.785 -17.575 1.320 1.00 26.16 380 ALA A N 1
ATOM 2979 C CA . ALA A 1 380 ? -4.696 -18.853 0.639 1.00 26.16 380 ALA A CA 1
ATOM 2980 C C . ALA A 1 380 ? -5.732 -18.797 -0.491 1.00 26.16 380 ALA A C 1
ATOM 2982 O O . ALA A 1 380 ? -6.920 -18.629 -0.221 1.00 26.16 380 ALA A O 1
ATOM 2983 N N . THR A 1 381 ? -5.228 -18.777 -1.723 1.00 24.72 381 THR A N 1
ATOM 2984 C CA . THR A 1 381 ? -5.931 -18.751 -3.010 1.00 24.72 381 THR A CA 1
ATOM 2985 C C . THR A 1 381 ? -7.441 -18.989 -2.910 1.00 24.72 381 THR A C 1
ATOM 2987 O O . THR A 1 381 ? -7.927 -20.110 -3.032 1.00 24.72 381 THR A O 1
ATOM 2990 N N . GLN A 1 382 ? -8.201 -17.907 -2.737 1.00 24.34 382 GLN A N 1
ATOM 2991 C CA . GLN A 1 382 ? -9.623 -17.882 -3.059 1.00 24.34 382 GLN A CA 1
ATOM 2992 C C . GLN A 1 382 ? -9.721 -17.418 -4.510 1.00 24.34 382 GLN A C 1
ATOM 2994 O O . GLN A 1 382 ? -9.728 -16.223 -4.808 1.00 24.34 382 GLN A O 1
ATOM 2999 N N . ASN A 1 383 ? -9.728 -18.387 -5.428 1.00 24.69 383 ASN A N 1
ATOM 3000 C CA . ASN A 1 383 ? -10.249 -18.153 -6.767 1.00 24.69 383 ASN A CA 1
ATOM 3001 C C . ASN A 1 383 ? -11.662 -17.588 -6.610 1.00 24.69 383 ASN A C 1
ATOM 3003 O O . ASN A 1 383 ? -12.493 -18.175 -5.917 1.00 24.69 383 ASN A O 1
ATOM 3007 N N . SER A 1 384 ? -11.914 -16.452 -7.248 1.00 26.42 384 SER A N 1
ATOM 3008 C CA . SER A 1 384 ? -13.225 -15.834 -7.391 1.00 26.42 384 SER A CA 1
ATOM 3009 C C . SER A 1 384 ? -14.165 -16.797 -8.124 1.00 26.42 384 SER A C 1
ATOM 3011 O O . SER A 1 384 ? -14.306 -16.770 -9.342 1.00 26.42 384 SER A O 1
ATOM 3013 N N . SER A 1 385 ? -14.799 -17.681 -7.357 1.00 28.84 385 SER A N 1
ATOM 3014 C CA . SER A 1 385 ? -16.090 -18.271 -7.695 1.00 28.84 385 SER A CA 1
ATOM 3015 C C . SER A 1 385 ? -17.192 -17.253 -7.376 1.00 28.84 385 SER A C 1
ATOM 3017 O O . SER A 1 385 ? -16.981 -16.386 -6.523 1.00 28.84 385 SER A O 1
ATOM 3019 N N . PRO A 1 386 ? -18.345 -17.314 -8.065 1.00 33.56 386 PRO A N 1
ATOM 3020 C CA . PRO A 1 386 ? -19.407 -16.319 -7.950 1.00 33.56 386 PRO A CA 1
ATOM 3021 C C . PRO A 1 386 ? -19.776 -16.091 -6.484 1.00 33.56 386 PRO A C 1
ATOM 3023 O O . PRO A 1 386 ? -19.913 -17.050 -5.722 1.00 33.56 386 PRO A O 1
ATOM 3026 N N . ALA A 1 387 ? -19.891 -14.816 -6.098 1.00 41.72 387 ALA A N 1
ATOM 3027 C CA . ALA A 1 387 ? -20.162 -14.398 -4.730 1.00 41.72 387 ALA A CA 1
ATOM 3028 C C . ALA A 1 387 ? -21.327 -15.206 -4.145 1.00 41.72 387 ALA A C 1
ATOM 3030 O O . ALA A 1 387 ? -22.464 -15.128 -4.615 1.00 41.72 387 ALA A O 1
ATOM 3031 N N . ILE A 1 388 ? -21.025 -16.006 -3.124 1.00 51.19 388 ILE A N 1
ATOM 3032 C CA . ILE A 1 388 ? -22.021 -16.740 -2.354 1.00 51.19 388 ILE A CA 1
ATOM 3033 C C . ILE A 1 388 ? -22.874 -15.679 -1.652 1.00 51.19 388 ILE A C 1
ATOM 3035 O O . ILE A 1 388 ? -22.395 -15.001 -0.746 1.00 51.19 388 ILE A O 1
ATOM 3039 N N . GLN A 1 389 ? -24.118 -15.494 -2.098 1.00 53.84 389 GLN A N 1
ATOM 3040 C CA . GLN A 1 389 ? -25.053 -14.567 -1.462 1.00 53.84 389 GLN A CA 1
ATOM 3041 C C . GLN A 1 389 ? -25.400 -15.080 -0.062 1.00 53.84 389 GLN A C 1
ATOM 3043 O O . GLN A 1 389 ? -26.210 -15.994 0.101 1.00 53.84 389 GLN A O 1
ATOM 3048 N N . GLU A 1 390 ? -24.758 -14.506 0.949 1.00 72.19 390 GLU A N 1
ATOM 3049 C CA . GLU A 1 390 ? -25.033 -14.800 2.347 1.00 72.19 390 GLU A CA 1
ATOM 3050 C C . GLU A 1 390 ? -26.019 -13.801 2.951 1.00 72.19 390 GLU A C 1
ATOM 3052 O O . GLU A 1 390 ? -25.961 -12.601 2.693 1.00 72.19 390 GLU A O 1
ATOM 3057 N N . THR A 1 391 ? -26.894 -14.282 3.831 1.00 71.69 391 THR A N 1
ATOM 3058 C CA . THR A 1 391 ? -27.712 -13.423 4.697 1.00 71.69 391 THR A CA 1
ATOM 3059 C C . THR A 1 391 ? -27.203 -13.532 6.125 1.00 71.69 391 THR A C 1
ATOM 3061 O O . THR A 1 391 ? -27.238 -14.617 6.709 1.00 71.69 391 THR A O 1
ATOM 3064 N N . VAL A 1 392 ? -26.741 -12.420 6.700 1.00 69.62 392 VAL A N 1
ATOM 3065 C CA . VAL A 1 392 ? -26.246 -12.383 8.083 1.00 69.62 392 VAL A CA 1
ATOM 3066 C C . VAL A 1 392 ? -27.372 -12.746 9.050 1.00 69.62 392 VAL A C 1
ATOM 3068 O O . VAL A 1 392 ? -28.474 -12.203 8.983 1.00 69.62 392 VAL A O 1
ATOM 3071 N N . ILE A 1 393 ? -27.082 -13.665 9.966 1.00 72.31 393 ILE A N 1
ATOM 3072 C CA . ILE A 1 393 ? -27.975 -14.069 11.051 1.00 72.31 393 ILE A CA 1
ATOM 3073 C C . ILE A 1 393 ? -27.186 -14.138 12.361 1.00 72.31 393 ILE A C 1
ATOM 3075 O O . ILE A 1 393 ? -25.967 -14.236 12.362 1.00 72.31 393 ILE A O 1
ATOM 3079 N N . ALA A 1 394 ? -27.873 -14.094 13.496 1.00 70.31 394 ALA A N 1
ATOM 3080 C CA . ALA A 1 394 ? -27.255 -14.295 14.805 1.00 70.31 394 ALA A CA 1
ATOM 3081 C C . ALA A 1 394 ? -28.143 -15.232 15.627 1.00 70.31 394 ALA A C 1
ATOM 3083 O O . ALA A 1 394 ? -28.945 -14.792 16.452 1.00 70.31 394 ALA A O 1
ATOM 3084 N N . ILE A 1 395 ? -28.053 -16.526 15.314 1.00 78.62 395 ILE A N 1
ATOM 3085 C CA . ILE A 1 395 ? -28.852 -17.591 15.934 1.00 78.62 395 ILE A CA 1
ATOM 3086 C C . ILE A 1 395 ? -27.897 -18.624 16.525 1.00 78.62 395 ILE A C 1
ATOM 3088 O O . ILE A 1 395 ? -26.899 -18.967 15.892 1.00 78.62 395 ILE A O 1
ATOM 3092 N N . LEU A 1 396 ? -28.199 -19.139 17.715 1.00 84.88 396 LEU A N 1
ATOM 3093 C CA . LEU A 1 396 ? -27.486 -20.285 18.262 1.00 84.88 396 LEU A CA 1
ATOM 3094 C C . LEU A 1 396 ? -28.130 -21.559 17.697 1.00 84.88 396 LEU A C 1
ATOM 3096 O O . LEU A 1 396 ? -29.342 -21.745 17.796 1.00 84.88 396 LEU A O 1
ATOM 3100 N N . GLY A 1 397 ? -27.345 -22.410 17.046 1.00 90.19 397 GLY A N 1
ATOM 3101 C CA . GLY A 1 397 ? -27.771 -23.709 16.532 1.00 90.19 397 GLY A CA 1
ATOM 3102 C C . GLY A 1 397 ? -27.322 -24.841 17.451 1.00 90.19 397 GLY A C 1
ATOM 3103 O O . GLY A 1 397 ? -26.299 -24.721 18.117 1.00 90.19 397 GLY A O 1
ATOM 3104 N N . LYS A 1 398 ? -28.062 -25.949 17.469 1.00 91.56 398 LYS A N 1
ATOM 3105 C CA . LYS A 1 398 ? -27.675 -27.206 18.125 1.00 91.56 398 LYS A CA 1
ATOM 3106 C C . LYS A 1 398 ? -27.409 -28.261 17.056 1.00 91.56 398 LYS A C 1
ATOM 3108 O O . LYS A 1 398 ? -28.247 -28.469 16.174 1.00 91.56 398 LYS A O 1
ATOM 3113 N N . ILE A 1 399 ? -26.251 -28.917 17.121 1.00 94.25 399 ILE A N 1
ATOM 3114 C CA . ILE A 1 399 ? -25.887 -29.966 16.162 1.00 94.25 399 ILE A CA 1
ATOM 3115 C C . ILE A 1 399 ? -26.757 -31.206 16.388 1.00 94.25 399 ILE A C 1
ATOM 3117 O O . ILE A 1 399 ? -26.713 -31.820 17.454 1.00 94.25 399 ILE A O 1
ATOM 3121 N N . ASN A 1 400 ? -27.521 -31.598 15.370 1.00 93.44 400 ASN A N 1
ATOM 3122 C CA . ASN A 1 400 ? -28.495 -32.685 15.423 1.00 93.44 400 ASN A CA 1
ATOM 3123 C C . ASN A 1 400 ? -28.223 -33.743 14.341 1.00 93.44 400 ASN A C 1
ATOM 3125 O O . ASN A 1 400 ? -28.953 -33.878 13.359 1.00 93.44 400 ASN A O 1
ATOM 3129 N N . THR A 1 401 ? -27.133 -34.490 14.507 1.00 91.88 401 THR A N 1
ATOM 3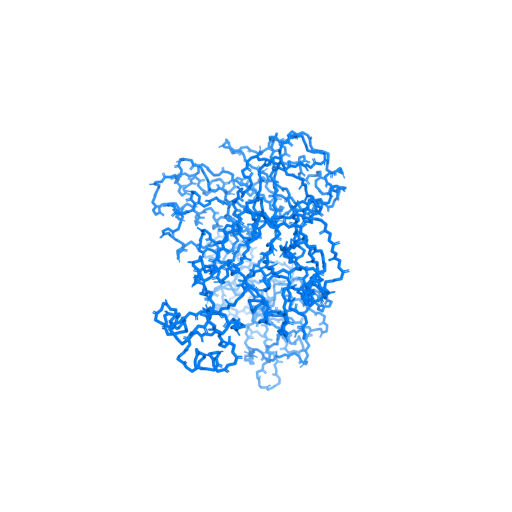130 C CA . THR A 1 401 ? -26.790 -35.642 13.661 1.00 91.88 401 THR A CA 1
ATOM 3131 C C . THR A 1 401 ? -27.422 -36.927 14.215 1.00 91.88 401 THR A C 1
ATOM 3133 O O . THR A 1 401 ? -27.579 -37.090 15.428 1.00 91.88 401 THR A O 1
ATOM 3136 N N . LYS A 1 402 ? -27.767 -37.891 13.344 1.00 87.38 402 LYS A N 1
ATOM 3137 C CA . LYS A 1 402 ? -28.246 -39.220 13.786 1.00 87.38 402 LYS A CA 1
ATOM 3138 C C . LYS A 1 402 ? -27.157 -39.936 14.598 1.00 87.38 402 LYS A C 1
ATOM 3140 O O . LYS A 1 402 ? -27.402 -40.345 15.734 1.00 87.38 402 LYS A O 1
ATOM 3145 N N . SE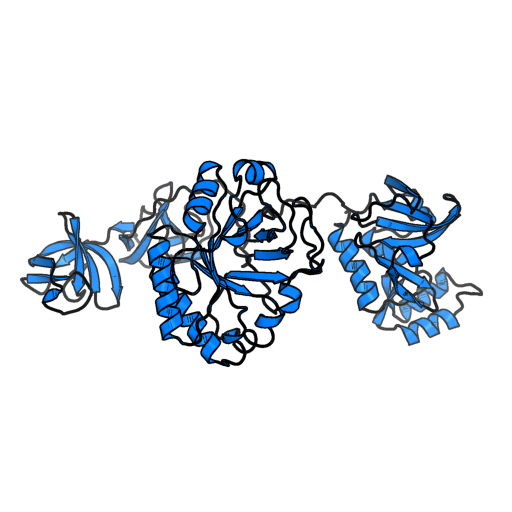R A 1 403 ? -25.939 -39.962 14.066 1.00 81.94 403 SER A N 1
ATOM 3146 C CA . SER A 1 403 ? -24.717 -40.460 14.702 1.00 81.94 403 SER A CA 1
ATOM 3147 C C . SER A 1 403 ? -23.505 -39.642 14.228 1.00 81.94 403 SER A C 1
ATOM 3149 O O . SER A 1 403 ? -23.558 -39.006 13.175 1.00 81.94 403 SER A O 1
ATOM 3151 N N . GLY A 1 404 ? -22.423 -39.639 15.013 1.00 89.62 404 GLY A N 1
ATOM 3152 C CA . GLY A 1 404 ? -21.162 -38.973 14.663 1.00 89.62 404 GLY A CA 1
ATOM 3153 C C . GLY A 1 404 ? -21.168 -37.441 14.759 1.00 89.62 404 GLY A C 1
ATOM 3154 O O . GLY A 1 404 ? -22.150 -36.816 15.166 1.00 89.62 404 GLY A O 1
ATOM 3155 N N . ASN A 1 405 ? -20.033 -36.844 14.391 1.00 93.19 405 ASN A N 1
ATOM 3156 C CA . ASN A 1 405 ? -19.823 -35.395 14.373 1.00 93.19 405 ASN A CA 1
ATOM 3157 C C . ASN A 1 405 ? -20.320 -34.774 13.058 1.00 93.19 405 ASN A C 1
ATOM 3159 O O . ASN A 1 405 ? -20.378 -35.438 12.023 1.00 93.19 405 ASN A O 1
ATOM 3163 N N . LEU A 1 406 ? -20.630 -33.478 13.083 1.00 94.88 406 LEU A N 1
ATOM 3164 C CA . LEU A 1 406 ? -20.911 -32.698 11.882 1.00 94.88 406 LEU A CA 1
ATOM 3165 C C . LEU A 1 406 ? -19.620 -32.083 11.343 1.00 94.88 406 LEU A C 1
ATOM 3167 O O . LEU A 1 406 ? -18.964 -31.313 12.039 1.00 94.88 406 LEU A O 1
ATOM 3171 N N . ASN A 1 407 ? -19.276 -32.383 10.094 1.00 95.19 407 ASN A N 1
ATOM 3172 C CA . ASN A 1 407 ? -18.106 -31.802 9.438 1.00 95.19 407 ASN A CA 1
ATOM 3173 C C . ASN A 1 407 ? -18.267 -30.292 9.217 1.00 95.19 407 ASN A C 1
ATOM 3175 O O . ASN A 1 407 ? -19.302 -29.834 8.729 1.00 95.19 407 ASN A O 1
ATOM 3179 N N . ILE A 1 408 ? -17.199 -29.552 9.507 1.00 89.19 408 ILE A N 1
ATOM 3180 C CA . ILE A 1 408 ? -17.015 -28.154 9.123 1.00 89.19 408 ILE A CA 1
ATOM 3181 C C . ILE A 1 408 ? -16.274 -28.140 7.791 1.00 89.19 408 ILE A C 1
ATOM 3183 O O . ILE A 1 408 ? -15.268 -28.834 7.628 1.00 89.19 408 ILE A O 1
ATOM 3187 N N . ARG A 1 409 ? -16.765 -27.355 6.838 1.00 87.00 409 ARG A N 1
ATOM 3188 C CA . ARG A 1 409 ? -16.238 -27.285 5.479 1.00 87.00 409 ARG A CA 1
ATOM 3189 C C . ARG A 1 409 ? -15.755 -25.893 5.103 1.00 87.00 409 ARG A C 1
ATOM 3191 O O . ARG A 1 409 ? -16.230 -24.893 5.638 1.00 87.00 409 ARG A O 1
ATOM 3198 N N . SER A 1 410 ? -14.821 -25.841 4.161 1.00 67.69 410 SER A N 1
ATOM 3199 C CA . SER A 1 410 ? -14.249 -24.593 3.643 1.00 67.69 410 SER A CA 1
ATOM 3200 C C . SER A 1 410 ? -15.201 -23.788 2.749 1.00 67.69 410 SER A C 1
ATOM 3202 O O . SER A 1 410 ? -15.001 -22.585 2.604 1.00 67.69 410 SER A O 1
ATOM 3204 N N . ALA A 1 411 ? -16.255 -24.405 2.198 1.00 75.06 411 ALA A N 1
ATOM 3205 C CA . ALA A 1 411 ? -17.301 -23.746 1.407 1.00 75.06 411 ALA A CA 1
ATOM 3206 C C . ALA A 1 411 ? -18.686 -24.399 1.657 1.00 75.06 411 ALA A C 1
ATOM 3208 O O . ALA A 1 411 ? -18.743 -25.530 2.150 1.00 75.06 411 ALA A O 1
ATOM 3209 N N . PRO A 1 412 ? -19.819 -23.745 1.322 1.00 83.56 412 PRO A N 1
ATOM 3210 C CA . PRO A 1 412 ? -21.171 -24.266 1.561 1.00 83.56 412 PRO A CA 1
ATOM 3211 C C . PRO A 1 412 ? -21.579 -25.335 0.531 1.00 83.56 412 PRO A C 1
ATOM 3213 O O . PRO A 1 412 ? -22.560 -25.203 -0.195 1.00 83.56 412 PRO A O 1
ATOM 3216 N N . ASN A 1 413 ? -20.786 -26.397 0.416 1.00 82.94 413 ASN A N 1
ATOM 3217 C CA . ASN A 1 413 ? -21.070 -27.560 -0.419 1.00 82.94 413 ASN A CA 1
ATOM 3218 C C . ASN A 1 413 ? -20.334 -28.799 0.111 1.00 82.94 413 ASN A C 1
ATOM 3220 O O . ASN A 1 413 ? -19.302 -28.696 0.776 1.00 82.94 413 ASN A O 1
ATOM 3224 N N . SER A 1 414 ? -20.846 -29.989 -0.207 1.00 84.88 414 SER A N 1
ATOM 3225 C CA . SER A 1 414 ? -20.324 -31.273 0.281 1.00 84.88 414 SER A CA 1
ATOM 3226 C C . SER A 1 414 ? -19.017 -31.725 -0.378 1.00 84.88 414 SER A C 1
ATOM 3228 O O . SER A 1 414 ? -18.351 -32.601 0.171 1.00 84.88 414 SER A O 1
ATOM 3230 N N . SER A 1 415 ? -18.636 -31.139 -1.514 1.00 80.38 415 SER A N 1
ATOM 3231 C CA . SER A 1 415 ? -17.366 -31.411 -2.201 1.00 80.38 415 SER A CA 1
ATOM 3232 C C . SER A 1 415 ? -16.177 -30.643 -1.623 1.00 80.38 415 SER A C 1
ATOM 3234 O O . SER A 1 415 ? -15.034 -30.996 -1.897 1.00 80.38 415 SER A O 1
ATOM 3236 N N . SER A 1 416 ? -16.417 -29.595 -0.832 1.00 69.69 416 SER A N 1
ATOM 3237 C CA . SER A 1 416 ? -15.345 -28.763 -0.288 1.00 69.69 416 SER A CA 1
ATOM 3238 C C . SER A 1 416 ? -14.612 -29.441 0.866 1.00 69.69 416 SER A C 1
ATOM 3240 O O . SER A 1 416 ? -15.155 -30.322 1.546 1.00 69.69 416 SER A O 1
ATOM 3242 N N . SER A 1 417 ? -13.360 -29.028 1.079 1.00 74.44 417 SER A N 1
ATOM 3243 C CA . SER A 1 417 ? -12.478 -29.640 2.070 1.00 74.44 417 SER A CA 1
ATOM 3244 C C . SER A 1 417 ? -13.077 -29.583 3.474 1.00 74.44 417 SER A C 1
ATOM 3246 O O . SER A 1 417 ? -13.643 -28.572 3.894 1.00 74.44 417 SER A O 1
ATOM 3248 N N . ILE A 1 418 ? -12.947 -30.693 4.202 1.00 89.62 418 ILE A N 1
ATOM 3249 C CA . ILE A 1 418 ? -13.303 -30.766 5.618 1.00 89.62 418 ILE A CA 1
ATOM 3250 C C . ILE A 1 418 ? -12.163 -30.116 6.400 1.00 89.62 418 ILE A C 1
ATOM 3252 O O . ILE A 1 418 ? -11.015 -30.533 6.282 1.00 89.62 418 ILE A O 1
ATOM 3256 N N . ILE A 1 419 ? -12.488 -29.092 7.180 1.00 74.94 419 ILE A N 1
ATOM 3257 C CA . ILE A 1 419 ? -11.525 -28.284 7.944 1.00 74.94 419 ILE A CA 1
ATOM 3258 C C . ILE A 1 419 ? -11.720 -28.412 9.459 1.00 74.94 419 ILE A C 1
ATOM 3260 O O . ILE A 1 419 ? -11.005 -27.794 10.240 1.00 74.94 419 ILE A O 1
ATOM 3264 N N . GLY A 1 420 ? -12.693 -29.215 9.889 1.00 90.56 420 GLY A N 1
ATOM 3265 C CA . GLY A 1 420 ? -12.965 -29.480 11.296 1.00 90.56 420 GLY A CA 1
ATOM 3266 C C . GLY A 1 420 ? -14.250 -30.275 11.488 1.00 90.56 420 GLY A C 1
ATOM 3267 O O . GLY A 1 420 ? -14.857 -30.745 10.525 1.00 90.56 420 GLY A O 1
ATOM 3268 N N . SER A 1 421 ? -14.691 -30.407 12.737 1.00 94.31 421 SER A N 1
ATOM 3269 C CA . SER A 1 421 ? -16.011 -30.953 13.054 1.00 94.31 421 SER A CA 1
ATOM 3270 C C . SER A 1 421 ? -16.577 -30.380 14.358 1.00 94.31 421 SER A C 1
ATOM 3272 O O . SER A 1 421 ? -15.812 -29.963 15.227 1.00 94.31 421 SER A O 1
ATOM 3274 N N . TYR A 1 422 ? -17.903 -30.380 14.485 1.00 94.06 422 TYR A N 1
ATOM 3275 C CA . TYR A 1 422 ? -18.630 -30.133 15.732 1.00 94.06 422 TYR A CA 1
ATOM 3276 C C . TYR A 1 422 ? -19.253 -31.431 16.246 1.00 94.06 422 TYR A C 1
ATOM 3278 O O . TYR A 1 422 ? -19.720 -32.261 15.460 1.00 94.06 422 TYR A O 1
ATOM 3286 N N . LYS A 1 423 ? -19.290 -31.613 17.565 1.00 94.75 423 LYS A N 1
ATOM 3287 C CA . LYS A 1 423 ? -19.867 -32.813 18.182 1.00 94.75 423 LYS A CA 1
ATOM 3288 C C . LYS A 1 423 ? -21.395 -32.776 18.133 1.00 94.75 423 LYS A C 1
ATOM 3290 O O . LYS A 1 423 ? -22.012 -31.712 18.148 1.00 94.75 423 LYS A O 1
ATOM 3295 N N . LYS A 1 424 ? -22.031 -33.952 18.121 1.00 91.50 424 LYS A N 1
ATOM 3296 C CA . LYS A 1 424 ? -23.489 -34.064 18.292 1.00 91.50 424 LYS A CA 1
ATOM 3297 C C . LYS A 1 424 ? -23.919 -33.390 19.600 1.00 91.50 424 LYS A C 1
ATOM 3299 O O . LYS A 1 424 ? -23.324 -33.637 20.645 1.00 91.50 424 LYS A O 1
ATOM 3304 N N . GLY A 1 425 ? -24.958 -32.560 19.535 1.00 88.44 425 GLY A N 1
ATOM 3305 C CA . GLY A 1 425 ? -25.492 -31.802 20.668 1.00 88.44 425 GLY A CA 1
ATOM 3306 C C . GLY A 1 425 ? -24.744 -30.507 20.992 1.00 88.44 425 GLY A C 1
ATOM 3307 O O . GLY A 1 425 ? -25.222 -29.747 21.830 1.00 88.44 425 GLY A O 1
ATOM 3308 N N . GLU A 1 426 ? -23.615 -30.226 20.334 1.00 90.88 426 GLU A N 1
ATOM 3309 C CA . GLU A 1 426 ? -22.855 -28.995 20.552 1.00 90.88 426 GLU A CA 1
ATOM 3310 C C . GLU A 1 426 ? -23.665 -27.764 20.118 1.00 90.88 426 GLU A C 1
ATOM 3312 O O . GLU A 1 426 ? -24.392 -27.795 19.119 1.00 90.88 426 GLU A O 1
ATOM 3317 N N . LEU A 1 427 ? -23.545 -26.681 20.889 1.00 88.44 427 LEU A N 1
ATOM 3318 C CA . LEU A 1 427 ? -24.113 -25.384 20.543 1.00 88.44 427 LEU A CA 1
ATOM 3319 C C . LEU A 1 427 ? -23.119 -24.588 19.702 1.00 88.44 427 LEU A C 1
ATOM 3321 O O . LEU A 1 427 ? -21.962 -24.429 20.081 1.00 88.44 427 LEU A O 1
ATOM 3325 N N . VAL A 1 428 ? -23.587 -24.053 18.578 1.00 88.81 428 VAL A N 1
ATOM 3326 C CA . VAL A 1 428 ? -22.758 -23.341 17.601 1.00 88.81 428 VAL A CA 1
ATOM 3327 C C . VAL A 1 428 ? -23.391 -22.009 17.225 1.00 88.81 428 VAL A C 1
ATOM 3329 O O . VAL A 1 428 ? -24.602 -21.918 17.021 1.00 88.81 428 VAL A O 1
ATOM 3332 N N . GLN A 1 429 ? -22.589 -20.951 17.117 1.00 87.25 429 GLN A N 1
ATOM 3333 C CA . GLN A 1 429 ? -23.088 -19.662 16.645 1.00 87.25 429 GLN A CA 1
ATOM 3334 C C . GLN A 1 429 ? -23.211 -19.685 15.118 1.00 87.25 429 GLN A C 1
ATOM 3336 O O . GLN A 1 429 ? -22.215 -19.796 14.406 1.00 87.25 429 GLN A O 1
ATOM 3341 N N . LEU A 1 430 ? -24.435 -19.534 14.614 1.00 85.56 430 LEU A N 1
ATOM 3342 C CA . LEU A 1 430 ? -24.709 -19.342 13.193 1.00 85.56 430 LEU A CA 1
ATOM 3343 C C . LEU A 1 430 ? -24.663 -17.841 12.900 1.00 85.56 430 LEU A C 1
ATOM 3345 O O . LEU A 1 430 ? -25.416 -17.070 13.504 1.00 85.56 430 LEU A O 1
ATOM 3349 N N . ILE A 1 431 ? -23.755 -17.450 12.007 1.00 81.50 431 ILE A N 1
ATOM 3350 C CA . ILE A 1 431 ? -23.417 -16.055 11.685 1.00 81.50 431 ILE A CA 1
ATOM 3351 C C . ILE A 1 431 ? -23.999 -15.646 10.324 1.00 81.50 431 ILE A C 1
ATOM 3353 O O . ILE A 1 431 ? -24.291 -14.474 10.089 1.00 81.50 431 ILE A O 1
ATOM 3357 N N . ALA A 1 432 ? -24.206 -16.601 9.414 1.00 79.12 432 ALA A N 1
ATOM 3358 C CA . ALA A 1 432 ? -24.879 -16.344 8.145 1.00 79.12 432 ALA A CA 1
ATOM 3359 C C . ALA A 1 432 ? -25.575 -17.590 7.584 1.00 79.12 432 ALA A C 1
ATOM 3361 O O . ALA A 1 432 ? -25.158 -18.719 7.851 1.00 79.12 432 ALA A O 1
ATOM 3362 N N . LYS A 1 433 ? -26.630 -17.373 6.792 1.00 85.31 433 LYS A N 1
ATOM 3363 C CA . LYS A 1 433 ? -27.221 -18.363 5.883 1.00 85.31 433 LYS A CA 1
ATOM 3364 C C . LYS A 1 433 ? -26.553 -18.256 4.521 1.00 85.31 433 LYS A C 1
ATOM 3366 O O . LYS A 1 433 ? -26.438 -17.151 4.004 1.00 85.31 433 LYS A O 1
ATOM 3371 N N . ALA A 1 434 ? -26.194 -19.393 3.943 1.00 83.69 434 ALA A N 1
ATOM 3372 C CA . ALA A 1 434 ? -25.653 -19.522 2.597 1.00 83.69 434 ALA A CA 1
ATOM 3373 C C . ALA A 1 434 ? -26.588 -20.387 1.717 1.00 83.69 434 ALA A C 1
ATOM 3375 O O . ALA A 1 434 ? -27.418 -21.140 2.251 1.00 83.69 434 ALA A O 1
ATOM 3376 N N . PRO A 1 435 ? -26.479 -20.302 0.376 1.00 83.31 435 PRO A N 1
ATOM 3377 C CA . PRO A 1 435 ? -27.265 -21.107 -0.558 1.00 83.31 435 PRO A CA 1
ATOM 3378 C C . PRO A 1 435 ? -27.159 -22.611 -0.282 1.00 83.31 435 PRO A C 1
ATOM 3380 O O . PRO A 1 435 ? -26.159 -23.095 0.243 1.00 83.31 435 PRO A O 1
ATOM 3383 N N . GLY A 1 436 ? -28.200 -23.365 -0.648 1.00 84.38 436 GLY A N 1
ATOM 3384 C CA . GLY A 1 436 ? -28.210 -24.826 -0.500 1.00 84.38 436 GLY A CA 1
ATOM 3385 C C . GLY A 1 436 ? -28.400 -25.324 0.936 1.00 84.38 436 GLY A C 1
ATOM 3386 O O . GLY A 1 436 ? -27.973 -26.432 1.248 1.00 84.38 436 GLY A O 1
ATOM 3387 N N . ASN A 1 437 ? -29.031 -24.521 1.803 1.00 91.06 437 ASN A N 1
ATOM 3388 C CA . ASN A 1 437 ? -29.252 -24.826 3.222 1.00 91.06 437 ASN A CA 1
ATOM 3389 C C . ASN A 1 437 ? -27.939 -25.037 3.996 1.00 91.06 437 ASN A C 1
ATOM 3391 O O . ASN A 1 437 ? -27.768 -26.030 4.701 1.00 91.06 437 ASN A O 1
ATOM 3395 N N . TRP A 1 438 ? -27.004 -24.095 3.862 1.00 92.50 438 TRP A N 1
ATOM 3396 C CA . TRP A 1 438 ? -25.761 -24.069 4.633 1.00 92.50 438 TRP A CA 1
ATOM 3397 C C . TRP A 1 438 ? -25.749 -22.897 5.606 1.00 92.50 438 TRP A C 1
ATOM 3399 O O . TRP A 1 438 ? -26.343 -21.848 5.356 1.00 92.50 438 TRP A O 1
ATOM 3409 N N . TYR A 1 439 ? -25.028 -23.068 6.708 1.00 89.25 439 TYR A N 1
ATOM 3410 C CA . TYR A 1 439 ? -24.757 -22.001 7.660 1.00 89.25 439 TYR A CA 1
ATOM 3411 C C . TYR A 1 439 ? -23.262 -21.748 7.771 1.00 89.25 439 TYR A C 1
ATOM 3413 O O . TYR A 1 439 ? -22.474 -22.694 7.795 1.00 89.25 439 TYR A O 1
ATOM 3421 N N . ARG A 1 440 ? -22.881 -20.477 7.900 1.00 88.06 440 ARG A N 1
ATOM 3422 C CA . ARG A 1 440 ? -21.523 -20.074 8.264 1.00 88.06 440 ARG A CA 1
ATOM 3423 C C . ARG A 1 440 ? -21.411 -19.877 9.773 1.00 88.06 440 ARG A C 1
ATOM 3425 O O . ARG A 1 440 ? -22.268 -19.245 10.394 1.00 88.06 440 ARG A O 1
ATOM 3432 N N . THR A 1 441 ? -20.333 -20.405 10.334 1.00 86.50 441 THR A N 1
ATOM 3433 C CA . THR A 1 441 ? -19.907 -20.270 11.734 1.00 86.50 441 THR A CA 1
ATOM 3434 C C . THR A 1 441 ? -18.586 -19.499 11.803 1.00 86.50 441 THR A C 1
ATOM 3436 O O . THR A 1 441 ? -18.048 -19.083 10.776 1.00 86.50 441 THR A O 1
ATOM 3439 N N . ASP A 1 442 ? -18.038 -19.326 13.002 1.00 79.94 442 ASP A N 1
ATOM 3440 C CA . ASP A 1 442 ? -16.685 -18.803 13.218 1.00 79.94 442 ASP A CA 1
ATOM 3441 C C . ASP A 1 442 ? -15.583 -19.739 12.686 1.00 79.94 442 ASP A C 1
ATOM 3443 O O . ASP A 1 442 ? -14.483 -19.277 12.390 1.00 79.94 442 ASP A O 1
ATOM 3447 N N . LYS A 1 443 ? -15.876 -21.039 12.526 1.00 80.75 443 LYS A N 1
ATOM 3448 C CA . LYS A 1 443 ? -14.906 -22.062 12.095 1.00 80.75 443 LYS A CA 1
ATOM 3449 C C . LYS A 1 443 ? -15.046 -22.497 10.633 1.00 80.75 443 LYS A C 1
ATOM 3451 O O . LYS A 1 443 ? -14.165 -23.184 10.126 1.00 80.75 443 LYS A O 1
ATOM 3456 N N . GLY A 1 444 ? -16.142 -22.145 9.959 1.00 83.56 444 GLY A N 1
ATOM 3457 C CA . GLY A 1 444 ? -16.418 -22.532 8.568 1.00 83.56 444 GLY A CA 1
ATOM 3458 C C . GLY A 1 444 ? -17.895 -22.813 8.290 1.00 83.56 444 GLY A C 1
ATOM 3459 O O . GLY A 1 444 ? -18.772 -22.377 9.040 1.00 83.56 444 GLY A O 1
ATOM 3460 N N . TYR A 1 445 ? -18.181 -23.542 7.211 1.00 90.69 445 TYR A N 1
ATOM 3461 C CA . TYR A 1 445 ? -19.542 -23.859 6.774 1.00 90.69 445 TYR A CA 1
ATOM 3462 C C . TYR A 1 445 ? -20.007 -25.222 7.275 1.00 90.69 445 TYR A C 1
ATOM 3464 O O . TYR A 1 445 ? -19.274 -26.207 7.218 1.00 90.69 445 TYR A O 1
ATOM 3472 N N . ILE A 1 446 ? -21.259 -25.297 7.710 1.00 94.31 446 ILE A N 1
ATOM 3473 C CA . ILE A 1 446 ? -21.912 -26.536 8.133 1.00 94.31 446 ILE A CA 1
ATOM 3474 C C . ILE A 1 446 ? -23.249 -26.701 7.416 1.00 94.31 446 ILE A C 1
ATOM 3476 O O . ILE A 1 446 ? -23.928 -25.720 7.107 1.00 94.31 446 ILE A O 1
ATOM 3480 N N . SER A 1 447 ? -23.633 -27.947 7.142 1.00 94.75 447 SER A N 1
ATOM 3481 C CA . SER A 1 447 ? -24.916 -28.226 6.496 1.00 94.75 447 SER A CA 1
ATOM 3482 C C . SER A 1 447 ? -26.059 -27.988 7.481 1.00 94.75 447 SER A C 1
ATOM 3484 O O . SER A 1 447 ? -26.109 -28.589 8.556 1.00 94.75 447 SER A O 1
ATOM 3486 N N . GLY A 1 448 ? -27.002 -27.134 7.091 1.00 92.75 448 GLY A N 1
ATOM 3487 C CA . GLY A 1 448 ? -28.208 -26.820 7.848 1.00 92.75 448 GLY A CA 1
ATOM 3488 C C . GLY A 1 448 ? -29.171 -27.995 7.987 1.00 92.75 448 GLY A C 1
ATOM 3489 O O . GLY A 1 448 ? -30.045 -27.951 8.843 1.00 92.75 448 GLY A O 1
ATOM 3490 N N . ALA A 1 449 ? -28.983 -29.081 7.229 1.00 93.62 449 ALA A N 1
ATOM 3491 C CA . ALA A 1 449 ? -29.738 -30.322 7.414 1.00 93.62 449 ALA A CA 1
ATOM 3492 C C . ALA A 1 449 ? -29.482 -30.984 8.783 1.00 93.62 449 ALA A C 1
ATOM 3494 O O . ALA A 1 449 ? -30.295 -31.784 9.239 1.00 93.62 449 ALA A O 1
ATOM 3495 N N . TYR A 1 450 ? -28.366 -30.647 9.438 1.00 94.25 450 TYR A N 1
ATOM 3496 C CA . TYR A 1 450 ? -27.952 -31.217 10.724 1.00 94.25 450 TYR A CA 1
ATOM 3497 C C . TYR A 1 450 ? -27.904 -30.175 11.842 1.00 94.25 450 TYR A C 1
ATOM 3499 O O . TYR A 1 450 ? -27.234 -30.381 12.854 1.00 94.25 450 TYR A O 1
ATOM 3507 N N . VAL A 1 451 ? -28.585 -29.044 11.660 1.00 91.81 451 VAL A N 1
ATOM 3508 C CA . VAL A 1 451 ? -28.631 -27.962 12.641 1.00 91.81 451 VAL A CA 1
ATOM 3509 C C . VAL A 1 451 ? -30.079 -27.591 12.892 1.00 91.81 451 VAL A C 1
ATOM 3511 O O . VAL A 1 451 ? -30.819 -27.264 11.968 1.00 91.81 451 VAL A O 1
ATOM 3514 N N . ILE A 1 452 ? -30.471 -27.599 14.159 1.00 90.06 452 ILE A N 1
ATOM 3515 C CA . ILE A 1 452 ? -31.758 -27.062 14.600 1.00 90.06 452 ILE A CA 1
ATOM 3516 C C . ILE A 1 452 ? -31.518 -25.758 15.357 1.00 90.06 452 ILE A C 1
ATOM 3518 O O . ILE A 1 452 ? -30.485 -25.599 16.010 1.00 90.06 452 ILE A O 1
ATOM 3522 N N . ALA A 1 453 ? -32.449 -24.807 15.259 1.00 84.75 453 ALA A N 1
ATOM 3523 C CA . ALA A 1 453 ? -32.385 -23.600 16.078 1.00 84.75 453 ALA A CA 1
ATOM 3524 C C . ALA A 1 453 ? -32.427 -24.006 17.556 1.00 84.75 453 ALA A C 1
ATOM 3526 O O . ALA A 1 453 ? -33.335 -24.730 17.965 1.00 84.75 453 ALA A O 1
ATOM 3527 N N . ALA A 1 454 ? -31.448 -23.560 18.340 1.00 89.00 454 ALA A N 1
ATOM 3528 C CA . ALA A 1 454 ? -31.376 -23.909 19.744 1.00 89.00 454 ALA A CA 1
ATOM 3529 C C . ALA A 1 454 ? -32.520 -23.215 20.490 1.00 89.00 454 ALA A C 1
ATOM 3531 O O . ALA A 1 454 ? -32.719 -21.998 20.397 1.00 89.00 454 ALA A O 1
ATOM 3532 N N . LYS A 1 455 ? -33.285 -24.013 21.224 1.00 90.69 455 LYS A N 1
ATOM 3533 C CA . LYS A 1 455 ? -34.360 -23.553 22.091 1.00 90.69 455 LYS A CA 1
ATOM 3534 C C . LYS A 1 455 ? -34.021 -23.919 23.521 1.00 90.69 455 LYS A C 1
ATOM 3536 O O . LYS A 1 455 ? -33.243 -24.838 23.774 1.00 90.69 455 LYS A O 1
ATOM 3541 N N . GLY A 1 456 ? -34.596 -23.181 24.451 1.00 91.31 456 GLY A N 1
ATOM 3542 C CA . GLY A 1 456 ? -34.513 -23.516 25.856 1.00 91.31 456 GLY A CA 1
ATOM 3543 C C . GLY A 1 456 ? -35.843 -23.304 26.547 1.00 91.31 456 GLY A C 1
ATOM 3544 O O . GLY A 1 456 ? -36.623 -22.448 26.135 1.00 91.31 456 GLY A O 1
ATOM 3545 N N . THR A 1 457 ? -36.085 -24.078 27.593 1.00 95.00 457 THR A N 1
ATOM 3546 C CA . THR A 1 457 ? -37.228 -23.906 28.486 1.00 95.00 457 THR A CA 1
ATOM 3547 C C . THR A 1 457 ? -36.760 -23.388 29.833 1.00 95.00 457 THR A C 1
ATOM 3549 O O . THR A 1 457 ? -35.700 -23.777 30.337 1.00 95.00 457 THR A O 1
ATOM 3552 N N . VAL A 1 458 ? -37.548 -22.489 30.420 1.00 94.44 458 VAL A N 1
ATOM 3553 C CA . VAL A 1 458 ? -37.316 -22.033 31.791 1.00 94.44 458 VAL A CA 1
ATOM 3554 C C . VAL A 1 458 ? -37.500 -23.208 32.744 1.00 94.44 458 VAL A C 1
ATOM 3556 O O . VAL A 1 458 ? -38.574 -23.807 32.797 1.00 94.44 458 VAL A O 1
ATOM 3559 N N . PHE A 1 459 ? -36.457 -23.519 33.510 1.00 91.38 459 PHE A N 1
ATOM 3560 C CA . PHE A 1 459 ? -36.455 -24.600 34.491 1.00 91.38 459 PHE A CA 1
ATOM 3561 C C . PHE A 1 459 ? -35.896 -24.126 35.837 1.00 91.38 459 PHE A C 1
ATOM 3563 O O . PHE A 1 459 ? -35.265 -23.071 35.937 1.00 91.38 459 PHE A O 1
ATOM 3570 N N . ASN A 1 460 ? -36.129 -24.917 36.888 1.00 88.75 460 ASN A N 1
ATOM 3571 C CA . ASN A 1 460 ? -35.585 -24.699 38.236 1.00 88.75 460 ASN A CA 1
ATOM 3572 C C . ASN A 1 460 ? -35.988 -23.363 38.902 1.00 88.75 460 ASN A C 1
ATOM 3574 O O . ASN A 1 460 ? -35.380 -22.932 39.879 1.00 88.75 460 ASN A O 1
ATOM 3578 N N . CYS A 1 461 ? -37.010 -22.690 38.372 1.00 90.69 461 CYS A N 1
ATOM 3579 C CA . CYS A 1 461 ? -37.658 -21.536 38.985 1.00 90.69 461 CYS A CA 1
ATOM 3580 C C . CYS A 1 461 ? -39.085 -21.379 38.442 1.00 90.69 461 CYS A C 1
ATOM 3582 O O . CYS A 1 461 ? -39.393 -21.838 37.344 1.00 90.69 461 CYS A O 1
ATOM 3584 N N . THR A 1 462 ? -39.956 -20.720 39.212 1.00 91.44 462 THR A N 1
ATOM 3585 C CA . THR A 1 462 ? -41.327 -20.383 38.787 1.00 91.44 462 THR A CA 1
ATOM 3586 C C . THR A 1 462 ? -41.376 -19.127 37.922 1.00 91.44 462 THR A C 1
ATOM 3588 O O . THR A 1 462 ? -42.246 -19.011 37.062 1.00 91.44 462 THR A O 1
ATOM 3591 N N . LYS A 1 463 ? -40.440 -18.196 38.148 1.00 94.25 463 LYS A N 1
ATOM 3592 C CA . LYS A 1 463 ? -40.293 -16.929 37.429 1.00 94.25 463 LYS A CA 1
ATOM 3593 C C . LYS A 1 463 ? -38.816 -16.618 37.196 1.00 94.25 463 LYS A C 1
ATOM 3595 O O . LYS A 1 463 ? -38.023 -16.635 38.137 1.00 94.25 463 LYS A O 1
ATOM 3600 N N . LEU A 1 464 ? -38.467 -16.270 35.963 1.00 96.19 464 LEU A N 1
ATOM 3601 C CA . LEU A 1 464 ? -37.122 -15.913 35.528 1.00 96.19 464 LEU A CA 1
ATOM 3602 C C . LEU A 1 464 ? -37.103 -14.497 34.955 1.00 96.19 464 LEU A C 1
ATOM 3604 O O . LEU A 1 464 ? -37.738 -14.207 33.946 1.00 96.19 464 LEU A O 1
ATOM 3608 N N . ASN A 1 465 ? -36.320 -13.614 35.570 1.00 96.88 465 ASN A N 1
ATOM 3609 C CA . ASN A 1 465 ? -36.124 -12.262 35.056 1.00 96.88 465 ASN A CA 1
ATOM 3610 C C . ASN A 1 465 ? -35.312 -12.284 33.755 1.00 96.88 465 ASN A C 1
ATOM 3612 O O . ASN A 1 465 ? -34.143 -12.681 33.757 1.00 96.88 465 ASN A O 1
ATOM 3616 N N . MET A 1 466 ? -35.904 -11.770 32.679 1.00 95.25 466 MET A N 1
ATOM 3617 C CA . MET A 1 466 ? -35.212 -11.444 31.438 1.00 95.25 466 MET A CA 1
ATOM 3618 C C . MET A 1 466 ? -34.733 -9.992 31.486 1.00 95.25 466 MET A C 1
ATOM 3620 O O . MET A 1 466 ? -35.457 -9.109 31.947 1.00 95.25 466 MET A O 1
ATOM 3624 N N . ARG A 1 467 ? -33.504 -9.728 31.031 1.00 96.00 467 ARG A N 1
ATOM 3625 C CA . ARG A 1 467 ? -32.811 -8.447 31.254 1.00 96.00 467 ARG A CA 1
ATOM 3626 C C . ARG A 1 467 ? -32.286 -7.785 29.974 1.00 96.00 467 ARG A C 1
ATOM 3628 O O . ARG A 1 467 ? -32.041 -8.465 28.987 1.00 96.00 467 ARG A O 1
ATOM 3635 N N . ARG A 1 468 ? -32.074 -6.462 29.994 1.00 88.75 468 ARG A N 1
ATOM 3636 C CA . ARG A 1 468 ? -31.456 -5.675 28.899 1.00 88.75 468 ARG A CA 1
ATOM 3637 C C . ARG A 1 468 ? -29.982 -6.013 28.706 1.00 88.75 468 ARG A C 1
ATOM 3639 O O . ARG A 1 468 ? -29.503 -6.050 27.579 1.00 88.75 468 ARG A O 1
ATOM 3646 N N . GLU A 1 469 ? -29.288 -6.280 29.808 1.00 89.56 469 GLU A N 1
ATOM 3647 C CA . GLU A 1 469 ? -27.869 -6.637 29.869 1.00 89.56 469 GLU A CA 1
ATOM 3648 C C . GLU A 1 469 ? -27.688 -7.932 30.681 1.00 89.56 469 GLU A C 1
ATOM 3650 O O . GLU A 1 469 ? -28.510 -8.201 31.564 1.00 89.56 469 GLU A O 1
ATOM 3655 N N . PRO A 1 470 ? -26.617 -8.717 30.450 1.00 89.75 470 PRO A N 1
ATOM 3656 C CA . PRO A 1 470 ? -26.310 -9.938 31.205 1.00 89.75 470 PRO A CA 1
ATOM 3657 C C . PRO A 1 470 ? -25.749 -9.627 32.610 1.00 89.75 470 PRO A C 1
ATOM 3659 O O . PRO A 1 470 ? -24.647 -10.028 32.971 1.00 89.75 470 PRO A O 1
ATOM 3662 N N . LYS A 1 471 ? -26.489 -8.847 33.407 1.00 89.94 471 LYS A N 1
ATOM 3663 C CA . LYS A 1 471 ? -26.108 -8.408 34.760 1.00 89.94 471 LYS A CA 1
ATOM 3664 C C . LYS A 1 471 ? -27.309 -8.432 35.694 1.00 89.94 471 LYS A C 1
ATOM 3666 O O . LYS A 1 471 ? -28.415 -8.057 35.303 1.00 89.94 471 LYS A O 1
ATOM 3671 N N . VAL A 1 472 ? -27.098 -8.824 36.948 1.00 89.44 472 VAL A N 1
ATOM 3672 C CA . VAL A 1 472 ? -28.163 -8.974 37.956 1.00 89.44 472 VAL A CA 1
ATOM 3673 C C . VAL A 1 472 ? -28.505 -7.625 38.610 1.00 89.44 472 VAL A C 1
ATOM 3675 O O . VAL A 1 472 ? -28.321 -7.435 39.803 1.00 89.44 472 VAL A O 1
ATOM 3678 N N . GLU A 1 473 ? -29.024 -6.677 37.828 1.00 87.88 473 GLU A N 1
ATOM 3679 C CA . GLU A 1 473 ? -29.469 -5.362 38.322 1.00 87.88 473 GLU A CA 1
ATOM 3680 C C . GLU A 1 473 ? -30.977 -5.189 38.102 1.00 87.88 473 GLU A C 1
ATOM 3682 O O . GLU A 1 473 ? -31.482 -5.438 37.005 1.00 87.88 473 GLU A O 1
ATOM 3687 N N . THR A 1 474 ? -31.722 -4.772 39.128 1.00 84.44 474 THR A N 1
ATOM 3688 C CA . THR A 1 474 ? -33.194 -4.622 39.085 1.00 84.44 474 THR A CA 1
ATOM 3689 C C . THR A 1 474 ? -33.666 -3.682 37.978 1.00 84.44 474 THR A C 1
ATOM 3691 O O . THR A 1 474 ? -34.599 -4.025 37.257 1.00 84.44 474 THR A O 1
ATOM 3694 N N . LYS A 1 475 ? -32.961 -2.568 37.750 1.00 88.75 475 LYS A N 1
ATOM 3695 C CA . LYS A 1 475 ? -33.242 -1.623 36.650 1.00 88.75 475 LYS A CA 1
ATOM 3696 C C . LYS A 1 475 ? -33.102 -2.224 35.241 1.00 88.75 475 LYS A C 1
ATOM 3698 O O . LYS A 1 475 ? -33.591 -1.642 34.279 1.00 88.75 475 LYS A O 1
ATOM 3703 N N . ASN A 1 476 ? -32.455 -3.386 35.111 1.00 88.12 476 ASN A N 1
ATOM 3704 C CA . ASN A 1 476 ? -32.214 -4.034 33.823 1.00 88.12 476 ASN A CA 1
ATOM 3705 C C . ASN A 1 476 ? -33.309 -5.027 33.431 1.00 88.12 476 ASN A C 1
ATOM 3707 O O . ASN A 1 476 ? -33.216 -5.585 32.344 1.00 88.12 476 ASN A O 1
ATOM 3711 N N . ILE A 1 477 ? -34.318 -5.289 34.264 1.00 93.19 477 ILE A N 1
ATOM 3712 C CA . ILE A 1 477 ? -35.381 -6.253 33.941 1.00 93.19 477 ILE A CA 1
ATOM 3713 C C . ILE A 1 477 ? -36.252 -5.698 32.799 1.00 93.19 477 ILE A C 1
ATOM 3715 O O . ILE A 1 477 ? -36.707 -4.559 32.854 1.00 93.19 477 ILE A O 1
ATOM 3719 N N . VAL A 1 478 ? -36.454 -6.496 31.745 1.00 92.31 478 VAL A N 1
ATOM 3720 C CA . VAL A 1 478 ? -37.340 -6.174 30.605 1.00 92.31 478 VAL A CA 1
ATOM 3721 C C . VAL A 1 478 ? -38.629 -6.971 30.608 1.00 92.31 478 VAL A C 1
ATOM 3723 O O . VAL A 1 478 ? -39.611 -6.522 30.034 1.00 92.31 478 VAL A O 1
ATOM 3726 N N . SER A 1 479 ? -38.612 -8.164 31.198 1.00 94.25 479 SER A N 1
ATOM 3727 C CA . SER A 1 479 ? -39.763 -9.058 31.284 1.00 94.25 479 SER A CA 1
ATOM 3728 C C . SER A 1 479 ? -39.473 -10.174 32.287 1.00 94.25 479 SER A C 1
ATOM 3730 O O . SER A 1 479 ? -38.345 -10.319 32.771 1.00 94.25 479 SER A O 1
ATOM 3732 N N . VAL A 1 480 ? -40.493 -10.966 32.589 1.00 95.38 480 VAL A N 1
ATOM 3733 C CA . VAL A 1 480 ? -40.421 -12.148 33.440 1.00 95.38 480 VAL A CA 1
ATOM 3734 C C . VAL A 1 480 ? -40.983 -13.325 32.656 1.00 95.38 480 VAL A C 1
ATOM 3736 O O . VAL A 1 480 ? -42.112 -13.264 32.182 1.00 95.38 480 VAL A O 1
ATOM 3739 N N . LEU A 1 481 ? -40.187 -14.380 32.526 1.00 95.94 481 LEU A N 1
ATOM 3740 C CA . LEU A 1 481 ? -40.596 -15.647 31.931 1.00 95.94 481 LEU A CA 1
ATOM 3741 C C . LEU A 1 481 ? -41.089 -16.581 33.038 1.00 95.94 481 LEU A C 1
ATOM 3743 O O . LEU A 1 481 ? -40.509 -16.603 34.124 1.00 95.94 481 LEU A O 1
ATOM 3747 N N . ASN A 1 482 ? -42.135 -17.351 32.783 1.00 95.75 482 ASN A N 1
ATOM 3748 C CA . ASN A 1 482 ? -42.661 -18.347 33.709 1.00 95.75 482 ASN A CA 1
ATOM 3749 C C . ASN A 1 482 ? -41.989 -19.707 33.497 1.00 95.75 482 ASN A C 1
ATOM 3751 O O . ASN A 1 482 ? -41.374 -19.964 32.463 1.00 95.75 482 ASN A O 1
ATOM 3755 N N . ALA A 1 483 ? -42.115 -20.596 34.484 1.00 94.06 483 ALA A N 1
ATOM 3756 C CA . ALA A 1 483 ? -41.701 -21.989 34.337 1.00 94.06 483 ALA A CA 1
ATOM 3757 C C . ALA A 1 483 ? -42.278 -22.609 33.054 1.00 94.06 483 ALA A C 1
ATOM 3759 O O . ALA A 1 483 ? -43.461 -22.444 32.760 1.00 94.06 483 ALA A O 1
ATOM 3760 N N . ASN A 1 484 ? -41.446 -23.365 32.336 1.00 91.62 484 ASN A N 1
ATOM 3761 C CA . ASN A 1 484 ? -41.748 -23.997 31.048 1.00 91.62 484 ASN A CA 1
ATOM 3762 C C . ASN A 1 484 ? -41.926 -23.044 29.855 1.00 91.62 484 ASN A C 1
ATOM 3764 O O . ASN A 1 484 ? -42.141 -23.532 28.744 1.00 91.62 484 ASN A O 1
ATOM 3768 N N . ASP A 1 485 ? -41.776 -21.726 30.031 1.00 94.94 485 ASP A N 1
ATOM 3769 C CA . ASP A 1 485 ? -41.739 -20.818 28.886 1.00 94.94 485 ASP A CA 1
ATOM 3770 C C . ASP A 1 485 ? -40.567 -21.184 27.972 1.00 94.94 485 ASP A C 1
ATOM 3772 O O . ASP A 1 485 ? -39.433 -21.390 28.417 1.00 94.94 485 ASP A O 1
ATOM 3776 N N . GLU A 1 486 ? -40.857 -21.265 26.676 1.00 94.06 486 GLU A N 1
ATOM 3777 C CA . GLU A 1 486 ? -39.875 -21.573 25.645 1.00 94.06 486 GLU A CA 1
ATOM 3778 C C . GLU A 1 486 ? -39.293 -20.285 25.064 1.00 94.06 486 GLU A C 1
ATOM 3780 O O . GLU A 1 486 ? -40.019 -19.357 24.695 1.00 94.06 486 GLU A O 1
ATOM 3785 N N . VAL A 1 487 ? -37.973 -20.263 24.907 1.00 93.31 487 VAL A N 1
ATOM 3786 C CA . VAL A 1 487 ? -37.243 -19.176 24.265 1.00 93.31 487 VAL A CA 1
ATOM 3787 C C . VAL A 1 487 ? -36.294 -19.691 23.192 1.00 93.31 487 VAL A C 1
ATOM 3789 O O . VAL A 1 487 ? -35.702 -20.765 23.307 1.00 93.31 487 VAL A O 1
ATOM 3792 N N . HIS A 1 488 ? -36.093 -18.886 22.153 1.00 89.75 488 HIS A N 1
ATOM 3793 C CA . HIS A 1 488 ? -35.042 -19.114 21.171 1.00 89.75 488 HIS A CA 1
ATOM 3794 C C . HIS A 1 488 ? -33.710 -18.593 21.707 1.00 89.75 488 HIS A C 1
ATOM 3796 O O . HIS A 1 488 ? -33.597 -17.419 22.062 1.00 89.75 488 HIS A O 1
ATOM 3802 N N . LEU A 1 489 ? -32.685 -19.443 21.726 1.00 88.88 489 LEU A N 1
ATOM 3803 C CA . LEU A 1 489 ? -31.328 -19.066 22.108 1.00 88.88 489 LEU A CA 1
ATOM 3804 C C . LEU A 1 489 ? -30.658 -18.368 20.916 1.00 88.88 489 LEU A C 1
ATOM 3806 O O . LEU A 1 489 ? -30.462 -18.948 19.850 1.00 88.88 489 LEU A O 1
ATOM 3810 N N . MET A 1 490 ? -30.314 -17.093 21.080 1.00 81.38 490 MET A N 1
ATOM 3811 C CA . MET A 1 490 ? -29.695 -16.293 20.017 1.00 81.38 490 MET A CA 1
ATOM 3812 C C . MET A 1 490 ? -28.171 -16.316 20.094 1.00 81.38 490 MET A C 1
ATOM 3814 O O . MET A 1 490 ? -27.491 -16.351 19.069 1.00 81.38 490 MET A O 1
ATOM 3818 N N . LYS A 1 491 ? -27.639 -16.255 21.320 1.00 83.69 491 LYS A N 1
ATOM 3819 C CA . LYS A 1 491 ? -26.203 -16.183 21.595 1.00 83.69 491 LYS A CA 1
ATOM 3820 C C . LYS A 1 491 ? -25.912 -16.617 23.028 1.00 83.69 491 LYS A C 1
ATOM 3822 O O . LYS A 1 491 ? -26.667 -16.283 23.938 1.00 83.69 491 LYS A O 1
ATOM 3827 N N . GLN A 1 492 ? -24.778 -17.273 23.240 1.00 82.81 492 GLN A N 1
ATOM 3828 C CA . GLN A 1 492 ? -24.177 -17.398 24.564 1.00 82.81 492 GLN A CA 1
ATOM 3829 C C . GLN A 1 492 ? -23.315 -16.156 24.828 1.00 82.81 492 GLN A C 1
ATOM 3831 O O . GLN A 1 492 ? -22.361 -15.891 24.097 1.00 82.81 492 GLN A O 1
ATOM 3836 N N . ALA A 1 493 ? -23.722 -15.320 25.786 1.00 71.88 493 ALA A N 1
ATOM 3837 C CA . ALA A 1 493 ? -23.043 -14.052 26.063 1.00 71.88 493 ALA A CA 1
ATOM 3838 C C . ALA A 1 493 ? -21.734 -14.278 26.835 1.00 71.88 493 ALA A C 1
ATOM 3840 O O . ALA A 1 493 ? -20.741 -13.610 26.562 1.00 71.88 493 ALA A O 1
ATOM 3841 N N . ASP A 1 494 ? -21.756 -15.251 27.744 1.00 76.88 494 ASP A N 1
ATOM 3842 C CA . ASP A 1 494 ? -20.638 -15.785 28.517 1.00 76.88 494 ASP A CA 1
ATOM 3843 C C . ASP A 1 494 ? -21.031 -17.173 29.081 1.00 76.88 494 ASP A C 1
ATOM 3845 O O . ASP A 1 494 ? -22.036 -17.768 28.680 1.00 76.88 494 ASP A O 1
ATOM 3849 N N . ASN A 1 495 ? -20.260 -17.711 30.028 1.00 71.94 495 ASN A N 1
ATOM 3850 C CA . ASN A 1 495 ? -20.556 -18.997 30.673 1.00 71.94 495 ASN A CA 1
ATOM 3851 C C . ASN A 1 495 ? -21.746 -18.966 31.651 1.00 71.94 495 ASN A C 1
ATOM 3853 O O . ASN A 1 495 ? -22.027 -19.990 32.268 1.00 71.94 495 ASN A O 1
ATOM 3857 N N . SER A 1 496 ? -22.448 -17.839 31.790 1.00 87.44 496 SER A N 1
ATOM 3858 C CA . SER A 1 496 ? -23.505 -17.616 32.785 1.00 87.44 496 SER A CA 1
ATOM 3859 C C . SER A 1 496 ? -24.819 -17.102 32.183 1.00 87.44 496 SER A C 1
ATOM 3861 O O . SER A 1 496 ? -25.864 -17.177 32.838 1.00 87.44 496 SER A O 1
ATOM 3863 N N . TRP A 1 497 ? -24.802 -16.593 30.946 1.00 91.81 497 TRP A N 1
ATOM 3864 C CA . TRP A 1 497 ? -25.945 -15.927 30.316 1.00 91.81 497 TRP A CA 1
ATOM 3865 C C . TRP A 1 497 ? -26.190 -16.347 28.868 1.00 91.81 497 TRP A C 1
ATOM 3867 O O . TRP A 1 497 ? -25.284 -16.404 28.031 1.00 91.81 497 TRP A O 1
ATOM 3877 N N . TYR A 1 498 ? -27.472 -16.500 28.540 1.00 91.88 498 TYR A N 1
ATOM 3878 C CA . TYR A 1 498 ? -27.957 -16.574 27.169 1.00 91.88 498 TYR A CA 1
ATOM 3879 C C . TYR A 1 498 ? -28.660 -15.282 26.782 1.00 91.88 498 TYR A C 1
ATOM 3881 O O . TYR A 1 498 ? -29.471 -14.753 27.540 1.00 91.88 498 TYR A O 1
ATOM 3889 N N . LYS A 1 499 ? -28.395 -14.805 25.565 1.00 91.31 499 LYS A N 1
ATOM 3890 C CA . LYS A 1 499 ? -29.282 -13.877 24.870 1.00 91.31 499 LYS A CA 1
ATOM 3891 C C . LYS A 1 499 ? -30.392 -14.686 24.218 1.00 91.31 499 LYS A C 1
ATOM 3893 O O . LYS A 1 499 ? -30.108 -15.628 23.475 1.00 91.31 499 LYS A O 1
ATOM 3898 N N . VAL A 1 500 ? -31.633 -14.313 24.482 1.00 92.81 500 VAL A N 1
ATOM 3899 C CA . VAL A 1 500 ? -32.817 -15.070 24.090 1.00 92.81 500 VAL A CA 1
ATOM 3900 C C . VAL A 1 500 ? -33.856 -14.195 23.414 1.00 92.81 500 VAL A C 1
ATOM 3902 O O . VAL A 1 500 ? -33.845 -12.973 23.572 1.00 92.81 500 VAL A O 1
ATOM 3905 N N . LYS A 1 501 ? -34.746 -14.841 22.661 1.00 90.31 501 LYS A N 1
ATOM 3906 C CA . LYS A 1 501 ? -35.909 -14.231 22.023 1.00 90.31 501 LYS A CA 1
ATOM 3907 C C . LYS A 1 501 ? -37.172 -15.022 22.363 1.00 90.31 501 LYS A C 1
ATOM 3909 O O . LYS A 1 501 ? -37.198 -16.235 22.147 1.00 90.31 501 LYS A O 1
ATOM 3914 N N . THR A 1 502 ? -38.197 -14.352 22.884 1.00 91.50 502 THR A N 1
ATOM 3915 C CA . THR A 1 502 ? -39.516 -14.952 23.159 1.00 91.50 502 THR A CA 1
ATOM 3916 C C . THR A 1 502 ? -40.317 -15.145 21.865 1.00 91.50 502 THR A C 1
ATOM 3918 O O . THR A 1 502 ? -39.938 -14.639 20.802 1.00 91.50 502 THR A O 1
ATOM 3921 N N . LYS A 1 503 ? -41.436 -15.879 21.934 1.00 86.38 503 LYS A N 1
ATOM 3922 C CA . LYS A 1 503 ? -42.341 -16.117 20.786 1.00 86.38 503 LYS A CA 1
ATOM 3923 C C . LYS A 1 503 ? -42.925 -14.812 20.229 1.00 86.38 503 LYS A C 1
ATOM 3925 O O . LYS A 1 503 ? -43.051 -14.630 19.026 1.00 86.38 503 LYS A O 1
ATOM 3930 N N . ASP A 1 504 ? -43.178 -13.881 21.130 1.00 85.94 504 ASP A N 1
ATOM 3931 C CA . ASP A 1 504 ? -43.638 -12.502 20.971 1.00 85.94 504 ASP A CA 1
ATOM 3932 C C . ASP A 1 504 ? -42.506 -11.533 20.559 1.00 85.94 504 ASP A C 1
ATOM 3934 O O . ASP A 1 504 ? -42.683 -10.320 20.508 1.00 85.94 504 ASP A O 1
ATOM 3938 N N . ASN A 1 505 ? -41.352 -12.077 20.159 1.00 84.44 505 ASN A N 1
ATOM 3939 C CA . ASN A 1 505 ? -40.192 -11.372 19.619 1.00 84.44 505 ASN A CA 1
ATOM 3940 C C . ASN A 1 505 ? -39.444 -10.452 20.598 1.00 84.44 505 ASN A C 1
ATOM 3942 O O . ASN A 1 505 ? -38.559 -9.712 20.158 1.00 84.44 505 ASN A O 1
ATOM 3946 N N . LEU A 1 506 ? -39.711 -10.534 21.903 1.00 86.75 506 LEU A N 1
ATOM 3947 C CA . LEU A 1 506 ? -38.959 -9.778 22.898 1.00 86.75 506 LEU A CA 1
ATOM 3948 C C . LEU A 1 506 ? -37.556 -10.370 23.065 1.00 86.75 506 LEU A C 1
ATOM 3950 O O . LEU A 1 506 ? -37.399 -11.577 23.241 1.00 86.75 506 LEU A O 1
ATOM 3954 N N . VAL A 1 507 ? -36.532 -9.517 23.014 1.00 89.94 507 VAL A N 1
ATOM 3955 C CA . VAL A 1 507 ? -35.124 -9.921 23.113 1.00 89.94 507 VAL A CA 1
ATOM 3956 C C . VAL A 1 507 ? -34.532 -9.451 24.435 1.00 89.94 507 VAL A C 1
ATOM 3958 O O . VAL A 1 507 ? -34.655 -8.284 24.801 1.00 89.94 507 VAL A O 1
ATOM 3961 N N . GLY A 1 508 ? -33.821 -10.340 25.121 1.00 91.69 508 GLY A N 1
ATOM 3962 C CA . GLY A 1 508 ? -33.123 -10.012 26.360 1.00 91.69 508 GLY A CA 1
ATOM 3963 C C . GLY A 1 508 ? -32.117 -11.081 26.765 1.00 91.69 508 GLY A C 1
ATOM 3964 O O . GLY A 1 508 ? -31.790 -11.969 25.983 1.00 91.69 508 GLY A O 1
ATOM 3965 N N . TYR A 1 509 ? -31.606 -10.978 27.985 1.00 95.19 509 TYR A N 1
ATOM 3966 C CA . TYR A 1 509 ? -30.650 -11.906 28.575 1.00 95.19 509 TYR A CA 1
ATOM 3967 C C . TYR A 1 509 ? -31.273 -12.635 29.758 1.00 95.19 509 TYR A C 1
ATOM 3969 O O . TYR A 1 509 ? -31.919 -12.019 30.606 1.00 95.19 509 TYR A O 1
ATOM 3977 N N . VAL A 1 510 ? -31.040 -13.939 29.833 1.00 95.56 510 VAL A N 1
ATOM 3978 C CA . VAL A 1 510 ? -31.450 -14.806 30.942 1.00 95.56 510 VAL A CA 1
ATOM 3979 C C . VAL A 1 510 ? -30.253 -15.614 31.422 1.00 95.56 510 VAL A C 1
ATOM 3981 O O . VAL A 1 510 ? -29.354 -15.928 30.640 1.00 95.56 510 VAL A O 1
ATOM 3984 N N . SER A 1 511 ? -30.214 -15.934 32.713 1.00 93.94 511 SER A N 1
ATOM 3985 C CA . SER A 1 511 ? -29.134 -16.763 33.248 1.00 93.94 511 SER A CA 1
ATOM 3986 C C . SER A 1 511 ? -29.293 -18.203 32.759 1.00 93.94 511 SER A C 1
ATOM 3988 O O . SER A 1 511 ? -30.386 -18.768 32.818 1.00 93.94 511 SER A O 1
ATOM 3990 N N . ASN A 1 512 ? -28.198 -18.804 32.293 1.00 90.31 512 ASN A N 1
ATOM 3991 C CA . ASN A 1 512 ? -28.194 -20.174 31.781 1.00 90.31 512 ASN A CA 1
ATOM 3992 C C . ASN A 1 512 ? -28.548 -21.222 32.848 1.00 90.31 512 ASN A C 1
ATOM 3994 O O . ASN A 1 512 ? -29.087 -22.268 32.507 1.00 90.31 512 ASN A O 1
ATOM 3998 N N . LYS A 1 513 ? -28.340 -20.913 34.135 1.00 92.44 513 LYS A N 1
ATOM 3999 C CA . LYS A 1 513 ? -28.706 -21.762 35.278 1.00 92.44 513 LYS A CA 1
ATOM 4000 C C . LYS A 1 513 ? -30.195 -22.126 35.305 1.00 92.44 513 LYS A C 1
ATOM 4002 O O . LYS A 1 513 ? -30.558 -23.128 35.912 1.00 92.44 513 LYS A O 1
ATOM 4007 N N . TYR A 1 514 ? -31.037 -21.312 34.671 1.00 94.44 514 TYR A N 1
ATOM 4008 C CA . TYR A 1 514 ? -32.491 -21.477 34.651 1.00 94.44 51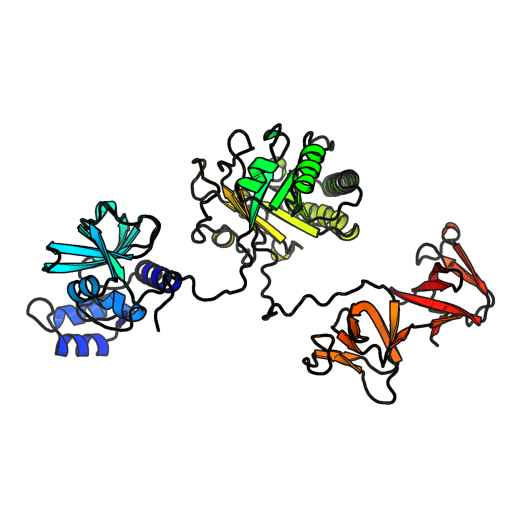4 TYR A CA 1
ATOM 4009 C C . TYR A 1 514 ? -33.034 -21.782 33.255 1.00 94.44 514 TYR A C 1
ATOM 4011 O O . TYR A 1 514 ? -34.240 -21.701 33.047 1.00 94.44 514 TYR A O 1
ATOM 4019 N N . ILE A 1 515 ? -32.170 -22.130 32.296 1.00 93.62 515 ILE A N 1
ATOM 4020 C CA . ILE A 1 515 ? -32.576 -22.558 30.956 1.00 93.62 515 ILE A CA 1
ATOM 4021 C C . ILE A 1 515 ? -32.066 -23.971 30.678 1.00 93.62 515 ILE A C 1
ATOM 4023 O O . ILE A 1 515 ? -30.861 -24.209 30.670 1.00 93.62 515 ILE A O 1
ATOM 4027 N N . THR A 1 516 ? -32.982 -24.900 30.410 1.00 90.75 516 THR A N 1
ATOM 4028 C CA . THR A 1 516 ? -32.640 -26.231 29.899 1.00 90.75 516 THR A CA 1
ATOM 4029 C C . THR A 1 516 ? -32.744 -26.196 28.385 1.00 90.75 516 THR A C 1
ATOM 4031 O O . THR A 1 516 ? -33.785 -25.832 27.847 1.00 90.75 516 THR A O 1
ATOM 4034 N N . ILE A 1 517 ? -31.662 -26.547 27.692 1.00 87.62 517 ILE A N 1
ATOM 4035 C CA . ILE A 1 517 ? -31.623 -26.577 26.227 1.00 87.62 517 ILE A CA 1
ATOM 4036 C C . ILE A 1 517 ? -32.383 -27.810 25.741 1.00 87.62 517 ILE A C 1
ATOM 4038 O O . ILE A 1 517 ? -32.024 -28.933 26.104 1.00 87.62 517 ILE A O 1
ATOM 4042 N N . ILE A 1 518 ? -33.362 -27.605 24.863 1.00 81.88 518 ILE A N 1
ATOM 4043 C CA . ILE A 1 518 ? -34.156 -28.672 24.241 1.00 81.88 518 ILE A CA 1
ATOM 4044 C C . ILE A 1 518 ? -33.697 -28.930 22.807 1.00 81.88 518 ILE A C 1
ATOM 4046 O O . ILE A 1 518 ? -33.404 -27.965 22.066 1.00 81.88 518 ILE A O 1
#

pLDDT: mean 89.18, std 14.06, range [24.34, 98.88]

Sequence (518 aa):
MSKNVKEVVSYFEKLYANKAIYLWGANGEIITKDLCDRLFKTYSSSTYSRQYYDNKFKEGAGRIGADCSGAMCPMSGFDTTAQGYYNKCGAKGSISSIPKDKACLVFKGKSTSSINHIGFYLGNGYVVEMKSSKDNCVRSKLETGSWKWYGIPNWINYSSTPTLNASSIIKCVDVSSYQGNINWSLVKSAGINHAILKVIRKDLNPDTKFEQNWNGCNSVGIAIDGVYNYSYATTVAKAKTDAQKVLSILNGRKCTVWLDLEDKCQQGLGSLLKDIIHAYRDVIVSAGYDFGIYTGPSFYNPYIKPYIPQIKCDKWWLARYYNGYNKMAISINPNEQYNPKLMTEISDIYAWQYTSSGQVSGINGGVDLNVIYGDTKSSATQNSSPAIQETVIAILGKINTKSGNLNIRSAPNSSSSIIGSYKKGELVQLIAKAPGNWYRTDKGYISGAYVIAAKGTVFNCTKLNMRREPKVETKNIVSVLNANDEVHLMKQADNSWYKVKTKDNLVGYVSNKYITII